Protein AF-A0A024GSU4-F1 (afdb_monomer)

Secondary structure (DSSP, 8-state):
-BS---B-TTSPBPPSSTT--EEEEEEEEEEEEEESSS-TTSSEEEEE-SEEEEEESSEEEEEEPPSSTT--TTS-EEEEGGGEEEEEEEE-TTS-EEEEEEE---TTSS-SS-EEEEEEE-SSSHHHHHHHHHHHHHHHHHHHHHHHT----EEEEEEPPTTSSSSEEEEEEETTEEEEEEE----TTT----TTSS---TTHHHHS----SHHHHHHHHHHHHHHHHHHHHTT-HHHHHHHHHHHHHH-TT-TTS-HHHHHHHHHHHHHHTT-HHHHHHHHHHHHHH-TT-HHHHHHHHHHHHHTT-HHHHHHHHHHHHHH-TT-HHHHHHHHHHHHHHHHHHTS--PPP-----------------------PPPPP-----------------EEEPTTS-EEETT--PPPHHHHHHH---S-PPPS-TTTT-----TTS-TT-TT---EEEE-HHHHHHHHHHHHTT-EEEEEETTEEEEEEEEEEEEEEEEEEEEEETTEEEEEEEEEEEEEEEEEETTEEEEEEEEEEEEEEESS-SS-EEEEE-TTTTT-HHHHHHHHHHH-TTSHHHHHHHHHHHHHHHHHTT-

Mean predicted aligned error: 22.93 Å

Foldseek 3Di:
DALQFDAEPVRHTWDLAPPKDQPDKAKFQKKWKWAADPDVPGWDIAIAGIFMWTDILWWIKTWHDDPDPDDGSRRIDIATLLQWDPKDFDLFLVSFTKIWGWGADDVVHPTPGIMTMMITHDPDDPVVCCVVVVVSSVVNNVVLVVLLVVPDKDKHWTADYPVDPDGIFIWIADSNGRPDTDGPPCPVQAFDADPVGGGPPVCCVLLPDQDPDLVVLLVSLVVLLVVLVVCVVVVVLVSSLSSLVSSCVSCVVCSNVCNLVSLLSNLVSCVVVVVLVSSLVSLVVSCVSPVLPLSSLVSNLVSCVVVVVLVSSLVSLVSSCVSPVPPPSSVVSNVVSVVSNVVVVPDDDDDDDDDDDDDDDDDDDDDDDDDDDDDDDDDDDDDDDDDDDDDDDDDDDWDADPVRDTHGPPDDDDDPVVVVVVPDPPDDDDPDPPPQQQDDQVPDDPPCSPQDKDKAWCFVVLLVLLFVLQPPDKDWDDPDPWTWMKHFDGKPDWDWTWMWMRGSNDIDTWTWTKIKTWMWTDTVPDRDIFIWIWTFPTDIPPDSDRDIDIGGPCCPPDPRSVRVSCQSPDCPHVSNSSSCVSVVVSVVVSVVD

Structure (mmCIF, N/CA/C/O backbone):
data_AF-A0A024GSU4-F1
#
_entry.id   AF-A0A024GSU4-F1
#
loop_
_atom_site.group_PDB
_atom_site.id
_atom_site.type_symbol
_atom_site.label_atom_id
_atom_site.label_alt_id
_atom_site.label_comp_id
_atom_site.label_asym_id
_atom_site.label_entity_id
_atom_site.label_seq_id
_atom_site.pdbx_PDB_ins_code
_atom_site.Cartn_x
_atom_site.Cartn_y
_atom_site.Cartn_z
_atom_site.occupancy
_atom_site.B_iso_or_equiv
_atom_site.auth_seq_id
_atom_site.auth_comp_id
_atom_site.auth_asym_id
_atom_site.auth_atom_id
_atom_site.pdbx_PDB_model_num
ATOM 1 N N . MET A 1 1 ? 5.164 -0.591 0.930 1.00 60.72 1 MET A N 1
ATOM 2 C CA . MET A 1 1 ? 6.188 0.478 1.029 1.00 60.72 1 MET A CA 1
ATOM 3 C C . MET A 1 1 ? 5.774 1.516 2.064 1.00 60.72 1 MET A C 1
ATOM 5 O O . MET A 1 1 ? 4.615 1.918 2.063 1.00 60.72 1 MET A O 1
ATOM 9 N N . SER A 1 2 ? 6.705 1.972 2.905 1.00 67.06 2 SER A N 1
ATOM 10 C CA . SER A 1 2 ? 6.522 3.104 3.829 1.00 67.06 2 SER A CA 1
ATOM 11 C C . SER A 1 2 ? 7.429 4.274 3.438 1.00 67.06 2 SER A C 1
ATOM 13 O O . SER A 1 2 ? 8.585 4.057 3.073 1.00 67.06 2 SER A O 1
ATOM 15 N N . PHE A 1 3 ? 6.919 5.505 3.536 1.00 63.53 3 PHE A N 1
ATOM 16 C CA . PHE A 1 3 ? 7.703 6.739 3.368 1.00 63.53 3 PHE A CA 1
ATOM 17 C C . PHE A 1 3 ? 8.241 7.291 4.699 1.00 63.53 3 PHE A C 1
ATOM 19 O O . PHE A 1 3 ? 9.145 8.115 4.704 1.00 63.53 3 PHE A O 1
ATOM 26 N N . ASN A 1 4 ? 7.733 6.816 5.841 1.00 62.78 4 ASN A N 1
ATOM 27 C CA . ASN A 1 4 ? 8.155 7.277 7.164 1.00 62.78 4 ASN A CA 1
ATOM 28 C C . ASN A 1 4 ? 9.372 6.473 7.648 1.00 62.78 4 ASN A C 1
ATOM 30 O O . ASN A 1 4 ? 9.258 5.618 8.527 1.00 62.78 4 ASN A O 1
ATOM 34 N N . VAL A 1 5 ? 10.539 6.717 7.047 1.00 67.38 5 VAL A N 1
ATOM 35 C CA . VAL A 1 5 ? 11.799 6.078 7.460 1.00 67.38 5 VAL A CA 1
ATOM 36 C C . VAL A 1 5 ? 12.442 6.875 8.593 1.00 67.38 5 VAL A C 1
ATOM 38 O O . VAL A 1 5 ? 12.884 8.005 8.393 1.00 67.38 5 VAL A O 1
ATOM 41 N N . GLY A 1 6 ? 12.536 6.273 9.779 1.00 67.19 6 GLY A N 1
ATOM 42 C CA . GLY A 1 6 ? 13.356 6.809 10.865 1.00 67.19 6 GLY A CA 1
ATOM 43 C C . GLY A 1 6 ? 14.848 6.625 10.572 1.00 67.19 6 GLY A C 1
ATOM 44 O O . GLY A 1 6 ? 15.272 5.543 10.163 1.00 67.19 6 GLY A O 1
ATOM 45 N N . LEU A 1 7 ? 15.637 7.679 10.785 1.00 69.69 7 LEU A N 1
ATOM 46 C CA . LEU A 1 7 ? 17.083 7.710 10.557 1.00 69.69 7 LEU A CA 1
ATOM 47 C C . LEU A 1 7 ? 17.808 8.118 11.849 1.00 69.69 7 LEU A C 1
ATOM 49 O O . LEU A 1 7 ? 17.348 9.009 12.564 1.00 69.69 7 LEU A O 1
ATOM 53 N N . HIS A 1 8 ? 18.969 7.520 12.110 1.00 68.81 8 HIS A N 1
ATOM 54 C CA . HIS A 1 8 ? 19.953 8.064 13.046 1.00 68.81 8 HIS A CA 1
ATOM 55 C C . HIS A 1 8 ? 20.606 9.338 12.473 1.00 68.81 8 HIS A C 1
ATOM 57 O O . HIS A 1 8 ? 20.569 9.582 11.265 1.00 68.81 8 HIS A O 1
ATOM 63 N N . GLU A 1 9 ? 21.286 10.123 13.318 1.00 65.06 9 GLU A N 1
ATOM 64 C CA . GLU A 1 9 ? 22.023 11.330 12.890 1.00 65.06 9 GLU A CA 1
ATOM 65 C C . GLU A 1 9 ? 23.072 11.068 11.789 1.00 65.06 9 GLU A C 1
ATOM 67 O O . GLU A 1 9 ? 23.305 11.926 10.943 1.00 65.06 9 GLU A O 1
ATOM 72 N N . SER A 1 10 ? 23.640 9.859 11.726 1.00 67.56 10 SER A N 1
ATOM 73 C CA . SER A 1 10 ? 24.556 9.407 10.664 1.00 67.56 10 SER A CA 1
ATOM 74 C C . SER A 1 10 ? 23.890 9.166 9.296 1.00 67.56 10 SER A C 1
ATOM 76 O O . SER A 1 10 ? 24.543 8.700 8.358 1.00 67.56 10 SER A O 1
ATOM 78 N N . GLN A 1 11 ? 22.582 9.426 9.173 1.00 70.44 11 GLN A N 1
ATOM 79 C CA . GLN A 1 11 ? 21.726 9.027 8.046 1.00 70.44 11 GLN A CA 1
ATOM 80 C C . GLN A 1 11 ? 21.689 7.504 7.808 1.00 70.44 11 GLN A C 1
ATOM 82 O O . GLN A 1 11 ? 21.369 7.052 6.708 1.00 70.44 11 GLN A O 1
ATOM 87 N N . THR A 1 12 ? 22.009 6.708 8.831 1.00 76.12 12 THR A N 1
ATOM 88 C CA . THR A 1 12 ? 21.768 5.259 8.835 1.00 76.12 12 THR A CA 1
ATOM 89 C C . THR A 1 12 ? 20.306 5.010 9.221 1.00 76.12 12 THR A C 1
ATOM 91 O O . THR A 1 12 ? 19.853 5.609 10.201 1.00 76.12 12 THR A O 1
ATOM 94 N N . PRO A 1 13 ? 19.546 4.161 8.509 1.00 75.25 13 PRO A N 1
ATOM 95 C CA . PRO A 1 13 ? 18.193 3.805 8.922 1.00 75.25 13 PRO A CA 1
ATOM 96 C C . PRO A 1 13 ? 18.147 3.156 10.304 1.00 75.25 13 PRO A C 1
ATOM 98 O O . PRO A 1 13 ? 19.051 2.408 10.670 1.00 75.25 13 PRO A O 1
ATOM 101 N N . LEU A 1 14 ? 17.060 3.397 11.039 1.00 72.88 14 LEU A N 1
ATOM 102 C CA . LEU A 1 14 ? 16.747 2.617 12.233 1.00 72.88 14 LEU A CA 1
ATOM 103 C C . LEU A 1 14 ? 16.481 1.159 11.832 1.00 72.88 14 LEU A C 1
ATOM 105 O O . LEU A 1 14 ? 15.658 0.887 10.945 1.00 72.88 14 LEU A O 1
ATOM 109 N N . LEU A 1 15 ? 17.158 0.233 12.514 1.00 67.25 15 LEU A N 1
ATOM 110 C CA . LEU A 1 15 ? 16.795 -1.182 12.513 1.00 67.25 15 LEU A CA 1
ATOM 111 C C . LEU A 1 15 ? 15.380 -1.321 13.070 1.00 67.25 15 LEU A C 1
ATOM 113 O O . LEU A 1 15 ? 15.032 -0.635 14.027 1.00 67.25 15 LEU A O 1
ATOM 117 N N . VAL A 1 16 ? 14.557 -2.184 12.480 1.00 61.12 16 VAL A N 1
ATOM 118 C CA . VAL A 1 16 ? 13.190 -2.409 12.976 1.00 61.12 16 VAL A CA 1
ATOM 119 C C . VAL A 1 16 ? 13.084 -3.577 13.954 1.00 61.12 16 VAL A C 1
ATOM 121 O O . VAL A 1 16 ? 12.128 -3.648 14.715 1.00 61.12 16 VAL A O 1
ATOM 124 N N . SER A 1 17 ? 14.066 -4.476 13.966 1.00 54.41 17 SER A N 1
ATOM 125 C CA . SER A 1 17 ? 14.120 -5.629 14.865 1.00 54.41 17 SER A CA 1
ATOM 126 C C . SER A 1 17 ? 15.533 -5.773 15.435 1.00 54.41 17 SER A C 1
ATOM 128 O O . SER A 1 17 ? 16.483 -5.536 14.688 1.00 54.41 17 SER A O 1
ATOM 130 N N . PRO A 1 18 ? 15.709 -6.224 16.695 1.00 49.50 18 PRO A N 1
ATOM 131 C CA . PRO A 1 18 ? 17.022 -6.576 17.250 1.00 49.50 18 PRO A CA 1
ATOM 132 C C . PRO A 1 18 ? 17.784 -7.634 16.435 1.00 49.50 18 PRO A C 1
ATOM 134 O O . PRO A 1 18 ? 19.000 -7.745 16.553 1.00 49.50 18 PRO A O 1
ATOM 137 N N . TYR A 1 19 ? 17.072 -8.410 15.612 1.00 56.47 19 TYR A N 1
ATOM 138 C CA . TYR A 1 19 ? 17.642 -9.436 14.736 1.00 56.47 19 TYR A CA 1
ATOM 139 C C . TYR A 1 19 ? 17.915 -8.934 13.310 1.00 56.47 19 TYR A C 1
ATOM 141 O O . TYR A 1 19 ? 18.609 -9.608 12.549 1.00 56.47 19 TYR A O 1
ATOM 149 N N . GLU A 1 20 ? 17.391 -7.761 12.930 1.00 67.88 20 GLU A N 1
ATOM 150 C CA . GLU A 1 20 ? 17.686 -7.164 11.629 1.00 67.88 20 GLU A CA 1
ATOM 151 C C . GLU A 1 20 ? 19.131 -6.663 11.603 1.00 67.88 20 GLU A C 1
ATOM 153 O O . GLU A 1 20 ? 19.550 -5.892 12.458 1.00 67.88 20 GLU A O 1
ATOM 158 N N . ASN A 1 21 ? 19.873 -7.043 10.565 1.00 74.19 21 ASN A N 1
ATOM 159 C CA . ASN A 1 21 ? 21.176 -6.466 10.256 1.00 74.19 21 ASN A CA 1
ATOM 160 C C . ASN A 1 21 ? 21.194 -5.996 8.800 1.00 74.19 21 ASN A C 1
ATOM 162 O O . ASN A 1 21 ? 20.643 -6.669 7.924 1.00 74.19 21 ASN A O 1
ATOM 166 N N . PHE A 1 22 ? 21.833 -4.853 8.534 1.00 82.81 22 PHE A N 1
ATOM 167 C CA . PHE A 1 22 ? 22.120 -4.418 7.167 1.00 82.81 22 PHE A CA 1
ATOM 168 C C . PHE A 1 22 ? 23.322 -5.202 6.637 1.00 82.81 22 PHE A C 1
ATOM 170 O O . PHE A 1 22 ? 24.441 -5.033 7.111 1.00 82.81 22 PHE A O 1
ATOM 177 N N . ILE A 1 23 ? 23.060 -6.076 5.667 1.00 82.06 23 ILE A N 1
ATOM 178 C CA . ILE A 1 23 ? 24.038 -6.978 5.049 1.00 82.06 23 ILE A CA 1
ATOM 179 C C . ILE A 1 23 ? 24.882 -6.211 4.025 1.00 82.06 23 ILE A C 1
ATOM 181 O O . ILE A 1 23 ? 26.079 -6.444 3.893 1.00 82.06 23 ILE A O 1
ATOM 185 N N . PHE A 1 24 ? 24.250 -5.293 3.291 1.00 81.44 24 PHE A N 1
ATOM 186 C CA . PHE A 1 24 ? 24.862 -4.603 2.161 1.00 81.44 24 PHE A CA 1
ATOM 187 C C . PHE A 1 24 ? 24.358 -3.158 2.056 1.00 81.44 24 PHE A C 1
ATOM 189 O O . PHE A 1 24 ? 23.231 -2.842 2.439 1.00 81.44 24 PHE A O 1
ATOM 196 N N . THR A 1 25 ? 25.199 -2.257 1.546 1.00 85.81 25 THR A N 1
ATOM 197 C CA . THR A 1 25 ? 24.846 -0.854 1.284 1.00 85.81 25 THR A CA 1
ATOM 198 C C . THR A 1 25 ? 25.420 -0.435 -0.063 1.00 85.81 25 THR A C 1
ATOM 200 O O . THR A 1 25 ? 26.591 -0.686 -0.328 1.00 85.81 25 THR A O 1
ATOM 203 N N . LEU A 1 26 ? 24.621 0.243 -0.888 1.00 86.25 26 LEU A N 1
ATOM 204 C CA . LEU A 1 26 ? 25.044 0.764 -2.190 1.00 86.25 26 LEU A CA 1
ATOM 205 C C . LEU A 1 26 ? 24.692 2.240 -2.380 1.00 86.25 26 LEU A C 1
ATOM 207 O O . LEU A 1 26 ? 23.752 2.755 -1.770 1.00 86.25 26 LEU A O 1
ATOM 211 N N . SER A 1 27 ? 25.404 2.894 -3.296 1.00 84.62 27 SER A N 1
ATOM 212 C CA . SER A 1 27 ? 25.017 4.192 -3.852 1.00 84.62 27 SER A CA 1
ATOM 213 C C . SER A 1 27 ? 24.097 4.005 -5.062 1.00 84.62 27 SER A C 1
ATOM 215 O O . SER A 1 27 ? 24.284 3.104 -5.879 1.00 84.62 27 SER A O 1
ATOM 217 N N . THR A 1 28 ? 23.089 4.865 -5.175 1.00 83.00 28 THR A N 1
ATOM 218 C CA . THR A 1 28 ? 22.052 4.819 -6.218 1.00 83.00 28 THR A CA 1
ATOM 219 C C . THR A 1 28 ? 21.913 6.176 -6.891 1.00 83.00 28 THR A C 1
ATOM 221 O O . THR A 1 28 ? 22.008 7.212 -6.228 1.00 83.00 28 THR A O 1
ATOM 224 N N . ASP A 1 29 ? 21.692 6.158 -8.205 1.00 81.69 29 ASP A N 1
ATOM 225 C CA . ASP A 1 29 ? 21.516 7.361 -9.024 1.00 81.69 29 ASP A CA 1
ATOM 226 C C . ASP A 1 29 ? 20.078 7.891 -8.931 1.00 81.69 29 ASP A C 1
ATOM 228 O O . ASP A 1 29 ? 19.868 9.091 -8.735 1.00 81.69 29 ASP A O 1
ATOM 232 N N . THR A 1 30 ? 19.096 6.985 -9.012 1.00 84.31 30 THR A N 1
ATOM 233 C CA . THR A 1 30 ? 17.669 7.270 -8.803 1.00 84.31 30 THR A CA 1
ATOM 234 C C . THR A 1 30 ? 16.935 6.084 -8.169 1.00 84.31 30 THR A C 1
ATOM 236 O O . THR A 1 30 ? 17.268 4.920 -8.407 1.00 84.31 30 THR A O 1
ATOM 239 N N . PHE A 1 31 ? 15.889 6.376 -7.392 1.00 86.25 31 PHE A N 1
ATOM 240 C CA . PHE A 1 31 ? 14.891 5.396 -6.953 1.00 86.25 31 PHE A CA 1
ATOM 241 C C . PHE A 1 31 ? 13.487 5.980 -7.099 1.00 86.25 31 PHE A C 1
ATOM 243 O O . PHE A 1 31 ? 13.153 6.976 -6.454 1.00 86.25 31 PHE A O 1
ATOM 250 N N . THR A 1 32 ? 12.660 5.374 -7.943 1.00 84.94 32 THR A N 1
ATOM 251 C CA . THR A 1 32 ? 11.308 5.852 -8.246 1.00 84.94 32 THR A CA 1
ATOM 252 C C . THR A 1 32 ? 10.270 4.790 -7.913 1.00 84.94 32 THR A C 1
ATOM 254 O O . THR A 1 32 ? 10.517 3.600 -8.103 1.00 84.94 32 THR A O 1
ATOM 257 N N . VAL A 1 33 ? 9.105 5.214 -7.412 1.00 82.69 33 VAL A N 1
ATOM 258 C CA . VAL A 1 33 ? 7.931 4.343 -7.242 1.00 82.69 33 VAL A CA 1
ATOM 259 C C . VAL A 1 33 ? 6.673 5.098 -7.650 1.00 82.69 33 VAL A C 1
ATOM 261 O O . VAL A 1 33 ? 6.412 6.181 -7.134 1.00 82.69 33 VAL A O 1
ATOM 264 N N . GLN A 1 34 ? 5.885 4.532 -8.557 1.00 80.50 34 GLN A N 1
ATOM 265 C CA . GLN A 1 34 ? 4.663 5.128 -9.097 1.00 80.50 34 GLN A CA 1
ATOM 266 C C . GLN A 1 34 ? 3.476 4.201 -8.824 1.00 80.50 34 GLN A C 1
ATOM 268 O O . GLN A 1 34 ? 3.495 3.048 -9.239 1.00 80.50 34 GLN A O 1
ATOM 273 N N . SER A 1 35 ? 2.445 4.685 -8.128 1.00 71.12 35 SER A N 1
ATOM 274 C CA . SER A 1 35 ? 1.234 3.920 -7.792 1.00 71.12 35 SER A CA 1
ATOM 275 C C . SER A 1 35 ? -0.015 4.673 -8.244 1.00 71.12 35 SER A C 1
ATOM 277 O O . SER A 1 35 ? -0.426 5.606 -7.554 1.00 71.12 35 SER A O 1
ATOM 279 N N . GLY A 1 36 ? -0.645 4.246 -9.340 1.00 60.66 36 GLY A N 1
ATOM 280 C CA . GLY A 1 36 ? -1.879 4.830 -9.885 1.00 60.66 36 GLY A CA 1
ATOM 281 C C . GLY A 1 36 ? -2.156 4.385 -11.327 1.00 60.66 36 GLY A C 1
ATOM 282 O O . GLY A 1 36 ? -1.259 3.883 -11.997 1.00 60.66 36 GLY A O 1
ATOM 283 N N . ASN A 1 37 ? -3.380 4.595 -11.823 1.00 49.31 37 ASN A N 1
ATOM 284 C CA . ASN A 1 37 ? -3.804 4.196 -13.179 1.00 49.31 37 ASN A CA 1
ATOM 285 C C . ASN A 1 37 ? -3.415 5.238 -14.254 1.00 49.31 37 ASN A C 1
ATOM 287 O O . ASN A 1 37 ? -4.262 5.665 -15.034 1.00 49.31 37 ASN A O 1
ATOM 291 N N . GLY A 1 38 ? -2.170 5.724 -14.248 1.00 41.38 38 GLY A N 1
ATOM 292 C CA . GLY A 1 38 ? -1.630 6.654 -15.258 1.00 41.38 38 GLY A CA 1
ATOM 293 C C . GLY A 1 38 ? -2.202 8.085 -15.282 1.00 41.38 38 GLY A C 1
ATOM 294 O O . GLY A 1 38 ? -1.587 8.971 -15.863 1.00 41.38 38 GLY A O 1
ATOM 295 N N . TYR A 1 39 ? -3.337 8.365 -14.633 1.00 35.69 39 TYR A N 1
ATOM 296 C CA . TYR A 1 39 ? -3.958 9.694 -14.682 1.00 35.69 39 TYR A CA 1
ATOM 297 C C . TYR A 1 39 ? -3.233 10.722 -13.785 1.00 35.69 39 TYR A C 1
ATOM 299 O O . TYR A 1 39 ? -3.070 10.470 -12.583 1.00 35.69 39 TYR A O 1
ATOM 307 N N . PRO A 1 40 ? -2.856 11.914 -14.297 1.00 34.62 40 PRO A N 1
ATOM 308 C CA . PRO A 1 40 ? -2.208 12.952 -13.497 1.00 34.62 40 PRO A CA 1
ATOM 309 C C . PRO A 1 40 ? -3.028 13.336 -12.257 1.00 34.62 40 PRO A C 1
ATOM 311 O O . PRO A 1 40 ? -4.175 13.765 -12.354 1.00 34.62 40 PRO A O 1
ATOM 314 N N . GLY A 1 41 ? -2.430 13.181 -11.073 1.00 43.06 41 GLY A N 1
ATOM 315 C CA . GLY A 1 41 ? -3.076 13.462 -9.785 1.00 43.06 41 GLY A CA 1
ATOM 316 C C . GLY A 1 41 ? -3.834 12.284 -9.155 1.00 43.06 41 GLY A C 1
ATOM 317 O O . GLY A 1 41 ? -4.165 12.365 -7.975 1.00 43.06 41 GLY A O 1
ATOM 318 N N . GLN A 1 42 ? -4.044 11.169 -9.865 1.00 41.56 42 GLN A N 1
ATOM 319 C CA . GLN A 1 42 ? -4.558 9.921 -9.284 1.00 41.56 42 GLN A CA 1
ATOM 320 C C . GLN A 1 42 ? -3.432 8.915 -9.027 1.00 41.56 42 GLN A C 1
ATOM 322 O O . GLN A 1 42 ? -3.359 7.852 -9.642 1.00 41.56 42 GLN A O 1
ATOM 327 N N . GLY A 1 43 ? -2.548 9.249 -8.087 1.00 51.16 43 GLY A N 1
ATOM 328 C CA . GLY A 1 43 ? -1.525 8.312 -7.643 1.00 51.16 43 GLY A CA 1
ATOM 329 C C . GLY A 1 43 ? -0.483 8.885 -6.691 1.00 51.16 43 GLY A C 1
ATOM 330 O O . GLY A 1 43 ? -0.169 10.074 -6.716 1.00 51.16 43 GLY A O 1
ATOM 331 N N . GLY A 1 44 ? 0.084 8.008 -5.863 1.00 58.56 44 GLY A N 1
ATOM 332 C CA . GLY A 1 44 ? 1.269 8.311 -5.066 1.00 58.56 44 GLY A CA 1
ATOM 333 C C . GLY A 1 44 ? 2.522 8.100 -5.913 1.00 58.56 44 GLY A C 1
ATOM 334 O O . GLY A 1 44 ? 2.822 6.966 -6.284 1.00 58.56 44 GLY A O 1
ATOM 335 N N . CYS A 1 45 ? 3.248 9.177 -6.218 1.00 63.56 45 CYS A N 1
ATOM 336 C CA . CYS A 1 45 ? 4.531 9.120 -6.917 1.00 63.56 45 CYS A CA 1
ATOM 337 C C . CYS A 1 45 ? 5.668 9.518 -5.968 1.00 63.56 45 CYS A C 1
ATOM 339 O O . CYS A 1 45 ? 5.678 10.617 -5.413 1.00 63.56 45 CYS A O 1
ATOM 341 N N . PHE A 1 46 ? 6.631 8.618 -5.797 1.00 71.88 46 PHE A N 1
ATOM 342 C CA . PHE A 1 46 ? 7.878 8.833 -5.078 1.00 71.88 46 PHE A CA 1
ATOM 343 C C . PHE A 1 46 ? 9.025 8.972 -6.077 1.00 71.88 46 PHE A C 1
ATOM 345 O O . PHE A 1 46 ? 9.213 8.113 -6.941 1.00 71.88 46 PHE A O 1
ATOM 352 N N . TYR A 1 47 ? 9.824 10.028 -5.924 1.00 71.50 47 TYR A N 1
ATOM 353 C CA . TYR A 1 47 ? 10.974 10.294 -6.780 1.00 71.50 47 TYR A CA 1
ATOM 354 C C . TYR A 1 47 ? 12.208 10.663 -5.947 1.00 71.50 47 TYR A C 1
ATOM 356 O O . TYR A 1 47 ? 12.375 11.802 -5.502 1.00 71.50 47 TYR A O 1
ATOM 364 N N . GLY A 1 48 ? 13.087 9.684 -5.746 1.00 72.81 48 GLY A N 1
ATOM 365 C CA . GLY A 1 48 ? 14.435 9.864 -5.229 1.00 72.81 48 GLY A CA 1
ATOM 366 C C . GLY A 1 48 ? 15.435 10.068 -6.369 1.00 72.81 48 GLY A C 1
ATOM 367 O O . GLY A 1 48 ? 15.465 9.285 -7.318 1.00 72.81 48 GLY A O 1
ATOM 368 N N . LYS A 1 49 ? 16.263 11.117 -6.267 1.00 76.00 49 LYS A N 1
ATOM 369 C CA . LYS A 1 49 ? 17.488 11.264 -7.074 1.00 76.00 49 LYS A CA 1
ATOM 370 C C . LYS A 1 49 ? 18.610 10.429 -6.435 1.00 76.00 49 LYS A C 1
ATOM 372 O O . LYS A 1 49 ? 18.407 9.260 -6.130 1.00 76.00 49 LYS A O 1
ATOM 377 N N . LYS A 1 50 ? 19.767 11.041 -6.176 1.00 82.06 50 LYS A N 1
ATOM 378 C CA . LYS A 1 50 ? 20.908 10.363 -5.569 1.00 82.06 50 LYS A CA 1
ATOM 379 C C . LYS A 1 50 ? 20.629 9.995 -4.117 1.00 82.06 50 LYS A C 1
ATOM 381 O O . LYS A 1 50 ? 20.208 10.842 -3.323 1.00 82.06 50 LYS A O 1
ATOM 386 N N . GLY A 1 51 ? 20.939 8.758 -3.757 1.00 84.50 51 GLY A N 1
ATOM 387 C CA . GLY A 1 51 ? 20.731 8.232 -2.412 1.00 84.50 51 GLY A CA 1
ATOM 388 C C . GLY A 1 51 ? 21.582 7.003 -2.124 1.00 84.50 51 GLY A C 1
ATOM 389 O O . GLY A 1 51 ? 22.316 6.517 -2.986 1.00 84.50 51 GLY A O 1
ATOM 390 N N . ARG A 1 52 ? 21.484 6.499 -0.895 1.00 87.38 52 ARG A N 1
ATOM 391 C CA . ARG A 1 52 ? 22.052 5.208 -0.494 1.00 87.38 52 ARG A CA 1
ATOM 392 C C . ARG A 1 52 ? 20.926 4.220 -0.235 1.00 87.38 52 ARG A C 1
ATOM 394 O O . ARG A 1 52 ? 19.977 4.560 0.468 1.00 87.38 52 ARG A O 1
ATOM 401 N N . CYS A 1 53 ? 21.057 3.009 -0.757 1.00 88.56 53 CYS A N 1
ATOM 402 C CA . CYS A 1 53 ? 20.185 1.899 -0.399 1.00 88.56 53 CYS A CA 1
ATOM 403 C C . CYS A 1 53 ? 20.882 0.997 0.612 1.00 88.56 53 CYS A C 1
ATOM 405 O O . CYS A 1 53 ? 21.995 0.536 0.372 1.00 88.56 53 CYS A O 1
ATOM 407 N N . PHE A 1 54 ? 20.196 0.729 1.716 1.00 88.44 54 PHE A N 1
ATOM 408 C CA . PHE A 1 54 ? 20.593 -0.218 2.749 1.00 88.44 54 PHE A CA 1
ATOM 409 C C . PHE A 1 54 ? 19.746 -1.481 2.589 1.00 88.44 54 PHE A C 1
ATOM 411 O O . PHE A 1 54 ? 18.520 -1.402 2.508 1.00 88.44 54 PHE A O 1
ATOM 418 N N . VAL A 1 55 ? 20.398 -2.635 2.516 1.00 87.88 55 VAL A N 1
ATOM 419 C CA . VAL A 1 55 ? 19.786 -3.946 2.276 1.00 87.88 55 VAL A CA 1
ATOM 420 C C . VAL A 1 55 ? 19.920 -4.757 3.554 1.00 87.88 55 VAL A C 1
ATOM 422 O O . VAL A 1 55 ? 21.037 -5.040 3.989 1.00 87.88 55 VAL A O 1
ATOM 425 N N . SER A 1 56 ? 18.798 -5.097 4.183 1.00 84.56 56 SER A N 1
ATOM 426 C CA . SER A 1 56 ? 18.773 -6.023 5.317 1.00 84.56 56 SER A CA 1
ATOM 427 C C . SER A 1 56 ? 18.333 -7.416 4.877 1.00 84.56 56 SER A C 1
ATOM 429 O O . SER A 1 56 ? 18.144 -7.671 3.693 1.00 84.56 56 SER A O 1
ATOM 431 N N . GLN A 1 57 ? 18.144 -8.318 5.837 1.00 80.38 57 GLN A N 1
ATOM 432 C CA . GLN A 1 57 ? 17.555 -9.644 5.619 1.00 80.38 57 GLN A CA 1
ATOM 433 C C . GLN A 1 57 ? 16.105 -9.584 5.092 1.00 80.38 57 GLN A C 1
ATOM 435 O O . GLN A 1 57 ? 15.638 -10.534 4.472 1.00 80.38 57 GLN A O 1
ATOM 440 N N . TYR A 1 58 ? 15.381 -8.485 5.347 1.00 76.62 58 TYR A N 1
ATOM 441 C CA . TYR A 1 58 ? 13.916 -8.427 5.209 1.00 76.62 58 TYR A CA 1
ATOM 442 C C . TYR A 1 58 ? 13.407 -7.318 4.281 1.00 76.62 58 TYR A C 1
ATOM 444 O O . TYR A 1 58 ? 12.259 -7.356 3.826 1.00 76.62 58 TYR A O 1
ATOM 452 N N . ARG A 1 59 ? 14.220 -6.283 4.046 1.00 84.81 59 ARG A N 1
ATOM 453 C CA . ARG A 1 59 ? 13.805 -5.069 3.337 1.00 84.81 59 ARG A CA 1
ATOM 454 C C . ARG A 1 59 ? 14.979 -4.322 2.722 1.00 84.81 59 ARG A C 1
ATOM 456 O O . ARG A 1 59 ? 16.113 -4.395 3.194 1.00 84.81 59 ARG A O 1
ATOM 463 N N . ILE A 1 60 ? 14.660 -3.506 1.723 1.00 87.94 60 ILE A N 1
ATOM 464 C CA . ILE A 1 60 ? 15.525 -2.430 1.245 1.00 87.94 60 ILE A CA 1
ATOM 465 C C . ILE A 1 60 ? 15.023 -1.087 1.786 1.00 87.94 60 ILE A C 1
ATOM 467 O O . ILE A 1 60 ? 13.817 -0.827 1.870 1.00 87.94 60 ILE A O 1
ATOM 471 N N . VAL A 1 61 ? 15.957 -0.226 2.180 1.00 87.75 61 VAL A N 1
ATOM 472 C CA . VAL A 1 61 ? 15.688 1.139 2.638 1.00 87.75 61 VAL A CA 1
ATOM 473 C C . VAL A 1 61 ? 16.502 2.110 1.793 1.00 87.75 61 VAL A C 1
ATOM 475 O O . VAL A 1 61 ? 17.726 2.139 1.890 1.00 87.75 61 VAL A O 1
ATOM 478 N N . TYR A 1 62 ? 15.825 2.913 0.978 1.00 88.44 62 TYR A N 1
ATOM 479 C CA . TYR A 1 62 ? 16.433 4.007 0.227 1.00 88.44 62 TYR A CA 1
ATOM 480 C C . TYR A 1 62 ? 16.431 5.283 1.078 1.00 88.44 62 TYR A C 1
ATOM 482 O O . TYR A 1 62 ? 15.386 5.717 1.573 1.00 88.44 62 TYR A O 1
ATOM 490 N N . VAL A 1 63 ? 17.600 5.907 1.213 1.00 86.19 63 VAL A N 1
ATOM 491 C CA . VAL A 1 63 ? 17.817 7.171 1.926 1.00 86.19 63 VAL A CA 1
ATOM 492 C C . VAL A 1 63 ? 18.359 8.204 0.943 1.00 86.19 63 VAL A C 1
ATOM 494 O O . VAL A 1 63 ? 19.465 8.048 0.419 1.00 86.19 63 VAL A O 1
ATOM 497 N N . ALA A 1 64 ? 17.599 9.271 0.692 1.00 80.56 64 ALA A N 1
ATOM 498 C CA . ALA A 1 64 ? 18.036 10.348 -0.196 1.00 80.56 64 ALA A CA 1
ATOM 499 C C . ALA A 1 64 ? 19.240 11.115 0.377 1.00 80.56 64 ALA A C 1
ATOM 501 O O . ALA A 1 64 ? 19.315 11.395 1.575 1.00 80.56 64 ALA A O 1
ATOM 502 N N . LYS A 1 65 ? 20.171 11.501 -0.499 1.00 73.50 65 LYS A N 1
ATOM 503 C CA . LYS A 1 65 ? 21.332 12.331 -0.154 1.00 73.50 65 LYS A CA 1
ATOM 504 C C . LYS A 1 65 ? 20.884 13.797 -0.023 1.00 73.50 65 LYS A C 1
ATOM 506 O O . LYS A 1 65 ? 20.122 14.288 -0.854 1.00 73.50 65 LYS A O 1
ATOM 511 N N . GLN A 1 66 ? 21.325 14.483 1.035 1.00 64.44 66 GLN A N 1
ATOM 512 C CA . GLN A 1 66 ? 20.915 15.863 1.343 1.00 64.44 66 GLN A CA 1
ATOM 513 C C . GLN A 1 66 ? 21.228 16.858 0.214 1.00 64.44 66 GLN A C 1
ATOM 515 O O . GLN A 1 66 ? 22.308 16.807 -0.366 1.00 64.44 66 GLN A O 1
ATOM 520 N N . ASN A 1 67 ? 20.336 17.841 0.030 1.00 49.72 67 ASN A N 1
ATOM 521 C CA . ASN A 1 67 ? 20.651 19.117 -0.634 1.00 49.72 67 ASN A CA 1
ATOM 522 C C . ASN A 1 67 ? 20.483 20.341 0.296 1.00 49.72 67 ASN A C 1
ATOM 524 O O . ASN A 1 67 ? 21.215 21.312 0.136 1.00 49.72 67 ASN A O 1
ATOM 528 N N . ARG A 1 68 ? 19.556 20.314 1.273 1.00 43.03 68 ARG A N 1
ATOM 529 C CA . ARG A 1 68 ? 19.418 21.303 2.369 1.00 43.03 68 ARG A CA 1
ATOM 530 C C . ARG A 1 68 ? 18.842 20.642 3.630 1.00 43.03 68 ARG A C 1
ATOM 532 O O . ARG A 1 68 ? 18.194 19.601 3.539 1.00 43.03 68 ARG A O 1
ATOM 539 N N . ALA A 1 69 ? 19.086 21.240 4.796 1.00 38.16 69 ALA A N 1
ATOM 540 C CA . ALA A 1 69 ? 18.572 20.755 6.078 1.00 38.16 69 ALA A CA 1
ATOM 541 C C . ALA A 1 69 ? 17.042 20.928 6.188 1.00 38.16 69 ALA A C 1
ATOM 543 O O . ALA A 1 69 ? 16.514 21.972 5.814 1.00 38.16 69 ALA A O 1
ATOM 544 N N . GLY A 1 70 ? 16.351 19.909 6.718 1.00 44.56 70 GLY A N 1
ATOM 545 C CA . GLY A 1 70 ? 14.908 19.925 7.025 1.00 44.56 70 GLY A CA 1
ATOM 546 C C . GLY A 1 70 ? 14.022 18.996 6.179 1.00 44.56 70 GLY A C 1
ATOM 547 O O . GLY A 1 70 ? 12.933 18.643 6.610 1.00 44.56 70 GLY A O 1
ATOM 548 N N . ASP A 1 71 ? 14.488 18.535 5.015 1.00 45.50 71 ASP A N 1
ATOM 549 C CA . ASP A 1 71 ? 13.616 17.994 3.948 1.00 45.50 71 ASP A CA 1
ATOM 550 C C . ASP A 1 71 ? 13.698 16.452 3.768 1.00 45.50 71 ASP A C 1
ATOM 552 O O . ASP A 1 71 ? 13.247 15.882 2.774 1.00 45.50 71 ASP A O 1
ATOM 556 N N . ASN A 1 72 ? 14.327 15.749 4.720 1.00 50.16 72 ASN A N 1
ATOM 557 C CA . ASN A 1 72 ? 14.776 14.356 4.540 1.00 50.16 72 ASN A CA 1
ATOM 558 C C . ASN A 1 72 ? 13.713 13.276 4.822 1.00 50.16 72 ASN A C 1
ATOM 560 O O . ASN A 1 72 ? 13.767 12.199 4.221 1.00 50.16 72 ASN A O 1
ATOM 564 N N . ALA A 1 73 ? 12.766 13.532 5.731 1.00 45.12 73 ALA A N 1
ATOM 565 C CA . ALA A 1 73 ? 11.808 12.517 6.190 1.00 45.12 73 ALA A CA 1
ATOM 566 C C . ALA A 1 73 ? 10.818 12.085 5.093 1.00 45.12 73 ALA A C 1
ATOM 568 O O . ALA A 1 73 ? 10.393 10.939 5.072 1.00 45.12 73 ALA A O 1
ATOM 569 N N . HIS A 1 74 ? 10.497 12.977 4.152 1.00 50.06 74 HIS A N 1
ATOM 570 C CA . HIS A 1 74 ? 9.523 12.731 3.081 1.00 50.06 74 HIS A CA 1
ATOM 571 C C . HIS A 1 74 ? 10.147 12.207 1.773 1.00 50.06 74 HIS A C 1
ATOM 573 O O . HIS A 1 74 ? 9.438 11.992 0.793 1.00 50.06 74 HIS A O 1
ATOM 579 N N . LYS A 1 75 ? 11.475 12.017 1.739 1.00 64.38 75 LYS A N 1
ATOM 580 C CA . LYS A 1 75 ? 12.251 11.618 0.544 1.00 64.38 75 LYS A CA 1
ATOM 581 C C . LYS A 1 75 ? 13.069 10.341 0.740 1.00 64.38 75 LYS A C 1
ATOM 583 O O . LYS A 1 75 ? 13.878 9.990 -0.113 1.00 64.38 75 LYS A O 1
ATOM 588 N N . SER A 1 76 ? 12.848 9.638 1.845 1.00 77.56 76 SER A N 1
ATOM 589 C CA . SER A 1 76 ? 13.390 8.302 2.102 1.00 77.56 76 SER A CA 1
ATOM 590 C C . SER A 1 76 ? 12.244 7.293 2.077 1.00 77.56 76 SER A C 1
ATOM 592 O O . SER A 1 76 ? 11.092 7.658 2.302 1.00 77.56 76 SER A O 1
ATOM 594 N N . CYS A 1 77 ? 12.522 6.028 1.780 1.00 80.50 77 CYS A N 1
ATOM 595 C CA . CYS A 1 77 ? 11.480 5.006 1.774 1.00 80.50 77 CYS A CA 1
ATOM 596 C C . CYS A 1 77 ? 11.998 3.614 2.123 1.00 80.50 77 CYS A C 1
ATOM 598 O O . CYS A 1 77 ? 13.170 3.293 1.946 1.00 80.50 77 CYS A O 1
ATOM 600 N N . SER A 1 78 ? 11.093 2.780 2.627 1.00 84.38 78 SER A N 1
ATOM 601 C CA . SER A 1 78 ? 11.353 1.387 2.961 1.00 84.38 78 SER A CA 1
ATOM 602 C C . SER A 1 78 ? 10.397 0.478 2.193 1.00 84.38 78 SER A C 1
ATOM 604 O O . SER A 1 78 ? 9.173 0.659 2.221 1.00 84.38 78 SER A O 1
ATOM 606 N N . VAL A 1 79 ? 10.969 -0.500 1.495 1.00 85.94 79 VAL A N 1
ATOM 607 C CA . VAL A 1 79 ? 10.250 -1.522 0.736 1.00 85.94 79 VAL A CA 1
ATOM 608 C C . VAL A 1 79 ? 10.647 -2.890 1.297 1.00 85.94 79 VAL A C 1
ATOM 610 O O . VAL A 1 79 ? 11.802 -3.290 1.145 1.00 85.94 79 VAL A O 1
ATOM 613 N N . PRO A 1 80 ? 9.736 -3.606 1.974 1.00 83.75 80 PRO A N 1
ATOM 614 C CA . PRO A 1 80 ? 10.023 -4.948 2.452 1.00 83.75 80 PRO A CA 1
ATOM 615 C C . PRO A 1 80 ? 9.923 -5.965 1.311 1.00 83.75 80 PRO A C 1
ATOM 617 O O . PRO A 1 80 ? 9.103 -5.806 0.404 1.00 83.75 80 PRO A O 1
ATOM 620 N N . PHE A 1 81 ? 10.759 -7.003 1.347 1.00 85.81 81 PHE A N 1
ATOM 621 C CA . PHE A 1 81 ? 10.935 -7.923 0.218 1.00 85.81 81 PHE A CA 1
ATOM 622 C C . PHE A 1 81 ? 9.680 -8.732 -0.108 1.00 85.81 81 PHE A C 1
ATOM 624 O O . PHE A 1 81 ? 9.325 -8.834 -1.277 1.00 85.81 81 PHE A O 1
ATOM 631 N N . TYR A 1 82 ? 8.921 -9.160 0.904 1.00 78.81 82 TYR A N 1
ATOM 632 C CA . TYR A 1 82 ? 7.641 -9.853 0.709 1.00 78.81 82 TYR A CA 1
ATOM 633 C C . TYR A 1 82 ? 6.599 -9.043 -0.089 1.00 78.81 82 TYR A C 1
ATOM 635 O O . TYR A 1 82 ? 5.674 -9.611 -0.669 1.00 78.81 82 TYR A O 1
ATOM 643 N N . ALA A 1 83 ? 6.709 -7.708 -0.098 1.00 81.06 83 ALA A N 1
ATOM 644 C CA . ALA A 1 83 ? 5.792 -6.851 -0.839 1.00 81.06 83 ALA A CA 1
ATOM 645 C C . ALA A 1 83 ? 6.167 -6.741 -2.325 1.00 81.06 83 ALA A C 1
ATOM 647 O O . ALA A 1 83 ? 5.338 -6.276 -3.109 1.00 81.06 83 ALA A O 1
ATOM 648 N N . ILE A 1 84 ? 7.377 -7.152 -2.717 1.00 87.38 84 ILE A N 1
ATOM 649 C CA . ILE A 1 84 ? 7.878 -7.087 -4.091 1.00 87.38 84 ILE A CA 1
ATOM 650 C C . ILE A 1 84 ? 7.428 -8.325 -4.881 1.00 87.38 84 ILE A C 1
ATOM 652 O O . ILE A 1 84 ? 7.534 -9.457 -4.417 1.00 87.38 84 ILE A O 1
ATOM 656 N N . LYS A 1 85 ? 6.934 -8.104 -6.099 1.00 82.75 85 LYS A N 1
ATOM 657 C CA . LYS A 1 85 ? 6.548 -9.127 -7.080 1.00 82.75 85 LYS A CA 1
ATOM 658 C C . LYS A 1 85 ? 7.075 -8.756 -8.461 1.00 82.75 85 LYS A C 1
ATOM 660 O O . LYS A 1 85 ? 7.349 -7.585 -8.719 1.00 82.75 85 LYS A O 1
ATOM 665 N N . GLU A 1 86 ? 7.176 -9.762 -9.334 1.00 84.56 86 GLU A N 1
ATOM 666 C CA . GLU A 1 86 ? 7.456 -9.586 -10.771 1.00 84.56 86 GLU A CA 1
ATOM 667 C C . GLU A 1 86 ? 8.670 -8.675 -11.017 1.00 84.56 86 GLU A C 1
ATOM 669 O O . GLU A 1 86 ? 8.650 -7.739 -11.816 1.00 84.56 86 GLU A O 1
ATOM 674 N N . TRP A 1 87 ? 9.729 -8.919 -10.243 1.00 89.44 87 TRP A N 1
ATOM 675 C CA . TRP A 1 87 ? 10.952 -8.139 -10.296 1.00 89.44 87 TRP A CA 1
ATOM 676 C C . TRP A 1 87 ? 11.903 -8.688 -11.361 1.00 89.44 87 TRP A C 1
ATOM 678 O O . TRP A 1 87 ? 11.979 -9.891 -11.595 1.00 89.44 87 TRP A O 1
ATOM 688 N N . LYS A 1 88 ? 12.651 -7.790 -12.002 1.00 87.31 88 LYS A N 1
ATOM 689 C CA . LYS A 1 88 ? 13.701 -8.118 -12.969 1.00 87.31 88 LYS A CA 1
ATOM 690 C C . LYS A 1 88 ? 14.926 -7.240 -12.752 1.00 87.31 88 LYS A C 1
ATOM 692 O O . LYS A 1 88 ? 14.829 -6.018 -12.605 1.00 87.31 88 LYS A O 1
ATOM 697 N N . PHE A 1 89 ? 16.091 -7.878 -12.769 1.00 85.88 89 PHE A N 1
ATOM 698 C CA . PHE A 1 89 ? 17.361 -7.204 -12.994 1.00 85.88 89 PHE A CA 1
ATOM 699 C C . PHE A 1 89 ? 17.511 -6.943 -14.487 1.00 85.88 89 PHE A C 1
ATOM 701 O O . PHE A 1 89 ? 17.370 -7.848 -15.305 1.00 85.88 89 PHE A O 1
ATOM 708 N N . HIS A 1 90 ? 17.763 -5.691 -14.847 1.00 78.50 90 HIS A N 1
ATOM 709 C CA . HIS A 1 90 ? 17.883 -5.278 -16.233 1.00 78.50 90 HIS A CA 1
ATOM 710 C C . HIS A 1 90 ? 19.043 -4.299 -16.355 1.00 78.50 90 HIS A C 1
ATOM 712 O O . HIS A 1 90 ? 18.991 -3.188 -15.827 1.00 78.50 90 HIS A O 1
ATOM 718 N N . ALA A 1 91 ? 20.100 -4.693 -17.062 1.00 75.19 91 ALA A N 1
ATOM 719 C CA . ALA A 1 91 ? 20.961 -3.692 -17.666 1.00 75.19 91 ALA A CA 1
ATOM 720 C C . ALA A 1 91 ? 20.109 -2.966 -18.702 1.00 75.19 91 ALA A C 1
ATOM 722 O O . ALA A 1 91 ? 19.677 -3.600 -19.667 1.00 75.19 91 ALA A O 1
ATOM 723 N N . ASP A 1 92 ? 19.836 -1.675 -18.474 1.00 63.09 92 ASP A N 1
ATOM 724 C CA . ASP A 1 92 ? 19.311 -0.868 -19.559 1.00 63.09 92 ASP A CA 1
ATOM 725 C C . ASP A 1 92 ? 20.318 -0.887 -20.701 1.00 63.09 92 ASP A C 1
ATOM 727 O O . ASP A 1 92 ? 21.502 -1.227 -20.562 1.00 63.09 92 ASP A O 1
ATOM 731 N N . TYR A 1 93 ? 19.805 -0.528 -21.855 1.00 45.38 93 TYR A N 1
ATOM 732 C CA . TYR A 1 93 ? 20.562 -0.509 -23.076 1.00 45.38 93 TYR A CA 1
ATOM 733 C C . TYR A 1 93 ? 21.918 0.224 -22.952 1.00 45.38 93 TYR A C 1
ATOM 735 O O . TYR A 1 93 ? 22.915 -0.184 -23.546 1.00 45.38 93 TYR A O 1
ATOM 743 N N . PHE A 1 94 ? 21.969 1.314 -22.183 1.00 53.44 94 PHE A N 1
ATOM 744 C CA . PHE A 1 94 ? 23.136 2.190 -22.020 1.00 53.44 94 PHE A CA 1
ATOM 745 C C . PHE A 1 94 ? 24.133 1.660 -20.993 1.00 53.44 94 PHE A C 1
ATOM 747 O O . PHE A 1 94 ? 25.031 2.386 -20.564 1.00 53.44 94 PHE A O 1
ATOM 754 N N . GLY A 1 95 ? 23.956 0.411 -20.559 1.00 64.06 95 GLY A N 1
ATOM 755 C CA . GLY A 1 95 ? 24.714 -0.187 -19.476 1.00 64.06 95 GLY A CA 1
ATOM 756 C C . GLY A 1 95 ? 24.374 0.407 -18.109 1.00 64.06 95 GLY A C 1
ATOM 757 O O . GLY A 1 95 ? 25.042 0.055 -17.133 1.00 64.06 95 GLY A O 1
ATOM 758 N N . LYS A 1 96 ? 23.349 1.271 -17.984 1.00 74.75 96 LYS A N 1
ATOM 759 C CA . LYS A 1 96 ? 22.856 1.698 -16.670 1.00 74.75 96 LYS A CA 1
ATOM 760 C C . LYS A 1 96 ? 22.074 0.523 -16.118 1.00 74.75 96 LYS A C 1
ATOM 762 O O . LYS A 1 96 ? 20.951 0.211 -16.513 1.00 74.75 96 LYS A O 1
ATOM 767 N N . LYS A 1 97 ? 22.716 -0.177 -15.198 1.00 85.25 97 LYS A N 1
ATOM 768 C CA . LYS A 1 97 ? 22.122 -1.321 -14.530 1.00 85.25 97 LYS A CA 1
ATOM 769 C C . LYS A 1 97 ? 20.938 -0.826 -13.686 1.00 85.25 97 LYS A C 1
ATOM 771 O O . LYS A 1 97 ? 21.017 0.232 -13.054 1.00 85.25 97 LYS A O 1
ATOM 776 N N . THR A 1 98 ? 19.816 -1.540 -13.747 1.00 88.19 98 THR A N 1
ATOM 777 C CA . THR A 1 98 ? 18.545 -1.200 -13.090 1.00 88.19 98 THR A CA 1
ATOM 778 C C . THR A 1 98 ? 17.911 -2.438 -12.462 1.00 88.19 98 THR A C 1
ATOM 780 O O . THR A 1 98 ? 18.121 -3.571 -12.902 1.00 88.19 98 THR A O 1
ATOM 783 N N . TRP A 1 99 ? 17.123 -2.221 -11.415 1.00 90.88 99 TRP A N 1
ATOM 784 C CA . TRP A 1 99 ? 16.302 -3.241 -10.772 1.00 90.88 99 TRP A CA 1
ATOM 785 C C . TRP A 1 99 ? 14.898 -2.679 -10.600 1.00 90.88 99 TRP A C 1
ATOM 787 O O . TRP A 1 99 ? 14.725 -1.584 -10.065 1.00 90.88 99 TRP A O 1
ATOM 797 N N . ARG A 1 100 ? 13.904 -3.395 -11.114 1.00 90.31 100 ARG A N 1
ATOM 798 C CA . ARG A 1 100 ? 12.527 -2.909 -11.243 1.00 90.31 100 ARG A CA 1
ATOM 799 C C . ARG A 1 100 ? 11.528 -4.031 -11.035 1.00 90.31 100 ARG A C 1
ATOM 801 O O . ARG A 1 100 ? 11.887 -5.196 -11.183 1.00 90.31 100 ARG A O 1
ATOM 808 N N . GLY A 1 101 ? 10.288 -3.679 -10.732 1.00 89.75 101 GLY A N 1
ATOM 809 C CA . GLY A 1 101 ? 9.196 -4.627 -10.529 1.00 89.75 101 GLY A CA 1
ATOM 810 C C . GLY A 1 101 ? 7.984 -3.948 -9.907 1.00 89.75 101 GLY A C 1
ATOM 811 O O . GLY A 1 101 ? 7.857 -2.724 -9.944 1.00 89.75 101 GLY A O 1
ATOM 812 N N . HIS A 1 102 ? 7.119 -4.735 -9.277 1.00 88.25 102 HIS A N 1
ATOM 813 C CA . HIS A 1 102 ? 5.908 -4.241 -8.631 1.00 88.25 102 HIS A CA 1
ATOM 814 C C . HIS A 1 102 ? 5.999 -4.375 -7.107 1.00 88.25 102 HIS A C 1
ATOM 816 O O . HIS A 1 102 ? 6.478 -5.375 -6.582 1.00 88.25 102 HIS A O 1
ATOM 822 N N . VAL A 1 103 ? 5.519 -3.368 -6.380 1.00 87.06 103 VAL A N 1
ATOM 823 C CA . VAL A 1 103 ? 5.356 -3.365 -4.923 1.00 87.06 103 VAL A CA 1
ATOM 824 C C . VAL A 1 103 ? 3.868 -3.357 -4.608 1.00 87.06 103 VAL A C 1
ATOM 826 O O 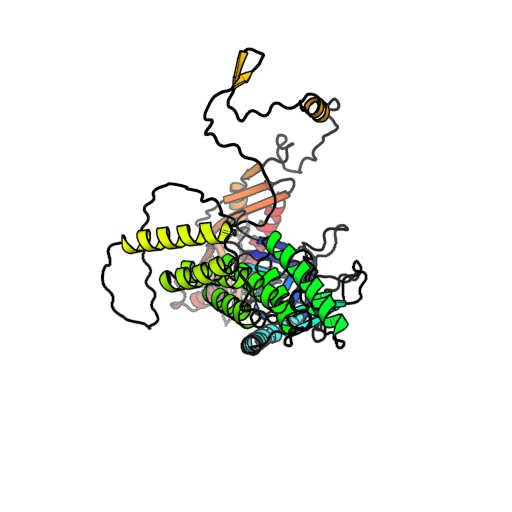. VAL A 1 103 ? 3.142 -2.445 -5.003 1.00 87.06 103 VAL A O 1
ATOM 829 N N . ASN A 1 104 ? 3.404 -4.344 -3.852 1.00 82.56 104 ASN A N 1
ATOM 830 C CA . ASN A 1 104 ? 2.041 -4.350 -3.339 1.00 82.56 104 ASN A CA 1
ATOM 831 C C . ASN A 1 104 ? 1.883 -3.252 -2.263 1.00 82.56 104 ASN A C 1
ATOM 833 O O . ASN A 1 104 ? 2.820 -3.000 -1.488 1.00 82.56 104 ASN A O 1
ATOM 837 N N . PRO A 1 105 ? 0.714 -2.592 -2.180 1.00 76.12 105 PRO A N 1
ATOM 838 C CA . PRO A 1 105 ? 0.418 -1.713 -1.061 1.00 76.12 105 PRO A CA 1
ATOM 839 C C . PRO A 1 105 ? 0.395 -2.538 0.232 1.00 76.12 105 PRO A C 1
ATOM 841 O O . PRO A 1 105 ? 0.030 -3.712 0.233 1.00 76.12 105 PRO A O 1
ATOM 844 N N . ILE A 1 106 ? 0.812 -1.905 1.325 1.00 70.69 106 ILE A N 1
ATOM 845 C CA . ILE A 1 106 ? 0.791 -2.469 2.681 1.00 70.69 106 ILE A CA 1
ATOM 846 C C . ILE A 1 106 ? -0.067 -1.545 3.546 1.00 70.69 106 ILE A C 1
ATOM 848 O O . ILE A 1 106 ? -0.118 -0.338 3.289 1.00 70.69 106 ILE A O 1
ATOM 852 N N . GLN A 1 107 ? -0.760 -2.089 4.535 1.00 58.53 107 GLN A N 1
ATOM 853 C CA . GLN A 1 107 ? -1.644 -1.352 5.427 1.00 58.53 107 GLN A CA 1
ATOM 854 C C . GLN A 1 107 ? -0.837 -0.305 6.217 1.00 58.53 107 GLN A C 1
ATOM 856 O O . GLN A 1 107 ? 0.231 -0.582 6.747 1.00 58.53 107 GLN A O 1
ATOM 861 N N . GLY A 1 108 ? -1.281 0.955 6.220 1.00 59.00 108 GLY A N 1
ATOM 862 C CA . GLY A 1 108 ? -0.489 2.067 6.778 1.00 59.00 108 GLY A CA 1
ATOM 863 C C . GLY A 1 108 ? 0.783 2.428 5.986 1.00 59.00 108 GLY A C 1
ATOM 864 O O . GLY A 1 108 ? 1.517 3.335 6.380 1.00 59.00 108 GLY A O 1
ATOM 865 N N . GLY A 1 109 ? 1.044 1.759 4.860 1.00 64.62 109 GLY A N 1
ATOM 866 C CA . GLY A 1 109 ? 2.020 2.179 3.862 1.00 64.62 109 GLY A CA 1
ATOM 867 C C . GLY A 1 109 ? 1.544 3.389 3.055 1.00 64.62 109 GLY A C 1
ATOM 868 O O . GLY A 1 109 ? 0.380 3.774 3.089 1.00 64.62 109 GLY A O 1
ATOM 869 N N . GLY A 1 110 ? 2.462 3.993 2.300 1.00 65.69 110 GLY A N 1
ATOM 870 C CA . GLY A 1 110 ? 2.184 5.211 1.530 1.00 65.69 110 GLY A CA 1
ATOM 871 C C . GLY A 1 110 ? 1.675 4.993 0.099 1.00 65.69 110 GLY A C 1
ATOM 872 O O . GLY A 1 110 ? 1.382 5.965 -0.591 1.00 65.69 110 GLY A O 1
ATOM 873 N N . LEU A 1 111 ? 1.599 3.745 -0.374 1.00 70.31 111 LEU A N 1
ATOM 874 C CA . LEU A 1 111 ? 1.091 3.426 -1.712 1.00 70.31 111 LEU A CA 1
ATOM 875 C C . LEU A 1 111 ? -0.421 3.200 -1.657 1.00 70.31 111 LEU A C 1
ATOM 877 O O . LEU A 1 111 ? -0.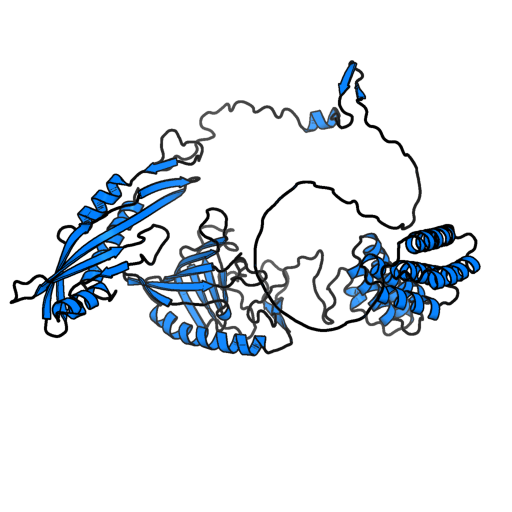897 2.400 -0.855 1.00 70.31 111 LEU A O 1
ATOM 881 N N . LEU A 1 112 ? -1.155 3.882 -2.538 1.00 68.88 112 LEU A N 1
ATOM 882 C CA . LEU A 1 112 ? -2.617 3.788 -2.649 1.00 68.88 112 LEU A CA 1
ATOM 883 C C . LEU A 1 112 ? -3.080 2.549 -3.439 1.00 68.88 112 LEU A C 1
ATOM 885 O O . LEU A 1 112 ? -4.244 2.167 -3.362 1.00 68.88 112 LEU A O 1
ATOM 889 N N . GLY A 1 113 ? -2.176 1.924 -4.194 1.00 75.00 113 GLY A N 1
ATOM 890 C CA . GLY A 1 113 ? -2.407 0.721 -4.987 1.00 75.00 113 GLY A CA 1
ATOM 891 C C . GLY A 1 113 ? -1.094 -0.014 -5.256 1.00 75.00 113 GLY A C 1
ATOM 892 O O . GLY A 1 113 ? -0.086 0.237 -4.592 1.00 75.00 113 GLY A O 1
ATOM 893 N N . ILE A 1 114 ? -1.097 -0.933 -6.225 1.00 82.12 114 ILE A N 1
ATOM 894 C CA . ILE A 1 114 ? 0.140 -1.578 -6.689 1.00 82.12 114 ILE A CA 1
ATOM 895 C C . ILE A 1 114 ? 1.036 -0.493 -7.296 1.00 82.12 114 ILE A C 1
ATOM 897 O O . ILE A 1 114 ? 0.604 0.256 -8.170 1.00 82.12 114 ILE A O 1
ATOM 901 N N . GLY A 1 115 ? 2.269 -0.391 -6.802 1.00 82.12 115 GLY A N 1
ATOM 902 C CA . GLY A 1 115 ? 3.252 0.572 -7.282 1.00 82.12 115 GLY A CA 1
ATOM 903 C C . GLY A 1 115 ? 4.307 -0.092 -8.156 1.00 82.12 115 GLY A C 1
ATOM 904 O O . GLY A 1 115 ? 4.928 -1.054 -7.719 1.00 82.12 115 GLY A O 1
ATOM 905 N N . PHE A 1 116 ? 4.562 0.421 -9.354 1.00 87.06 116 PHE A N 1
ATOM 906 C CA . PHE A 1 116 ? 5.756 0.055 -10.115 1.00 87.06 116 PHE A CA 1
ATOM 907 C C . PHE A 1 116 ? 6.974 0.765 -9.513 1.00 87.06 116 PHE A C 1
ATOM 909 O O . PHE A 1 116 ? 6.905 1.967 -9.249 1.00 87.06 116 PHE A O 1
ATOM 916 N N . PHE A 1 117 ? 8.075 0.049 -9.275 1.00 89.06 117 PHE A N 1
ATOM 917 C CA . PHE A 1 117 ? 9.326 0.626 -8.776 1.00 89.06 117 PHE A CA 1
ATOM 918 C C . PHE A 1 117 ? 10.475 0.443 -9.763 1.00 89.06 117 PHE A C 1
ATOM 920 O O . PHE A 1 117 ? 10.562 -0.577 -10.446 1.00 89.06 117 PHE A O 1
ATOM 927 N N . GLN A 1 118 ? 11.399 1.404 -9.773 1.00 88.44 118 GLN A N 1
ATOM 928 C CA . GLN A 1 118 ? 12.635 1.339 -10.544 1.00 88.44 118 GLN A CA 1
ATOM 929 C C . GLN A 1 118 ? 13.801 1.961 -9.762 1.00 88.44 118 GLN A C 1
ATOM 931 O O . GLN A 1 118 ? 13.788 3.136 -9.397 1.00 88.44 118 GLN A O 1
ATOM 936 N N . LEU A 1 119 ? 14.832 1.153 -9.523 1.00 89.00 119 LEU A N 1
ATOM 937 C CA . LEU A 1 119 ? 16.104 1.524 -8.910 1.00 89.00 119 LEU A CA 1
ATOM 938 C C . LEU A 1 119 ? 17.188 1.561 -9.987 1.00 89.00 119 LEU A C 1
ATOM 940 O O . LEU A 1 119 ? 17.385 0.572 -10.694 1.00 89.00 119 LEU A O 1
ATOM 944 N N . ARG A 1 120 ? 17.917 2.676 -10.092 1.00 87.38 120 ARG A N 1
ATOM 945 C CA . ARG A 1 120 ? 19.084 2.825 -10.970 1.00 87.38 120 ARG A CA 1
ATOM 946 C C . ARG A 1 120 ? 20.358 2.921 -10.138 1.00 87.38 120 ARG A C 1
ATOM 948 O O . ARG A 1 120 ? 20.448 3.699 -9.187 1.00 87.38 120 ARG A O 1
ATOM 955 N N . PHE A 1 121 ? 21.348 2.127 -10.513 1.00 85.19 121 PHE A N 1
ATOM 956 C CA . PHE A 1 121 ? 22.617 2.021 -9.804 1.00 85.19 121 PHE A CA 1
ATOM 957 C C . PHE A 1 121 ? 23.579 3.110 -10.288 1.00 85.19 121 PHE A C 1
ATOM 959 O O . PHE A 1 121 ? 23.549 3.489 -11.460 1.00 85.19 121 PHE A O 1
ATOM 966 N N . GLU A 1 122 ? 24.455 3.596 -9.404 1.00 77.94 122 GLU A N 1
ATOM 967 C CA . GLU A 1 122 ? 25.690 4.238 -9.874 1.00 77.94 122 GLU A CA 1
ATOM 968 C C . GLU A 1 122 ? 26.619 3.159 -10.484 1.00 77.94 122 GLU A C 1
ATOM 970 O O . GLU A 1 122 ? 26.318 1.967 -10.435 1.00 77.94 122 GLU A O 1
ATOM 975 N N . SER A 1 123 ? 27.736 3.547 -11.107 1.00 64.19 123 SER A N 1
ATOM 976 C CA . SER A 1 123 ? 28.524 2.699 -12.031 1.00 64.19 123 SER A CA 1
ATOM 977 C C . SER A 1 123 ? 29.140 1.404 -11.453 1.00 64.19 123 SER A C 1
ATOM 979 O O . SER A 1 123 ? 29.870 0.713 -12.159 1.00 64.19 123 SER A O 1
ATOM 981 N N . HIS A 1 124 ? 28.903 1.087 -10.180 1.00 71.44 124 HIS A N 1
ATOM 982 C CA . HIS A 1 124 ? 29.490 -0.015 -9.418 1.00 71.44 124 HIS A CA 1
ATOM 983 C C . HIS A 1 124 ? 28.467 -0.604 -8.421 1.00 71.44 124 HIS A C 1
ATOM 985 O O . HIS A 1 124 ? 27.490 0.045 -8.059 1.00 71.44 124 HIS A O 1
ATOM 991 N N . GLY A 1 125 ? 28.683 -1.847 -7.975 1.00 72.94 125 GLY A N 1
ATOM 992 C CA . GLY A 1 125 ? 27.884 -2.499 -6.920 1.00 72.94 125 GLY A CA 1
ATOM 993 C C . GLY A 1 125 ? 26.651 -3.302 -7.371 1.00 72.94 125 GLY A C 1
ATOM 994 O O . GLY A 1 125 ? 26.096 -4.043 -6.565 1.00 72.94 125 GLY A O 1
ATOM 995 N N . PHE A 1 126 ? 26.235 -3.236 -8.643 1.00 81.94 126 PHE A N 1
ATOM 996 C CA . PHE A 1 126 ? 25.080 -4.010 -9.139 1.00 81.94 126 PHE A CA 1
ATOM 997 C C . PHE A 1 126 ? 25.254 -5.530 -9.028 1.00 81.94 126 PHE A C 1
ATOM 999 O O . PHE A 1 126 ? 24.324 -6.219 -8.632 1.00 81.94 126 PHE A O 1
ATOM 1006 N N . GLU A 1 127 ? 26.423 -6.066 -9.384 1.00 82.25 127 GLU A N 1
ATOM 1007 C CA . GLU A 1 127 ? 26.646 -7.522 -9.421 1.00 82.25 127 GLU A CA 1
ATOM 1008 C C . GLU A 1 127 ? 26.702 -8.131 -8.017 1.00 82.25 127 GLU A C 1
ATOM 1010 O O . GLU A 1 127 ? 26.204 -9.234 -7.798 1.00 82.25 127 GLU A O 1
ATOM 1015 N N . GLU A 1 128 ? 27.244 -7.393 -7.043 1.00 82.12 128 GLU A N 1
ATOM 1016 C CA . GLU A 1 128 ? 27.124 -7.757 -5.631 1.00 82.12 128 GLU A CA 1
ATOM 1017 C C . GLU A 1 128 ? 25.681 -7.647 -5.152 1.00 82.12 128 GLU A C 1
ATOM 1019 O O . GLU A 1 128 ? 25.196 -8.573 -4.507 1.00 82.12 128 GLU A O 1
ATOM 1024 N N . PHE A 1 129 ? 24.976 -6.563 -5.485 1.00 84.81 129 PHE A N 1
ATOM 1025 C CA . PHE A 1 129 ? 23.579 -6.397 -5.098 1.00 84.81 129 PHE A CA 1
ATOM 1026 C C . PHE A 1 129 ? 22.698 -7.524 -5.641 1.00 84.81 129 PHE A C 1
ATOM 1028 O O . PHE A 1 129 ? 21.962 -8.122 -4.867 1.00 84.81 129 PHE A O 1
ATOM 1035 N N . GLN A 1 130 ? 22.808 -7.861 -6.929 1.00 85.88 130 GLN A N 1
ATOM 1036 C CA . GLN A 1 130 ? 22.071 -8.969 -7.537 1.00 85.88 130 GLN A CA 1
ATOM 1037 C C . GLN A 1 130 ? 22.353 -10.282 -6.794 1.00 85.88 130 GLN A C 1
ATOM 1039 O O . GLN A 1 130 ? 21.417 -10.927 -6.325 1.00 85.88 130 GLN A O 1
ATOM 1044 N N . ARG A 1 131 ? 23.636 -10.625 -6.602 1.00 84.25 131 ARG A N 1
ATOM 1045 C CA . ARG A 1 131 ? 24.060 -11.869 -5.938 1.00 84.25 131 ARG A CA 1
ATOM 1046 C C . ARG A 1 131 ? 23.539 -12.001 -4.502 1.00 84.25 131 ARG A C 1
ATOM 1048 O O . ARG A 1 131 ? 23.229 -13.110 -4.080 1.00 84.25 131 ARG A O 1
ATOM 1055 N N . HIS A 1 132 ? 23.460 -10.901 -3.752 1.00 82.25 132 HIS A N 1
ATOM 1056 C CA . HIS A 1 132 ? 22.972 -10.920 -2.368 1.00 82.25 132 HIS A CA 1
ATOM 1057 C C . HIS A 1 132 ? 21.446 -10.796 -2.263 1.00 82.25 132 HIS A C 1
ATOM 1059 O O . HIS A 1 132 ? 20.861 -11.361 -1.345 1.00 82.25 132 HIS A O 1
ATOM 1065 N N . LEU A 1 133 ? 20.790 -10.065 -3.168 1.00 84.50 133 LEU A N 1
ATOM 1066 C CA . LEU A 1 133 ? 19.357 -9.782 -3.077 1.00 84.50 133 LEU A CA 1
ATOM 1067 C C . LEU A 1 133 ? 18.485 -10.928 -3.597 1.00 84.50 133 LEU A C 1
ATOM 1069 O O . LEU A 1 133 ? 17.422 -11.179 -3.040 1.00 84.50 133 LEU A O 1
ATOM 1073 N N . GLU A 1 134 ? 18.916 -11.616 -4.652 1.00 82.31 134 GLU A N 1
ATOM 1074 C CA . GLU A 1 134 ? 18.148 -12.687 -5.296 1.00 82.31 134 GLU A CA 1
ATOM 1075 C C . GLU A 1 134 ? 17.797 -13.840 -4.323 1.00 82.31 134 GLU A C 1
ATOM 1077 O O . GLU A 1 134 ? 16.610 -14.155 -4.205 1.00 82.31 134 GLU A O 1
ATOM 1082 N N . PRO A 1 135 ? 18.730 -14.373 -3.501 1.00 83.50 135 PRO A N 1
ATOM 1083 C CA . PRO A 1 135 ? 18.386 -15.337 -2.450 1.00 83.50 135 PRO A CA 1
ATOM 1084 C C . PRO A 1 135 ? 17.465 -14.763 -1.364 1.00 83.50 135 PRO A C 1
ATOM 1086 O O . PRO A 1 135 ? 16.598 -15.474 -0.859 1.00 83.50 135 PRO A O 1
ATOM 1089 N N . LEU A 1 136 ? 17.636 -13.486 -0.997 1.00 81.81 136 LEU A N 1
ATOM 1090 C CA . LEU A 1 136 ? 16.835 -12.835 0.045 1.00 81.81 136 LEU A CA 1
ATOM 1091 C C . LEU A 1 136 ? 15.388 -12.609 -0.401 1.00 81.81 136 LEU A C 1
ATOM 1093 O O . LEU A 1 136 ? 14.478 -12.786 0.402 1.00 81.81 136 LEU A O 1
ATOM 1097 N N . LEU A 1 137 ? 15.157 -12.252 -1.666 1.00 80.75 137 LEU A N 1
ATOM 1098 C CA . LEU A 1 137 ? 13.812 -12.098 -2.221 1.00 80.75 137 LEU A CA 1
ATOM 1099 C C . LEU A 1 137 ? 13.052 -13.428 -2.173 1.00 80.75 137 LEU A C 1
ATOM 1101 O O . LEU A 1 137 ? 11.943 -13.461 -1.637 1.00 80.75 137 LEU A O 1
ATOM 1105 N N . GLU A 1 138 ? 13.672 -14.521 -2.622 1.00 78.94 138 GLU A N 1
ATOM 1106 C CA . GLU A 1 138 ? 13.042 -15.846 -2.621 1.00 78.94 138 GLU A CA 1
ATOM 1107 C C . GLU A 1 138 ? 12.796 -16.363 -1.190 1.00 78.94 138 GLU A C 1
ATOM 1109 O O . GLU A 1 138 ? 11.673 -16.722 -0.830 1.00 78.94 138 GLU A O 1
ATOM 1114 N N . GLN A 1 139 ? 13.803 -16.286 -0.310 1.00 74.50 139 GLN A N 1
ATOM 1115 C CA . GLN A 1 139 ? 13.665 -16.686 1.098 1.00 74.50 139 GLN A CA 1
ATOM 1116 C C . GLN A 1 139 ? 12.655 -15.823 1.865 1.00 74.50 139 GLN A C 1
ATOM 1118 O O . GLN A 1 139 ? 11.936 -16.338 2.723 1.00 74.50 139 GLN A O 1
ATOM 1123 N N . SER A 1 140 ? 12.553 -14.522 1.563 1.00 68.62 140 SER A N 1
ATOM 1124 C CA . SER A 1 140 ? 11.584 -13.634 2.219 1.00 68.62 140 SER A CA 1
ATOM 1125 C C . SER A 1 140 ? 10.138 -14.023 1.928 1.00 68.62 140 SER A C 1
ATOM 1127 O O . SER A 1 140 ? 9.266 -13.756 2.755 1.00 68.62 140 SER A O 1
ATOM 1129 N N . ARG A 1 141 ? 9.880 -14.675 0.787 1.00 66.94 141 ARG A N 1
ATOM 1130 C CA . ARG A 1 141 ? 8.556 -15.167 0.411 1.00 66.94 141 ARG A CA 1
ATOM 1131 C C . ARG A 1 141 ? 8.180 -16.406 1.211 1.00 66.94 141 ARG A C 1
ATOM 1133 O O . ARG A 1 141 ? 7.122 -16.408 1.832 1.00 66.94 141 ARG A O 1
ATOM 1140 N N . GLU A 1 142 ? 9.065 -17.402 1.287 1.00 66.00 142 GLU A N 1
ATOM 1141 C CA . GLU A 1 142 ? 8.858 -18.546 2.184 1.00 66.00 142 GLU A CA 1
ATOM 1142 C C . GLU A 1 142 ? 8.691 -18.099 3.640 1.00 66.00 142 GLU A C 1
ATOM 1144 O O . GLU A 1 142 ? 7.843 -18.617 4.363 1.00 66.00 142 GLU A O 1
ATOM 1149 N N . LEU A 1 143 ? 9.512 -17.145 4.088 1.00 58.38 143 LEU A N 1
ATOM 1150 C CA . LEU A 1 143 ? 9.457 -16.628 5.449 1.00 58.38 143 LEU A CA 1
ATOM 1151 C C . LEU A 1 143 ? 8.164 -15.835 5.689 1.00 58.38 143 LEU A C 1
ATOM 1153 O O . LEU A 1 143 ? 7.559 -15.984 6.746 1.00 58.38 143 LEU A O 1
ATOM 1157 N N . TYR A 1 144 ? 7.689 -15.058 4.710 1.00 61.00 144 TYR A N 1
ATOM 1158 C CA . TYR A 1 144 ? 6.373 -14.417 4.761 1.00 61.00 144 TYR A CA 1
ATOM 1159 C C . TYR A 1 144 ? 5.251 -15.451 4.868 1.00 61.00 144 TYR A C 1
ATOM 1161 O O . TYR A 1 144 ? 4.393 -15.301 5.727 1.00 61.00 144 TYR A O 1
ATOM 1169 N N . GLU A 1 145 ? 5.267 -16.516 4.065 1.00 64.12 145 GLU A N 1
ATOM 1170 C CA . GLU A 1 145 ? 4.257 -17.582 4.117 1.00 64.12 145 GLU A CA 1
ATOM 1171 C C . GLU A 1 145 ? 4.295 -18.332 5.465 1.00 64.12 145 GLU A C 1
ATOM 1173 O O . GLU A 1 145 ? 3.250 -18.567 6.074 1.00 64.12 145 GLU A O 1
ATOM 1178 N N . LYS A 1 146 ? 5.494 -18.609 5.999 1.00 57.72 146 LYS A N 1
ATOM 1179 C CA . LYS A 1 146 ? 5.699 -19.221 7.326 1.00 57.72 146 LYS A CA 1
ATOM 1180 C C . LYS A 1 146 ? 5.231 -18.318 8.474 1.00 57.72 146 LYS A C 1
ATOM 1182 O O . LYS A 1 146 ? 4.606 -18.820 9.403 1.00 57.72 146 LYS A O 1
ATOM 1187 N N . ILE A 1 147 ? 5.485 -17.004 8.431 1.00 50.69 147 ILE A N 1
ATOM 1188 C CA . ILE A 1 147 ? 5.025 -16.077 9.482 1.00 50.69 147 ILE A CA 1
ATOM 1189 C C . ILE A 1 147 ? 3.536 -15.726 9.316 1.00 50.69 147 ILE A C 1
ATOM 1191 O O . ILE A 1 147 ? 2.840 -15.599 10.316 1.00 50.69 147 ILE A O 1
ATOM 1195 N N . ALA A 1 148 ? 3.000 -15.658 8.095 1.00 51.25 148 ALA A N 1
ATOM 1196 C CA . ALA A 1 148 ? 1.562 -15.499 7.859 1.00 51.25 148 ALA A CA 1
ATOM 1197 C C . ALA A 1 148 ? 0.750 -16.720 8.336 1.00 51.25 148 ALA A C 1
ATOM 1199 O O . ALA A 1 148 ? -0.424 -16.587 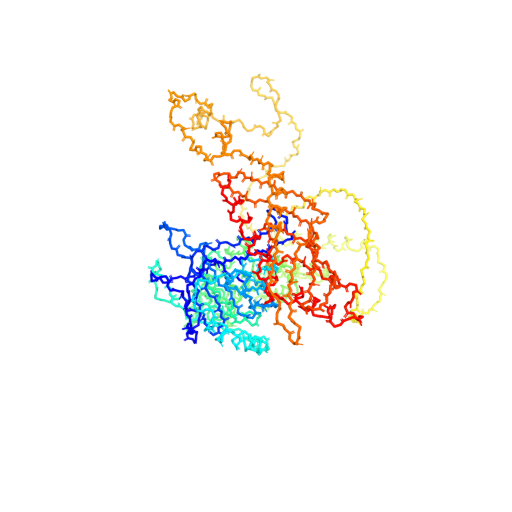8.683 1.00 51.25 148 ALA A O 1
ATOM 1200 N N . ALA A 1 149 ? 1.379 -17.899 8.401 1.00 55.12 149 ALA A N 1
ATOM 1201 C CA . ALA A 1 149 ? 0.833 -19.081 9.063 1.00 55.12 149 ALA A CA 1
ATOM 1202 C C . ALA A 1 149 ? 0.943 -19.037 10.605 1.00 55.12 149 ALA A C 1
ATOM 1204 O O . ALA A 1 149 ? 0.243 -19.794 11.281 1.00 55.12 149 ALA A O 1
ATOM 1205 N N . MET A 1 150 ? 1.770 -18.155 11.187 1.00 51.59 150 MET A N 1
ATOM 1206 C CA . MET A 1 150 ? 1.819 -17.939 12.637 1.00 51.59 150 MET A CA 1
ATOM 1207 C C . MET A 1 150 ? 0.664 -17.036 13.084 1.00 51.59 150 MET A C 1
ATOM 1209 O O . MET A 1 150 ? 0.503 -15.904 12.635 1.00 51.59 150 MET A O 1
ATOM 1213 N N . GLN A 1 151 ? -0.159 -17.540 14.006 1.00 49.03 151 GLN A N 1
ATOM 1214 C CA . GLN A 1 151 ? -1.415 -16.885 14.390 1.00 49.03 151 GLN A CA 1
ATOM 1215 C C . GLN A 1 151 ? -1.232 -15.652 15.298 1.00 49.03 151 GLN A C 1
ATOM 1217 O O . GLN A 1 151 ? -2.157 -14.849 15.420 1.00 49.03 151 GLN A O 1
ATOM 1222 N N . THR A 1 152 ? -0.061 -15.473 15.919 1.00 47.56 152 THR A N 1
ATOM 1223 C CA . THR A 1 152 ? 0.173 -14.497 16.999 1.00 47.56 152 THR A CA 1
ATOM 1224 C C . THR A 1 152 ? 1.150 -13.374 16.600 1.00 47.56 152 THR A C 1
ATOM 1226 O O . THR A 1 152 ? 2.316 -13.672 16.336 1.00 47.56 152 THR A O 1
ATOM 1229 N N . PRO A 1 153 ? 0.736 -12.090 16.592 1.00 51.50 153 PRO A N 1
ATOM 1230 C CA . PRO A 1 153 ? 1.651 -10.946 16.472 1.00 51.50 153 PRO A CA 1
ATOM 1231 C C . PRO A 1 153 ? 2.447 -10.712 17.771 1.00 51.50 153 PRO A C 1
ATOM 1233 O O . PRO A 1 153 ? 2.025 -11.150 18.842 1.00 51.50 153 PRO A O 1
ATOM 1236 N N . SER A 1 154 ? 3.583 -10.006 17.714 1.00 52.84 154 SER A N 1
ATOM 1237 C CA . SER A 1 154 ? 4.381 -9.674 18.915 1.00 52.84 154 SER A CA 1
ATOM 1238 C C . SER A 1 154 ? 4.967 -8.252 18.885 1.00 52.84 154 SER A C 1
ATOM 1240 O O . SER A 1 154 ? 4.990 -7.582 17.849 1.00 52.84 154 SER A O 1
ATOM 1242 N N . ILE A 1 155 ? 5.418 -7.782 20.054 1.00 49.75 155 ILE A N 1
ATOM 1243 C CA . ILE A 1 155 ? 5.921 -6.420 20.297 1.00 49.75 155 ILE A CA 1
ATOM 1244 C C . ILE A 1 155 ? 7.453 -6.446 20.428 1.00 49.75 155 ILE A C 1
ATOM 1246 O O . ILE A 1 155 ? 8.016 -7.360 21.027 1.00 49.75 155 ILE A O 1
ATOM 1250 N N . LEU A 1 156 ? 8.125 -5.436 19.872 1.00 46.62 156 LEU A N 1
ATOM 1251 C CA . LEU A 1 156 ? 9.580 -5.269 19.851 1.00 46.62 156 LEU A CA 1
ATOM 1252 C C . LEU A 1 156 ? 9.981 -3.876 20.371 1.00 46.62 156 LEU A C 1
ATOM 1254 O O . LEU A 1 156 ? 9.282 -2.885 20.150 1.00 46.62 156 LEU A O 1
ATOM 1258 N N . MET A 1 157 ? 11.139 -3.793 21.029 1.00 44.56 157 MET A N 1
ATOM 1259 C CA . MET A 1 157 ? 11.772 -2.527 21.426 1.00 44.56 157 MET A CA 1
ATOM 1260 C C . MET A 1 157 ? 12.773 -2.079 20.353 1.00 44.56 157 MET A C 1
ATOM 1262 O O . MET A 1 157 ? 13.608 -2.869 19.916 1.00 44.56 157 MET A O 1
ATOM 1266 N N . VAL A 1 158 ? 12.704 -0.810 19.948 1.00 47.03 158 VAL A N 1
ATOM 1267 C CA . VAL A 1 158 ? 13.466 -0.231 18.826 1.00 47.03 158 VAL A CA 1
ATOM 1268 C C . VAL A 1 158 ? 14.126 1.088 19.259 1.00 47.03 158 VAL A C 1
ATOM 1270 O O . VAL A 1 158 ? 13.471 1.865 19.951 1.00 47.03 158 VAL A O 1
ATOM 1273 N N . PRO A 1 159 ? 15.381 1.410 18.885 1.00 42.44 159 PRO A N 1
ATOM 1274 C CA . PRO A 1 159 ? 16.012 2.681 19.258 1.00 42.44 159 PRO A CA 1
ATOM 1275 C C . PRO A 1 159 ? 15.204 3.910 18.810 1.00 42.44 159 PRO A C 1
ATOM 1277 O O . PRO A 1 159 ? 14.706 3.962 17.683 1.00 42.44 159 PRO A O 1
ATOM 1280 N N . ALA A 1 160 ? 15.071 4.905 19.687 1.00 49.44 160 ALA A N 1
ATOM 1281 C CA . ALA A 1 160 ? 14.329 6.132 19.393 1.00 49.44 160 ALA A CA 1
ATOM 1282 C C . ALA A 1 160 ? 15.182 7.161 18.622 1.00 49.44 160 ALA A C 1
ATOM 1284 O O . ALA A 1 160 ? 16.412 7.071 18.557 1.00 49.44 160 ALA A O 1
ATOM 1285 N N . ALA A 1 161 ? 14.529 8.153 18.012 1.00 44.09 161 ALA A N 1
ATOM 1286 C CA . ALA A 1 161 ? 15.235 9.235 17.324 1.00 44.09 161 ALA A CA 1
ATOM 1287 C C . ALA A 1 161 ? 15.766 10.249 18.351 1.00 44.09 161 ALA A C 1
ATOM 1289 O O . ALA A 1 161 ? 15.075 10.553 19.315 1.00 44.09 161 ALA A O 1
ATOM 1290 N N . ARG A 1 162 ? 16.950 10.838 18.123 1.00 42.38 162 ARG A N 1
ATOM 1291 C CA . ARG A 1 162 ? 17.626 11.747 19.082 1.00 42.38 162 ARG A CA 1
ATOM 1292 C C . ARG A 1 162 ? 16.861 13.039 19.452 1.00 42.38 162 ARG A C 1
ATOM 1294 O O . ARG A 1 162 ? 17.338 13.798 20.284 1.00 42.38 162 ARG A O 1
ATOM 1301 N N . SER A 1 163 ? 15.696 13.294 18.856 1.00 41.44 163 SER A N 1
ATOM 1302 C CA . SER A 1 163 ? 14.760 14.353 19.266 1.00 41.44 163 SER A CA 1
ATOM 1303 C C . SER A 1 163 ? 13.796 13.936 20.388 1.00 41.44 163 SER A C 1
ATOM 1305 O O . SER A 1 163 ? 13.016 14.761 20.852 1.00 41.44 163 SER A O 1
ATOM 1307 N N . GLU A 1 164 ? 13.778 12.659 20.775 1.00 41.50 164 GLU A N 1
ATOM 1308 C CA . GLU A 1 164 ? 12.912 12.093 21.812 1.00 41.50 164 GLU A CA 1
ATOM 1309 C C . GLU A 1 164 ? 13.766 11.793 23.060 1.00 41.50 164 GLU A C 1
ATOM 1311 O O . GLU A 1 164 ? 14.854 11.232 22.956 1.00 41.50 164 GLU A O 1
ATOM 1316 N N . ASN A 1 165 ? 13.286 12.165 24.253 1.00 42.75 165 ASN A N 1
ATOM 1317 C CA . ASN A 1 165 ? 14.040 12.098 25.523 1.00 42.75 165 ASN A CA 1
ATOM 1318 C C . ASN A 1 165 ? 14.236 10.662 26.075 1.00 42.75 165 ASN A C 1
ATOM 1320 O O . ASN A 1 165 ? 14.548 10.472 27.250 1.00 42.75 165 ASN A O 1
ATOM 1324 N N . THR A 1 166 ? 14.010 9.640 25.250 1.00 45.56 166 THR A N 1
ATOM 1325 C CA . THR A 1 166 ? 14.058 8.217 25.598 1.00 45.56 166 THR A CA 1
ATOM 1326 C C . THR A 1 166 ? 15.017 7.492 24.658 1.00 45.56 166 THR A C 1
ATOM 1328 O O . THR A 1 166 ? 15.151 7.850 23.495 1.00 45.56 166 THR A O 1
ATOM 1331 N N . GLN A 1 167 ? 15.709 6.455 25.138 1.00 44.84 167 GLN A N 1
ATOM 1332 C CA . GLN A 1 167 ? 16.681 5.726 24.305 1.00 44.84 167 GLN A CA 1
ATOM 1333 C C . GLN A 1 167 ? 16.017 4.726 23.338 1.00 44.84 167 GLN A C 1
ATOM 1335 O O . GLN A 1 167 ? 16.579 4.403 22.292 1.00 44.84 167 GLN A O 1
ATOM 1340 N N . HIS A 1 168 ? 14.812 4.253 23.667 1.00 45.34 168 HIS A N 1
ATOM 1341 C CA . HIS A 1 168 ? 14.076 3.236 22.916 1.00 45.34 168 HIS A CA 1
ATOM 1342 C C . HIS A 1 168 ? 12.573 3.564 22.867 1.00 45.34 168 HIS A C 1
ATOM 1344 O O . HIS A 1 168 ? 12.044 4.254 23.739 1.00 45.34 168 HIS A O 1
ATOM 1350 N N . CYS A 1 169 ? 11.888 3.046 21.850 1.00 49.47 169 CYS A N 1
ATOM 1351 C CA . CYS A 1 169 ? 10.455 3.159 21.596 1.00 49.47 169 CYS A CA 1
ATOM 1352 C C . CYS A 1 169 ? 9.865 1.776 21.259 1.00 49.47 169 CYS A C 1
ATOM 1354 O O . CYS A 1 169 ? 10.574 0.892 20.778 1.00 49.47 169 CYS A O 1
ATOM 1356 N N . GLN A 1 170 ? 8.574 1.576 21.527 1.00 49.00 170 GLN A N 1
ATOM 1357 C CA . GLN A 1 170 ? 7.878 0.324 21.219 1.00 49.00 170 GLN A CA 1
ATOM 1358 C C . GLN A 1 170 ? 7.390 0.298 19.765 1.00 49.00 170 GLN A C 1
ATOM 1360 O O . GLN A 1 170 ? 6.945 1.312 19.213 1.00 49.00 170 GLN A O 1
ATOM 1365 N N . ALA A 1 171 ? 7.442 -0.882 19.154 1.00 50.41 171 ALA A N 1
ATOM 1366 C CA . ALA A 1 171 ? 6.899 -1.136 17.830 1.00 50.41 171 ALA A CA 1
ATOM 1367 C C . ALA A 1 171 ? 6.285 -2.542 17.748 1.00 50.41 171 ALA A C 1
ATOM 1369 O O . ALA A 1 171 ? 6.732 -3.462 18.428 1.00 50.41 171 ALA A O 1
ATOM 1370 N N . TYR A 1 172 ? 5.263 -2.719 16.912 1.00 54.22 172 TYR A N 1
ATOM 1371 C CA . TYR A 1 172 ? 4.571 -4.004 16.733 1.00 54.22 172 TYR A CA 1
ATOM 1372 C C . TYR A 1 172 ? 4.721 -4.510 15.291 1.00 54.22 172 TYR A C 1
ATOM 1374 O O . TYR A 1 172 ? 4.809 -3.700 14.362 1.00 54.22 172 TYR A O 1
ATOM 1382 N N . PHE A 1 173 ? 4.732 -5.836 15.111 1.00 52.78 173 PHE A N 1
ATOM 1383 C CA . PHE A 1 173 ? 4.590 -6.485 13.802 1.00 52.78 173 PHE A CA 1
ATOM 1384 C C . PHE A 1 173 ? 3.274 -7.268 13.725 1.00 52.78 173 PHE A C 1
ATOM 1386 O O . PHE A 1 173 ? 2.837 -7.879 14.701 1.00 52.78 173 PHE A O 1
ATOM 1393 N N . SER A 1 174 ? 2.642 -7.276 12.551 1.00 50.88 174 SER A N 1
ATOM 1394 C CA . SER A 1 174 ? 1.368 -7.970 12.340 1.00 50.88 174 SER A CA 1
ATOM 1395 C C . SER A 1 174 ? 1.588 -9.382 11.803 1.00 50.88 174 SER A C 1
ATOM 1397 O O . SER A 1 174 ? 2.424 -9.566 10.925 1.00 50.88 174 SER A O 1
ATOM 1399 N N . SER A 1 175 ? 0.774 -10.365 12.198 1.00 48.41 175 SER A N 1
ATOM 1400 C CA . SER A 1 175 ? 0.756 -11.674 11.515 1.00 48.41 175 SER A CA 1
ATOM 1401 C C . SER A 1 175 ? 0.317 -11.562 10.045 1.00 48.41 175 SER A C 1
ATOM 1403 O O . SER A 1 175 ? 0.694 -12.387 9.221 1.00 48.41 175 SER A O 1
ATOM 1405 N N . LYS A 1 176 ? -0.409 -10.496 9.672 1.00 51.22 176 LYS A N 1
ATOM 1406 C CA . LYS A 1 176 ? -0.732 -10.174 8.266 1.00 51.22 176 LYS A CA 1
ATOM 1407 C C . LYS A 1 176 ? 0.413 -9.475 7.515 1.00 51.22 176 LYS A C 1
ATOM 1409 O O . LYS A 1 176 ? 0.464 -9.521 6.286 1.00 51.22 176 LYS A O 1
ATOM 1414 N N . GLU A 1 177 ? 1.318 -8.821 8.245 1.00 52.97 177 GLU A N 1
ATOM 1415 C CA . GLU A 1 177 ? 2.427 -8.006 7.730 1.00 52.97 177 GLU A CA 1
ATOM 1416 C C . GLU A 1 177 ? 3.676 -8.140 8.617 1.00 52.97 177 GLU A C 1
ATOM 1418 O O . GLU A 1 177 ? 3.986 -7.249 9.416 1.00 52.97 177 GLU A O 1
ATOM 1423 N N . PRO A 1 178 ? 4.411 -9.253 8.491 1.00 51.81 178 PRO A N 1
ATOM 1424 C CA . PRO A 1 178 ? 5.426 -9.637 9.467 1.00 51.81 178 PRO A CA 1
ATOM 1425 C C . PRO A 1 178 ? 6.721 -8.819 9.418 1.00 51.81 178 PRO A C 1
ATOM 1427 O O . PRO A 1 178 ? 7.533 -8.910 10.332 1.00 51.81 178 PRO A O 1
ATOM 1430 N N . PHE A 1 179 ? 6.907 -7.990 8.386 1.00 52.72 179 PHE A N 1
ATOM 1431 C CA . PHE A 1 179 ? 8.064 -7.094 8.258 1.00 52.72 179 PHE A CA 1
ATOM 1432 C C . PHE A 1 179 ? 7.666 -5.610 8.139 1.00 52.72 179 PHE A C 1
ATOM 1434 O O . PHE A 1 179 ? 8.528 -4.759 7.903 1.00 52.72 179 PHE A O 1
ATOM 1441 N N . THR A 1 180 ? 6.381 -5.275 8.330 1.00 49.09 180 THR A N 1
ATOM 1442 C CA . THR A 1 180 ? 5.966 -3.894 8.613 1.00 49.09 180 THR A CA 1
ATOM 1443 C C . THR A 1 180 ? 6.035 -3.697 10.116 1.00 49.09 180 THR A C 1
ATOM 1445 O O . THR A 1 180 ? 5.211 -4.224 10.861 1.00 49.09 180 THR A O 1
ATOM 1448 N N . ILE A 1 181 ? 7.025 -2.931 10.562 1.00 48.06 181 ILE A N 1
ATOM 1449 C CA . ILE A 1 181 ? 7.177 -2.596 11.972 1.00 48.06 181 ILE A CA 1
ATOM 1450 C C . ILE A 1 181 ? 6.656 -1.186 12.186 1.00 48.06 181 ILE A C 1
ATOM 1452 O O . ILE A 1 181 ? 7.245 -0.186 11.765 1.00 48.06 181 ILE A O 1
ATOM 1456 N N . TYR A 1 182 ? 5.485 -1.133 12.806 1.00 50.88 182 TYR A N 1
ATOM 1457 C CA . TYR A 1 182 ? 4.784 0.099 13.096 1.00 50.88 182 TYR A CA 1
ATOM 1458 C C . TYR A 1 182 ? 5.456 0.734 14.314 1.00 50.88 182 TYR A C 1
ATOM 1460 O O . TYR A 1 182 ? 5.214 0.298 15.441 1.00 50.88 182 TYR A O 1
ATOM 1468 N N . LYS A 1 183 ? 6.300 1.762 14.107 1.00 43.31 183 LYS A N 1
ATOM 1469 C CA . LYS A 1 183 ? 6.693 2.648 15.216 1.00 43.31 183 LYS A CA 1
ATOM 1470 C C . LYS A 1 183 ? 5.393 3.163 15.822 1.00 43.31 183 LYS A C 1
ATOM 1472 O O . LYS A 1 183 ? 4.614 3.799 15.106 1.00 43.31 183 LYS A O 1
ATOM 1477 N N . MET A 1 184 ? 5.191 2.947 17.120 1.00 42.09 184 MET A N 1
ATOM 1478 C CA . MET A 1 184 ? 4.135 3.624 17.866 1.00 42.09 184 MET A CA 1
ATOM 1479 C C . MET A 1 184 ? 4.504 5.107 17.972 1.00 42.09 184 MET A C 1
ATOM 1481 O O . MET A 1 184 ? 5.017 5.586 18.981 1.00 42.09 184 MET A O 1
ATOM 1485 N N . ARG A 1 185 ? 4.295 5.855 16.881 1.00 38.56 185 ARG A N 1
ATOM 1486 C CA . ARG A 1 185 ? 4.225 7.310 16.948 1.00 38.56 185 ARG A CA 1
ATOM 1487 C C . ARG A 1 185 ? 2.980 7.605 17.763 1.00 38.56 185 ARG A C 1
ATOM 1489 O O . ARG A 1 185 ? 1.886 7.226 17.353 1.00 38.56 185 ARG A O 1
ATOM 1496 N N . LEU A 1 186 ? 3.171 8.265 18.898 1.00 36.50 186 LEU A N 1
ATOM 1497 C CA . LEU A 1 186 ? 2.098 8.653 19.798 1.00 36.50 186 LEU A CA 1
ATOM 1498 C C . LEU A 1 186 ? 1.124 9.606 19.084 1.00 36.50 186 LEU A C 1
ATOM 1500 O O . LEU A 1 186 ? 1.261 10.824 19.149 1.00 36.50 186 LEU A O 1
ATOM 1504 N N . VAL A 1 187 ? 0.115 9.036 18.420 1.00 30.28 187 VAL A N 1
ATOM 1505 C CA . VAL A 1 187 ? -1.209 9.653 18.278 1.00 30.28 187 VAL A CA 1
ATOM 1506 C C . VAL A 1 187 ? -1.855 9.520 19.656 1.00 30.28 187 VAL A C 1
ATOM 1508 O O . VAL A 1 187 ? -2.642 8.611 19.922 1.00 30.28 187 VAL A O 1
ATOM 1511 N N . LEU A 1 188 ? -1.382 10.376 20.562 1.00 32.69 188 LEU A N 1
ATOM 1512 C CA . LEU A 1 188 ? -1.589 10.291 22.010 1.00 32.69 188 LEU A CA 1
ATOM 1513 C C . LEU A 1 188 ? -3.051 10.530 22.425 1.00 32.69 188 LEU A C 1
ATOM 1515 O O . LEU A 1 188 ? -3.412 10.257 23.562 1.00 32.69 188 LEU A O 1
ATOM 1519 N N . ASP A 1 189 ? -3.893 10.977 21.494 1.00 28.97 189 ASP A N 1
ATOM 1520 C CA . ASP A 1 189 ? -5.255 11.419 21.788 1.00 28.97 189 ASP A CA 1
ATOM 1521 C C . ASP A 1 189 ? -6.324 10.315 21.724 1.00 28.97 189 ASP A C 1
ATOM 1523 O O . ASP A 1 189 ? -7.456 10.584 22.113 1.00 28.97 189 ASP A O 1
ATOM 1527 N N . LEU A 1 190 ? -6.023 9.094 21.241 1.00 29.80 190 LEU A N 1
ATOM 1528 C CA . LEU A 1 190 ? -7.069 8.069 21.038 1.00 29.80 190 LEU A CA 1
ATOM 1529 C C . LEU A 1 190 ? -6.724 6.617 21.429 1.00 29.80 190 LEU A C 1
ATOM 1531 O O . LEU A 1 190 ? -7.534 6.003 22.119 1.00 29.80 190 LEU A O 1
ATOM 1535 N N . MET A 1 191 ? -5.605 6.018 20.985 1.00 30.95 191 MET A N 1
ATOM 1536 C CA . MET A 1 191 ? -5.353 4.565 21.168 1.00 30.95 191 MET A CA 1
ATOM 1537 C C . MET A 1 191 ? -3.853 4.176 21.159 1.00 30.95 191 MET A C 1
ATOM 1539 O O . MET A 1 191 ? -3.343 3.662 20.166 1.00 30.95 191 MET A O 1
ATOM 1543 N N . MET A 1 192 ? -3.123 4.391 22.257 1.00 34.03 192 MET A N 1
ATOM 1544 C CA . MET A 1 192 ? -1.857 3.667 22.543 1.00 34.03 192 MET A CA 1
ATOM 1545 C C . MET A 1 192 ? -2.167 2.322 23.243 1.00 34.03 192 MET A C 1
ATOM 1547 O O . MET A 1 192 ? -3.344 2.062 23.423 1.00 34.03 192 MET A O 1
ATOM 1551 N N . PHE A 1 193 ? -1.212 1.470 23.671 1.00 32.50 193 PHE A N 1
ATOM 1552 C CA . PHE A 1 193 ? -1.499 0.150 24.313 1.00 32.50 193 PHE A CA 1
ATOM 1553 C C . PHE A 1 193 ? -0.595 -0.224 25.517 1.00 32.50 193 PHE A C 1
ATOM 1555 O O . PHE A 1 193 ? 0.558 0.200 25.561 1.00 32.50 193 PHE A O 1
ATOM 1562 N N . ASP A 1 194 ? -1.132 -0.994 26.481 1.00 33.34 194 ASP A N 1
ATOM 1563 C CA . ASP A 1 194 ? -0.467 -1.546 27.680 1.00 33.34 194 ASP A CA 1
ATOM 1564 C C . ASP A 1 194 ? -0.284 -3.084 27.635 1.00 33.34 194 ASP A C 1
ATOM 1566 O O . ASP A 1 194 ? -0.727 -3.759 26.701 1.00 33.34 194 ASP A O 1
ATOM 1570 N N . ASN A 1 195 ? 0.424 -3.647 28.626 1.00 32.91 195 ASN A N 1
ATOM 1571 C CA . ASN A 1 195 ? 0.908 -5.039 28.610 1.00 32.91 195 ASN A CA 1
ATOM 1572 C C . ASN A 1 195 ? -0.194 -6.117 28.648 1.00 32.91 195 ASN A C 1
ATOM 1574 O O . ASN A 1 195 ? 0.110 -7.280 28.392 1.00 32.91 195 ASN A O 1
ATOM 1578 N N . ASN A 1 196 ? -1.451 -5.750 28.920 1.00 31.55 196 ASN A N 1
ATOM 1579 C CA . ASN A 1 196 ? -2.600 -6.661 28.872 1.00 31.55 196 ASN A CA 1
ATOM 1580 C C . ASN A 1 196 ? -3.409 -6.535 27.567 1.00 31.55 196 ASN A C 1
ATOM 1582 O O . ASN A 1 196 ? -4.450 -7.174 27.417 1.00 31.55 196 ASN A O 1
ATOM 1586 N N . GLY A 1 197 ? -2.953 -5.719 26.611 1.00 36.78 197 GLY A N 1
ATOM 1587 C CA . GLY A 1 197 ? -3.679 -5.469 25.367 1.00 36.78 197 GLY A CA 1
ATOM 1588 C C . GLY A 1 197 ? -4.888 -4.544 25.536 1.00 36.78 197 GLY A C 1
ATOM 1589 O O . GLY A 1 197 ? -5.762 -4.531 24.667 1.00 36.78 197 GLY A O 1
ATOM 1590 N N . LEU A 1 198 ? -4.942 -3.754 26.614 1.00 34.75 198 LEU A N 1
ATOM 1591 C CA . LEU A 1 198 ? -5.842 -2.606 26.725 1.00 34.75 198 LEU A CA 1
ATOM 1592 C C . LEU A 1 198 ? -5.116 -1.332 26.297 1.00 34.75 198 LEU A C 1
ATOM 1594 O O . LEU A 1 198 ? -3.885 -1.318 26.243 1.00 34.75 198 LEU A O 1
ATOM 1598 N N . PRO A 1 199 ? -5.825 -0.252 25.924 1.00 34.44 199 PRO A N 1
ATOM 1599 C CA . PRO A 1 199 ? -5.115 0.910 25.442 1.00 34.44 199 PRO A CA 1
ATOM 1600 C C . PRO A 1 199 ? -4.297 1.555 26.581 1.00 34.44 199 PRO A C 1
ATOM 1602 O O . PRO A 1 199 ? -4.790 1.642 27.708 1.00 34.44 199 PRO A O 1
ATOM 1605 N N . PHE A 1 200 ? -3.122 2.135 26.281 1.00 38.97 200 PHE A N 1
ATOM 1606 C CA . PHE A 1 200 ? -2.472 3.172 27.110 1.00 38.97 200 PHE A CA 1
ATOM 1607 C C . PHE A 1 200 ? -3.299 4.455 26.940 1.00 38.97 200 PHE A C 1
ATOM 1609 O O . PHE A 1 200 ? -2.887 5.479 26.396 1.00 38.97 200 PHE A O 1
ATOM 1616 N N . THR A 1 201 ? -4.555 4.306 27.338 1.00 48.66 201 THR A N 1
ATOM 1617 C CA . THR A 1 201 ? -5.528 5.330 27.616 1.00 48.66 201 THR A CA 1
ATOM 1618 C C . THR A 1 201 ? -4.880 6.349 28.546 1.00 48.66 201 THR A C 1
ATOM 1620 O O . THR A 1 201 ? -3.994 6.039 29.344 1.00 48.66 201 THR A O 1
ATOM 1623 N N . ARG A 1 202 ? -5.476 7.534 28.585 1.00 60.56 202 ARG A N 1
ATOM 1624 C CA . ARG A 1 202 ? -5.461 8.476 29.721 1.00 60.56 202 ARG A CA 1
ATOM 1625 C C . ARG A 1 202 ? -5.913 7.870 31.075 1.00 60.56 202 ARG A C 1
ATOM 1627 O O . ARG A 1 202 ? -6.221 8.604 32.012 1.00 60.56 202 ARG A O 1
ATOM 1634 N N . HIS A 1 203 ? -6.035 6.546 31.148 1.00 74.81 203 HIS A N 1
ATOM 1635 C CA . HIS A 1 203 ? -6.524 5.739 32.249 1.00 74.81 203 HIS A CA 1
ATOM 1636 C C . HIS A 1 203 ? -5.646 4.493 32.498 1.00 74.81 203 HIS A C 1
ATOM 1638 O O . HIS A 1 203 ? -6.060 3.595 33.227 1.00 74.81 203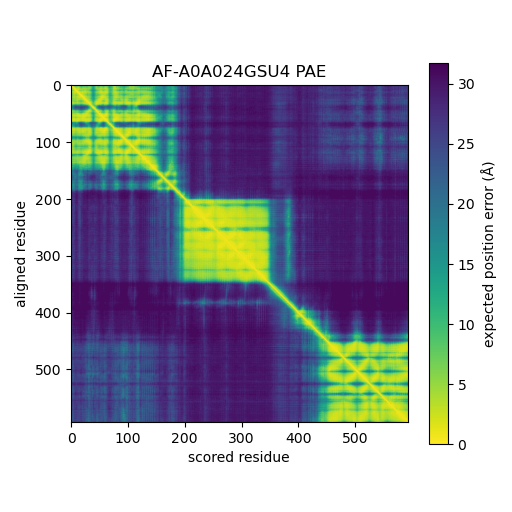 HIS A O 1
ATOM 1644 N N . SER A 1 204 ? -4.444 4.409 31.912 1.00 71.19 204 SER A N 1
ATOM 1645 C CA . SER A 1 204 ? -3.526 3.273 32.094 1.00 71.19 204 SER A CA 1
ATOM 1646 C C . SER A 1 204 ? -3.103 3.071 33.553 1.00 71.19 204 SER A C 1
ATOM 1648 O O . SER A 1 204 ? -2.916 1.935 33.981 1.00 71.19 204 SER A O 1
ATOM 1650 N N . ASP A 1 205 ? -3.042 4.150 34.330 1.00 78.81 205 ASP A N 1
ATOM 1651 C CA . ASP A 1 205 ? -2.875 4.167 35.784 1.00 78.81 205 ASP A CA 1
ATOM 1652 C C . ASP A 1 205 ? -3.973 3.388 36.523 1.00 78.81 205 ASP A C 1
ATOM 1654 O O . ASP A 1 205 ? -3.665 2.694 37.484 1.00 78.81 205 ASP A O 1
ATOM 1658 N N . VAL A 1 206 ? -5.230 3.439 36.064 1.00 83.44 206 VAL A N 1
ATOM 1659 C CA . VAL A 1 206 ? -6.338 2.683 36.678 1.00 83.44 206 VAL A CA 1
ATOM 1660 C C . VAL A 1 206 ? -6.608 1.328 36.012 1.00 83.44 206 VAL A C 1
ATOM 1662 O O . VAL A 1 206 ? -7.117 0.420 36.663 1.00 83.44 206 VAL A O 1
ATOM 1665 N N . LEU A 1 207 ? -6.247 1.151 34.735 1.00 81.56 207 LEU A N 1
ATOM 1666 C CA . LEU A 1 207 ? -6.388 -0.131 34.029 1.00 81.56 207 LEU A CA 1
ATOM 1667 C C . LEU A 1 207 ? -5.300 -1.150 34.412 1.00 81.56 207 LEU A C 1
ATOM 1669 O O . LEU A 1 207 ? -5.588 -2.346 34.464 1.00 81.56 207 LEU A O 1
ATOM 1673 N N . ASN A 1 208 ? -4.091 -0.688 34.747 1.00 79.75 208 ASN A N 1
ATOM 1674 C CA . ASN A 1 208 ? -2.979 -1.534 35.208 1.00 79.75 208 ASN A CA 1
ATOM 1675 C C . ASN A 1 208 ? -2.811 -1.543 36.736 1.00 79.75 208 ASN A C 1
ATOM 1677 O O . ASN A 1 208 ? -1.902 -2.196 37.240 1.00 79.75 208 ASN A O 1
ATOM 1681 N N . ALA A 1 209 ? -3.654 -0.826 37.484 1.00 80.19 209 ALA A N 1
ATOM 1682 C CA . ALA A 1 209 ? -3.662 -0.933 38.936 1.00 80.19 209 ALA A CA 1
ATOM 1683 C C . ALA A 1 209 ? -4.232 -2.292 39.363 1.00 80.19 209 ALA A C 1
ATOM 1685 O O . ALA A 1 209 ? -5.371 -2.631 39.028 1.00 80.19 209 ALA A O 1
ATOM 1686 N N . ASP A 1 210 ? -3.437 -3.022 40.142 1.00 83.44 210 ASP A N 1
ATOM 1687 C CA . ASP A 1 210 ? -3.806 -4.274 40.797 1.00 83.44 210 ASP A CA 1
ATOM 1688 C C . ASP A 1 210 ? -3.662 -4.073 42.322 1.00 83.44 210 ASP A C 1
ATOM 1690 O O . ASP A 1 210 ? -2.595 -4.315 42.893 1.00 83.44 210 ASP A O 1
ATOM 1694 N N . PRO A 1 211 ? -4.693 -3.514 42.988 1.00 82.00 211 PRO A N 1
ATOM 1695 C CA . PRO A 1 211 ? -4.648 -3.186 44.410 1.00 82.00 211 PRO A CA 1
ATOM 1696 C C . PRO A 1 211 ? -4.712 -4.452 45.272 1.00 82.00 211 PRO A C 1
ATOM 1698 O O . PRO A 1 211 ? -5.544 -5.329 45.048 1.00 82.00 211 PRO A O 1
ATOM 1701 N N . VAL A 1 212 ? -3.846 -4.521 46.285 1.00 78.38 212 VAL A N 1
ATOM 1702 C CA . VAL A 1 212 ? -3.777 -5.652 47.230 1.00 78.38 212 VAL A CA 1
ATOM 1703 C C . VAL A 1 212 ? -4.663 -5.414 48.458 1.00 78.38 212 VAL A C 1
ATOM 1705 O O . VAL A 1 212 ? -5.299 -6.340 48.955 1.00 78.38 212 VAL A O 1
ATOM 1708 N N . GLU A 1 213 ? -4.739 -4.168 48.930 1.00 86.94 213 GLU A N 1
ATOM 1709 C CA . GLU A 1 213 ? -5.506 -3.789 50.118 1.00 86.94 213 GLU A CA 1
ATOM 1710 C C . GLU A 1 213 ? -6.944 -3.386 49.775 1.00 86.94 213 GLU A C 1
ATOM 1712 O O . GLU A 1 213 ? -7.197 -2.668 48.804 1.00 86.94 213 GLU A O 1
ATOM 1717 N N . LYS A 1 214 ? -7.902 -3.785 50.624 1.00 85.38 214 LYS A N 1
ATOM 1718 C CA . LYS A 1 214 ? -9.342 -3.521 50.412 1.00 85.38 214 LYS A CA 1
ATOM 1719 C C . LYS A 1 214 ? -9.659 -2.033 50.263 1.00 85.38 214 LYS A C 1
ATOM 1721 O O . LYS A 1 214 ? -10.467 -1.655 49.422 1.00 85.38 214 LYS A O 1
ATOM 1726 N N . GLU A 1 215 ? -8.997 -1.192 51.050 1.00 87.19 215 GLU A N 1
ATOM 1727 C CA . GLU A 1 215 ? -9.179 0.262 51.028 1.00 87.19 215 GLU A CA 1
ATOM 1728 C C . GLU A 1 215 ? -8.763 0.877 49.676 1.00 87.19 215 GLU A C 1
ATOM 1730 O O . GLU A 1 215 ? -9.363 1.844 49.204 1.00 87.19 215 GLU A O 1
ATOM 1735 N N . ASP A 1 216 ? -7.762 0.292 49.015 1.00 86.38 216 ASP A N 1
ATOM 1736 C CA . ASP A 1 216 ? -7.268 0.763 47.722 1.00 86.38 216 ASP A CA 1
ATOM 1737 C C . ASP A 1 216 ? -8.077 0.186 46.550 1.00 86.38 216 ASP A C 1
ATOM 1739 O O . ASP A 1 216 ? -8.256 0.880 45.548 1.00 86.38 216 ASP A O 1
ATOM 1743 N N . VAL A 1 217 ? -8.672 -1.009 46.703 1.00 88.56 217 VAL A N 1
ATOM 1744 C CA . VAL A 1 217 ? -9.723 -1.515 45.795 1.00 88.56 217 VAL A CA 1
ATOM 1745 C C . VAL A 1 217 ? -10.884 -0.520 45.726 1.00 88.56 217 VAL A C 1
ATOM 1747 O O . VAL A 1 217 ? -11.296 -0.138 44.629 1.00 88.56 217 VAL A O 1
ATOM 1750 N N . VAL A 1 218 ? -11.383 -0.052 46.879 1.00 90.19 218 VAL A N 1
ATOM 1751 C CA . VAL A 1 218 ? -12.505 0.900 46.938 1.00 90.19 218 VAL A CA 1
ATOM 1752 C C . VAL A 1 218 ? -12.157 2.196 46.201 1.00 90.19 218 VAL A C 1
ATOM 1754 O O . VAL A 1 218 ? -12.872 2.569 45.270 1.00 90.19 218 VAL A O 1
ATOM 1757 N N . LYS A 1 219 ? -11.028 2.838 46.537 1.00 90.00 219 LYS A N 1
ATOM 1758 C CA . LYS A 1 219 ? -10.574 4.081 45.879 1.00 90.00 219 LYS A CA 1
ATOM 1759 C C . LYS A 1 219 ? -10.387 3.913 44.370 1.00 90.00 219 LYS A C 1
ATOM 1761 O O . LYS A 1 219 ? -10.803 4.780 43.600 1.00 90.00 219 LYS A O 1
ATOM 1766 N N . LEU A 1 220 ? -9.783 2.803 43.937 1.00 90.00 220 LEU A N 1
ATOM 1767 C CA . LEU A 1 220 ? -9.573 2.518 42.519 1.00 90.00 220 LEU A CA 1
ATOM 1768 C C . LEU A 1 220 ? -10.905 2.386 41.775 1.00 90.00 220 LEU A C 1
ATOM 1770 O O . LEU A 1 220 ? -11.078 2.983 40.714 1.00 90.00 220 LEU A O 1
ATOM 1774 N N . VAL A 1 221 ? -11.861 1.640 42.333 1.00 92.31 221 VAL A N 1
ATOM 1775 C CA . VAL A 1 221 ? -13.190 1.469 41.732 1.00 92.31 221 VAL A CA 1
ATOM 1776 C C . VAL A 1 221 ? -13.946 2.793 41.646 1.00 92.31 221 VAL A C 1
ATOM 1778 O O . VAL A 1 221 ? -14.607 3.053 40.637 1.00 92.31 221 VAL A O 1
ATOM 1781 N N . GLU A 1 222 ? -13.827 3.665 42.647 1.00 91.44 222 GLU A N 1
ATOM 1782 C CA . GLU A 1 222 ? -14.438 4.994 42.603 1.00 91.44 222 GLU A CA 1
ATOM 1783 C C . GLU A 1 222 ? -13.851 5.882 41.498 1.00 91.44 222 GLU A C 1
ATOM 1785 O O . GLU A 1 222 ? -14.601 6.534 40.763 1.00 91.44 222 GLU A O 1
ATOM 1790 N N . GLU A 1 223 ? -12.531 5.862 41.318 1.00 91.06 223 GLU A N 1
ATOM 1791 C CA . GLU A 1 223 ? -11.859 6.630 40.269 1.00 91.06 223 GLU A CA 1
ATOM 1792 C C . GLU A 1 223 ? -12.128 6.053 38.865 1.00 91.06 223 GLU A C 1
ATOM 1794 O O . GLU A 1 223 ? -12.371 6.806 37.916 1.00 91.06 223 GLU A O 1
ATOM 1799 N N . ILE A 1 224 ? -12.196 4.723 38.727 1.00 91.69 224 ILE A N 1
ATOM 1800 C CA . ILE A 1 224 ? -12.649 4.046 37.500 1.00 91.69 224 ILE A CA 1
ATOM 1801 C C . ILE A 1 224 ? -14.094 4.440 37.165 1.00 91.69 224 ILE A C 1
ATOM 1803 O O . ILE A 1 224 ? -14.376 4.812 36.025 1.00 91.69 224 ILE A O 1
ATOM 1807 N N . LYS A 1 225 ? -15.007 4.413 38.147 1.00 93.81 225 LYS A N 1
ATOM 1808 C CA . LYS A 1 225 ? -16.409 4.854 38.009 1.00 93.81 225 LYS A CA 1
ATOM 1809 C C . LYS A 1 225 ? -16.471 6.302 37.511 1.00 93.81 225 LYS A C 1
ATOM 1811 O O . LYS A 1 225 ? -17.189 6.587 36.551 1.00 93.81 225 LYS A O 1
ATOM 1816 N N . ARG A 1 226 ? -15.687 7.208 38.109 1.00 94.38 226 ARG A N 1
ATOM 1817 C CA . ARG A 1 226 ? -15.613 8.626 37.715 1.00 94.38 226 ARG A CA 1
ATOM 1818 C C . ARG A 1 226 ? -15.136 8.796 36.268 1.00 94.38 226 ARG A C 1
ATOM 1820 O O . ARG A 1 226 ? -15.757 9.531 35.500 1.00 94.38 226 ARG A O 1
ATOM 1827 N N . ARG A 1 227 ? -14.068 8.093 35.878 1.00 90.94 227 ARG A N 1
ATOM 1828 C CA . ARG A 1 227 ? -13.498 8.131 34.518 1.00 90.94 227 ARG A CA 1
ATOM 1829 C C . ARG A 1 227 ? -14.434 7.526 33.476 1.00 90.94 227 ARG A C 1
ATOM 1831 O O . ARG A 1 227 ? -14.643 8.137 32.433 1.00 90.94 227 ARG A O 1
ATOM 1838 N N . GLY A 1 228 ? -15.059 6.388 33.780 1.00 91.19 228 GLY A N 1
ATOM 1839 C CA . GLY A 1 228 ? -16.044 5.742 32.908 1.00 91.19 228 GLY A CA 1
ATOM 1840 C C . GLY A 1 228 ? -17.248 6.642 32.629 1.00 91.19 228 GLY A C 1
ATOM 1841 O O . GLY A 1 228 ? -17.667 6.772 31.477 1.00 91.19 228 GLY A O 1
ATOM 1842 N N . ASN A 1 229 ? -17.745 7.343 33.656 1.00 92.88 229 ASN A N 1
ATOM 1843 C CA . ASN A 1 229 ? -18.832 8.313 33.506 1.00 92.88 229 ASN A CA 1
ATOM 1844 C C . ASN A 1 229 ? -18.431 9.479 32.581 1.00 92.88 229 ASN A C 1
ATOM 1846 O O . ASN A 1 229 ? -19.211 9.857 31.706 1.00 92.88 229 ASN A O 1
ATOM 1850 N N . ALA A 1 230 ? -17.207 10.004 32.720 1.00 91.25 230 ALA A N 1
ATOM 1851 C CA . ALA A 1 230 ? -16.682 11.064 31.855 1.00 91.25 230 ALA A CA 1
ATOM 1852 C C . ALA A 1 230 ? -16.480 10.595 30.398 1.00 91.25 230 ALA A C 1
ATOM 1854 O O . ALA A 1 230 ? -16.840 11.312 29.465 1.00 91.25 230 ALA A O 1
ATOM 1855 N N . ALA A 1 231 ? -15.974 9.376 30.181 1.00 84.94 231 ALA A N 1
ATOM 1856 C CA . ALA A 1 231 ? -15.852 8.783 28.847 1.00 84.94 231 ALA A CA 1
ATOM 1857 C C . ALA A 1 231 ? -17.230 8.570 28.186 1.00 84.94 231 ALA A C 1
ATOM 1859 O O . ALA A 1 231 ? -17.407 8.862 27.002 1.00 84.94 231 ALA A O 1
ATOM 1860 N N . PHE A 1 232 ? -18.237 8.140 28.957 1.00 89.69 232 PHE A N 1
ATOM 1861 C CA . PHE A 1 232 ? -19.616 7.996 28.481 1.00 89.69 232 PHE A CA 1
ATOM 1862 C C . PHE A 1 232 ? -20.250 9.351 28.110 1.00 89.69 232 PHE A C 1
ATOM 1864 O O . PHE A 1 232 ? -20.865 9.465 27.048 1.00 89.69 232 PHE A O 1
ATOM 1871 N N . GLN A 1 233 ? -20.045 10.393 28.929 1.00 91.94 233 GLN A N 1
ATOM 1872 C CA . GLN A 1 233 ? -20.446 11.778 28.625 1.00 91.94 233 GLN A CA 1
ATOM 1873 C C . GLN A 1 233 ? -19.814 12.292 27.322 1.00 91.94 233 GLN A C 1
ATOM 1875 O O . GLN A 1 233 ? -20.502 12.891 26.500 1.00 91.94 233 GLN A O 1
ATOM 1880 N N . GLN A 1 234 ? -18.534 11.993 27.090 1.00 86.56 234 GLN A N 1
ATOM 1881 C CA . GLN A 1 234 ? -17.795 12.370 25.875 1.00 86.56 234 GLN A CA 1
ATOM 1882 C C . GLN A 1 234 ? -18.168 11.540 24.629 1.00 86.56 234 GLN A C 1
ATOM 1884 O O . GLN A 1 234 ? -17.554 11.709 23.579 1.00 86.56 234 GLN A O 1
ATOM 1889 N N . LYS A 1 235 ? -19.152 10.631 24.726 1.00 87.50 235 LYS A N 1
ATOM 1890 C CA . LYS A 1 235 ? -19.522 9.644 23.691 1.00 87.50 235 LYS A CA 1
ATOM 1891 C C . LYS A 1 235 ? -18.387 8.688 23.275 1.00 87.50 235 LYS A C 1
ATOM 1893 O O . LYS A 1 235 ? -18.540 7.948 22.302 1.00 87.50 235 LYS A O 1
ATOM 1898 N N . SER A 1 236 ? -17.324 8.573 24.073 1.00 82.06 236 SER A N 1
ATOM 1899 C CA . SER A 1 236 ? -16.291 7.529 23.968 1.00 82.06 236 SER A CA 1
ATOM 1900 C C . SER A 1 236 ? -16.801 6.192 24.530 1.00 82.06 236 SER A C 1
ATOM 1902 O O . SER A 1 236 ? -16.263 5.641 25.491 1.00 82.06 236 SER A O 1
ATOM 1904 N N . LEU A 1 237 ? -17.878 5.657 23.944 1.00 83.88 237 LEU A N 1
ATOM 1905 C CA . LEU A 1 237 ? -18.584 4.472 24.452 1.00 83.88 237 LEU A CA 1
ATOM 1906 C C . LEU A 1 237 ? -17.689 3.222 24.627 1.00 83.88 237 LEU A C 1
ATOM 1908 O O . LEU A 1 237 ? -17.838 2.560 25.655 1.00 83.88 237 LEU A O 1
ATOM 1912 N N . PRO A 1 238 ? -16.742 2.896 23.716 1.00 86.00 238 PRO A N 1
ATOM 1913 C CA . PRO A 1 238 ? -15.851 1.746 23.903 1.00 86.00 238 PRO A CA 1
ATOM 1914 C C . PRO A 1 238 ? -14.866 1.921 25.068 1.00 86.00 238 PRO A C 1
ATOM 1916 O O . PRO A 1 238 ? -14.536 0.953 25.745 1.00 86.00 238 PRO A O 1
ATOM 1919 N N . GLU A 1 239 ? -14.416 3.151 25.331 1.00 83.69 239 GLU A N 1
ATOM 1920 C CA . GLU A 1 239 ? -13.527 3.466 26.457 1.00 83.69 239 GLU A CA 1
ATOM 1921 C C . GLU A 1 239 ? -14.276 3.322 27.790 1.00 83.69 239 GLU A C 1
ATOM 1923 O O . GLU A 1 239 ? -13.763 2.719 28.731 1.00 83.69 239 GLU A O 1
ATOM 1928 N N . ALA A 1 240 ? -15.532 3.780 27.844 1.00 87.00 240 ALA A N 1
ATOM 1929 C CA . ALA A 1 240 ? -16.408 3.568 28.994 1.00 87.00 240 ALA A CA 1
ATOM 1930 C C . ALA A 1 240 ? -16.671 2.069 29.264 1.00 87.00 240 ALA A C 1
ATOM 1932 O O . ALA A 1 240 ? -16.591 1.637 30.412 1.00 87.00 240 ALA A O 1
ATOM 1933 N N . ASP A 1 241 ? -16.928 1.263 28.222 1.00 90.81 241 ASP A N 1
ATOM 1934 C CA . ASP A 1 241 ? -17.124 -0.199 28.320 1.00 90.81 241 ASP A CA 1
ATOM 1935 C C . ASP A 1 241 ? -15.897 -0.901 28.940 1.00 90.81 241 ASP A C 1
ATOM 1937 O O . ASP A 1 241 ? -16.040 -1.723 29.850 1.00 90.81 241 ASP A O 1
ATOM 1941 N N . VAL A 1 242 ? -14.684 -0.518 28.518 1.00 89.75 242 VAL A N 1
ATOM 1942 C CA . VAL A 1 242 ? -13.412 -1.008 29.084 1.00 89.75 242 VAL A CA 1
ATOM 1943 C C . VAL A 1 242 ? -13.249 -0.601 30.552 1.00 89.75 242 VAL A C 1
ATOM 1945 O O . VAL A 1 242 ? -12.974 -1.458 31.393 1.00 89.75 242 VAL A O 1
ATOM 1948 N N . LEU A 1 243 ? -13.462 0.677 30.882 1.00 88.19 243 LEU A N 1
ATOM 1949 C CA . LEU A 1 243 ? -13.308 1.193 32.247 1.00 88.19 243 LEU A CA 1
ATOM 1950 C C . LEU A 1 243 ? -14.245 0.492 33.229 1.00 88.19 243 LEU A C 1
ATOM 1952 O O . LEU A 1 243 ? -13.785 -0.077 34.218 1.00 88.19 243 LEU A O 1
ATOM 1956 N N . TYR A 1 244 ? -15.550 0.460 32.938 1.00 93.94 244 TYR A N 1
ATOM 1957 C CA . TYR A 1 244 ? -16.506 -0.232 33.803 1.00 93.94 244 TYR A CA 1
ATOM 1958 C C . TYR A 1 244 ? -16.182 -1.729 33.925 1.00 93.94 244 TYR A C 1
ATOM 1960 O O . TYR A 1 244 ? -16.388 -2.309 34.989 1.00 93.94 244 TYR A O 1
ATOM 1968 N N . SER A 1 245 ? -15.621 -2.348 32.879 1.00 93.88 245 SER A N 1
ATOM 1969 C CA . SER A 1 245 ? -15.184 -3.747 32.925 1.00 93.88 245 SER A CA 1
ATOM 1970 C C . SER A 1 245 ? -14.008 -3.987 33.875 1.00 93.88 245 SER A C 1
ATOM 1972 O O . SER A 1 245 ? -14.097 -4.925 34.663 1.00 93.88 245 SER A O 1
ATOM 1974 N N . LYS A 1 246 ? -12.961 -3.144 33.878 1.00 90.81 246 LYS A N 1
ATOM 1975 C CA . LYS A 1 246 ? -11.877 -3.241 34.882 1.00 90.81 246 LYS A CA 1
ATOM 1976 C C . LYS A 1 246 ? -12.420 -2.997 36.291 1.00 90.81 246 LYS A C 1
ATOM 1978 O O . LYS A 1 246 ? -12.094 -3.755 37.193 1.00 90.81 246 LYS A O 1
ATOM 1983 N N . GLY A 1 247 ? -13.308 -2.017 36.482 1.00 90.94 247 GLY A N 1
ATOM 1984 C CA . GLY A 1 247 ? -13.917 -1.753 37.795 1.00 90.94 247 GLY A CA 1
ATOM 1985 C C . GLY A 1 247 ? -14.673 -2.961 38.366 1.00 90.94 247 GLY A C 1
ATOM 1986 O O . GLY A 1 247 ? -14.538 -3.265 39.546 1.00 90.94 247 GLY A O 1
ATOM 1987 N N . ILE A 1 248 ? -15.407 -3.691 37.518 1.00 92.75 248 ILE A N 1
ATOM 1988 C CA . ILE A 1 248 ? -16.092 -4.944 37.887 1.00 92.75 248 ILE A CA 1
ATOM 1989 C C . ILE A 1 248 ? -15.088 -6.073 38.192 1.00 92.75 248 ILE A C 1
ATOM 1991 O O . ILE A 1 248 ? -15.356 -6.909 39.048 1.00 92.75 248 ILE A O 1
ATOM 1995 N N . GLN A 1 249 ? -13.939 -6.110 37.509 1.00 90.31 249 GLN A N 1
ATOM 1996 C CA . GLN A 1 249 ? -12.883 -7.105 37.745 1.00 90.31 249 GLN A CA 1
ATOM 1997 C C . GLN A 1 249 ? -12.086 -6.849 39.033 1.00 90.31 249 GLN A C 1
ATOM 1999 O O . GLN A 1 249 ? -11.666 -7.812 39.667 1.00 90.31 249 GLN A O 1
ATOM 2004 N N . CYS A 1 250 ? -11.875 -5.586 39.421 1.00 86.75 250 CYS A N 1
ATOM 2005 C CA . CYS A 1 250 ? -11.137 -5.226 40.638 1.00 86.75 250 CYS A CA 1
ATOM 2006 C C . CYS A 1 250 ? -11.896 -5.543 41.930 1.00 86.75 250 CYS A C 1
ATOM 2008 O O . CYS A 1 250 ? -11.264 -5.769 42.956 1.00 86.75 250 CYS A O 1
ATOM 2010 N N . ASP A 1 251 ? -13.230 -5.523 41.896 1.00 86.12 251 ASP A N 1
ATOM 2011 C CA . ASP A 1 251 ? -14.073 -5.663 43.087 1.00 86.12 251 ASP A CA 1
ATOM 2012 C C . ASP A 1 251 ? -15.166 -6.737 42.917 1.00 86.12 251 ASP A C 1
ATOM 2014 O O . ASP A 1 251 ? -16.360 -6.427 42.939 1.00 86.12 251 ASP A O 1
ATOM 2018 N N . PRO A 1 252 ? -14.785 -8.019 42.737 1.00 82.06 252 PRO A N 1
ATOM 2019 C CA . PRO A 1 252 ? -15.738 -9.116 42.571 1.00 82.06 252 PRO A CA 1
ATOM 2020 C C . PRO A 1 252 ? -16.523 -9.427 43.859 1.00 82.06 252 PRO A C 1
ATOM 2022 O O . PRO A 1 252 ? -17.613 -9.992 43.785 1.00 82.06 252 PRO A O 1
ATOM 2025 N N . GLU A 1 253 ? -15.989 -9.051 45.027 1.00 80.12 253 GLU A N 1
ATOM 2026 C CA . GLU A 1 253 ? -16.644 -9.185 46.338 1.00 80.12 253 GLU A CA 1
ATOM 2027 C C . GLU A 1 253 ? -17.511 -7.961 46.710 1.00 80.12 253 GLU A C 1
ATOM 2029 O O . GLU A 1 253 ? -18.181 -7.979 47.742 1.00 80.12 253 GLU A O 1
ATOM 2034 N N . ASN A 1 254 ? -17.564 -6.927 45.855 1.00 84.38 254 ASN A N 1
ATOM 2035 C CA . ASN A 1 254 ? -18.358 -5.704 46.034 1.00 84.38 254 ASN A CA 1
ATOM 2036 C C . ASN A 1 254 ? -18.046 -4.928 47.339 1.00 84.38 254 ASN A C 1
ATOM 2038 O O . ASN A 1 254 ? -18.933 -4.318 47.939 1.00 84.38 254 ASN A O 1
ATOM 2042 N N . PHE A 1 255 ? -16.778 -4.896 47.764 1.00 78.19 255 PHE A N 1
ATOM 2043 C CA . PHE A 1 255 ? -16.292 -4.104 48.900 1.00 78.19 255 PHE A CA 1
ATOM 2044 C C . PHE A 1 255 ? -16.655 -2.617 48.778 1.00 78.19 255 PHE A C 1
ATOM 2046 O O . PHE A 1 255 ? -16.962 -1.963 49.773 1.00 78.19 255 PHE A O 1
ATOM 2053 N N . SER A 1 256 ? -16.644 -2.080 47.556 1.00 78.06 256 SER A N 1
ATOM 2054 C CA . SER A 1 256 ? -16.956 -0.675 47.275 1.00 78.06 256 SER A CA 1
ATOM 2055 C C . SER A 1 256 ? -18.456 -0.365 47.246 1.00 78.06 256 SER A C 1
ATOM 2057 O O . SER A 1 256 ? -18.828 0.799 47.118 1.00 78.06 256 SER A O 1
ATOM 2059 N N . ASN A 1 257 ? -19.324 -1.382 47.291 1.00 86.44 257 ASN A N 1
ATOM 2060 C CA . ASN A 1 257 ? -20.764 -1.290 47.021 1.00 86.44 257 ASN A CA 1
ATOM 2061 C C . ASN A 1 257 ? -21.142 -0.671 45.655 1.00 86.44 257 ASN A C 1
ATOM 2063 O O . ASN A 1 257 ? -22.314 -0.381 45.413 1.00 86.44 257 ASN A O 1
ATOM 2067 N N . ASN A 1 258 ? -20.190 -0.487 44.731 1.00 88.50 258 ASN A N 1
ATOM 2068 C CA . ASN A 1 258 ? -20.429 0.152 43.434 1.00 88.50 258 ASN A CA 1
ATOM 2069 C C . ASN A 1 258 ? -20.697 -0.837 42.286 1.00 88.50 258 ASN A C 1
ATOM 2071 O O . ASN A 1 258 ? -21.023 -0.387 41.184 1.00 88.50 258 ASN A O 1
ATOM 2075 N N . ILE A 1 259 ? -20.578 -2.158 42.486 1.00 91.75 259 ILE A N 1
ATOM 2076 C CA . ILE A 1 259 ? -20.577 -3.115 41.365 1.00 91.75 259 ILE A CA 1
ATOM 2077 C C . ILE A 1 259 ? -21.884 -3.059 40.553 1.00 91.75 259 ILE A C 1
ATOM 2079 O O . ILE A 1 259 ? -21.861 -3.033 39.321 1.00 91.75 259 ILE A O 1
ATOM 2083 N N . HIS A 1 260 ? -23.029 -2.924 41.232 1.00 92.69 260 HIS A N 1
ATOM 2084 C CA . HIS A 1 260 ? -24.343 -2.822 40.597 1.00 92.69 260 HIS A CA 1
ATOM 2085 C C . HIS A 1 260 ? -24.473 -1.553 39.731 1.00 92.69 260 HIS A C 1
ATOM 2087 O O . HIS A 1 260 ? -25.114 -1.589 38.676 1.00 92.69 260 HIS A O 1
ATOM 2093 N N . ILE A 1 261 ? -23.813 -0.456 40.125 1.00 94.44 261 ILE A N 1
ATOM 2094 C CA . ILE A 1 261 ? -23.749 0.808 39.375 1.00 94.44 261 ILE A CA 1
ATOM 2095 C C . ILE A 1 261 ? -22.890 0.632 38.118 1.00 94.44 261 ILE A C 1
ATOM 2097 O O . ILE A 1 261 ? -23.307 1.033 37.031 1.00 94.44 261 ILE A O 1
ATOM 2101 N N . LEU A 1 262 ? -21.720 -0.007 38.241 1.00 95.00 262 LEU A N 1
ATOM 2102 C CA . LEU A 1 262 ? -20.829 -0.273 37.106 1.00 95.00 262 LEU A CA 1
ATOM 2103 C C . LEU A 1 262 ? -21.517 -1.132 36.039 1.00 95.00 262 LEU A C 1
ATOM 2105 O O . LEU A 1 262 ? -21.479 -0.784 34.860 1.00 95.00 262 LEU A O 1
ATOM 2109 N N . TYR A 1 263 ? -22.210 -2.201 36.445 1.00 96.81 263 TYR A N 1
ATOM 2110 C CA . TYR A 1 263 ? -23.001 -3.033 35.535 1.00 96.81 263 TYR A CA 1
ATOM 2111 C C . TYR A 1 263 ? -24.101 -2.229 34.816 1.00 96.81 263 TYR A C 1
ATOM 2113 O O . TYR A 1 263 ? -24.232 -2.320 33.595 1.00 96.81 263 TYR A O 1
ATOM 2121 N N . ALA A 1 264 ? -24.854 -1.378 35.523 1.00 96.50 264 ALA A N 1
ATOM 2122 C CA . ALA A 1 264 ? -25.892 -0.547 34.902 1.00 96.50 264 ALA A CA 1
ATOM 2123 C C . ALA A 1 264 ? -25.331 0.532 33.954 1.00 96.50 264 ALA A C 1
ATOM 2125 O O . ALA A 1 264 ? -25.953 0.853 32.936 1.00 96.50 264 ALA A O 1
ATOM 2126 N N . ASN A 1 265 ? -24.154 1.085 34.254 1.00 96.56 265 ASN A N 1
ATOM 2127 C CA . ASN A 1 265 ? -23.499 2.064 33.389 1.00 96.56 265 ASN A CA 1
ATOM 2128 C C . ASN A 1 265 ? -22.859 1.398 32.157 1.00 96.56 265 ASN A C 1
ATOM 2130 O O . ASN A 1 265 ? -22.971 1.932 31.051 1.00 96.56 265 ASN A O 1
ATOM 2134 N N . ARG A 1 266 ? -22.283 0.196 32.302 1.00 96.69 266 ARG A N 1
ATOM 2135 C CA . ARG A 1 266 ? -21.794 -0.611 31.172 1.00 96.69 266 ARG A CA 1
ATOM 2136 C C . ARG A 1 266 ? -22.932 -1.068 30.258 1.00 96.69 266 ARG A C 1
ATOM 2138 O O . ARG A 1 266 ? -22.818 -0.946 29.041 1.00 96.69 266 ARG A O 1
ATOM 2145 N N . SER A 1 267 ? -24.067 -1.473 30.833 1.00 97.50 267 SER A N 1
ATOM 2146 C CA . SER A 1 267 ? -25.310 -1.735 30.094 1.00 97.50 267 SER A CA 1
ATOM 2147 C C . SER A 1 267 ? -25.728 -0.527 29.239 1.00 97.50 267 SER A C 1
ATOM 2149 O O . SER A 1 267 ? -26.001 -0.675 28.047 1.00 97.50 267 SER A O 1
ATOM 2151 N N . ALA A 1 268 ? -25.681 0.692 29.792 1.00 95.81 268 ALA A N 1
ATOM 2152 C CA . ALA A 1 268 ? -25.971 1.915 29.038 1.00 95.81 268 ALA A CA 1
ATOM 2153 C C . ALA A 1 268 ? -24.998 2.142 27.864 1.00 95.81 268 ALA A C 1
ATOM 2155 O O . ALA A 1 268 ? -25.436 2.445 26.755 1.00 95.81 268 ALA A O 1
ATOM 2156 N N . ALA A 1 269 ? -23.690 1.961 28.086 1.00 94.94 269 ALA A N 1
ATOM 2157 C CA . ALA A 1 269 ? -22.671 2.071 27.038 1.00 94.94 269 ALA A CA 1
ATOM 2158 C C . ALA A 1 269 ? -22.903 1.057 25.906 1.00 94.94 269 ALA A C 1
ATOM 2160 O O . ALA A 1 269 ? -22.862 1.413 24.728 1.00 94.94 269 ALA A O 1
ATOM 2161 N N . LYS A 1 270 ? -23.218 -0.193 26.256 1.00 95.69 270 LYS A N 1
ATOM 2162 C CA . LYS A 1 270 ? -23.506 -1.266 25.299 1.00 95.69 270 LYS A CA 1
ATOM 2163 C C . LYS A 1 270 ? -24.794 -1.043 24.505 1.00 95.69 270 LYS A C 1
ATOM 2165 O O . LYS A 1 270 ? -24.786 -1.299 23.302 1.00 95.69 270 LYS A O 1
ATOM 2170 N N . LEU A 1 271 ? -25.851 -0.495 25.116 1.00 94.62 271 LEU A N 1
ATOM 2171 C CA . LEU A 1 271 ? -27.069 -0.095 24.396 1.00 94.62 271 LEU A CA 1
ATOM 2172 C C . LEU A 1 271 ? -26.799 0.975 23.338 1.00 94.62 271 LEU A C 1
ATOM 2174 O O . LEU A 1 271 ? -27.266 0.839 22.208 1.00 94.62 271 LEU A O 1
ATOM 2178 N N . GLU A 1 272 ? -26.034 2.013 23.680 1.00 93.94 272 GLU A N 1
ATOM 2179 C CA . GLU A 1 272 ? -25.668 3.078 22.736 1.00 93.94 272 GLU A CA 1
ATOM 2180 C C . GLU A 1 272 ? -24.746 2.550 21.613 1.00 93.94 272 GLU A C 1
ATOM 2182 O O . GLU A 1 272 ? -24.829 3.021 20.482 1.00 93.94 272 GLU A O 1
ATOM 2187 N N . MET A 1 273 ? -23.927 1.523 21.884 1.00 90.12 273 MET A N 1
ATOM 2188 C CA . MET A 1 273 ? -23.136 0.800 20.870 1.00 90.12 273 MET A CA 1
ATOM 2189 C C . MET A 1 273 ? -23.937 -0.227 20.045 1.00 90.12 273 MET A C 1
ATOM 2191 O O . MET A 1 273 ? -23.376 -0.842 19.140 1.00 90.12 273 MET A O 1
ATOM 2195 N N . GLY A 1 274 ? -25.218 -0.459 20.350 1.00 92.75 274 GLY A N 1
ATOM 2196 C CA . GLY A 1 274 ? -26.049 -1.459 19.670 1.00 92.75 274 GLY A CA 1
ATOM 2197 C C . GLY A 1 274 ? -25.801 -2.920 20.080 1.00 92.75 274 GLY A C 1
ATOM 2198 O O . GLY A 1 274 ? -26.358 -3.815 19.452 1.00 92.75 274 GLY A O 1
ATOM 2199 N N . LYS A 1 275 ? -25.016 -3.182 21.135 1.00 93.44 275 LYS A N 1
ATOM 2200 C CA . LYS A 1 275 ? -24.812 -4.520 21.726 1.00 93.44 275 LYS A CA 1
ATOM 2201 C C . LYS A 1 275 ? -25.948 -4.836 22.713 1.00 93.44 275 LYS A C 1
ATOM 2203 O O . LYS A 1 275 ? -25.766 -4.776 23.930 1.00 93.44 275 LYS A O 1
ATOM 2208 N N . VAL A 1 276 ? -27.155 -5.071 22.198 1.00 94.56 276 VAL A N 1
ATOM 2209 C CA . VAL A 1 276 ? -28.388 -5.080 23.009 1.00 94.56 276 VAL A CA 1
ATOM 2210 C C . VAL A 1 276 ? -28.452 -6.267 23.978 1.00 94.56 276 VAL A C 1
ATOM 2212 O O . VAL A 1 276 ? -28.845 -6.103 25.134 1.00 94.56 276 VAL A O 1
ATOM 2215 N N . GLU A 1 277 ? -28.031 -7.448 23.538 1.00 95.06 277 GLU A N 1
ATOM 2216 C CA . GLU A 1 277 ? -28.026 -8.688 24.318 1.00 95.06 277 GLU A CA 1
ATOM 2217 C C . GLU A 1 277 ? -27.027 -8.613 25.483 1.00 95.06 277 GLU A C 1
ATOM 2219 O O . GLU A 1 277 ? -27.387 -8.881 26.632 1.00 95.06 277 GLU A O 1
ATOM 2224 N N . ASP A 1 278 ? -25.800 -8.150 25.216 1.00 93.19 278 ASP A N 1
ATOM 2225 C CA . ASP A 1 278 ? -24.782 -7.922 26.251 1.00 93.19 278 ASP A CA 1
ATOM 2226 C C . ASP A 1 278 ? -25.255 -6.890 27.287 1.00 93.19 278 ASP A C 1
ATOM 2228 O O . ASP A 1 278 ? -24.959 -7.008 28.478 1.00 93.19 278 ASP A O 1
ATOM 2232 N N . ALA A 1 279 ? -25.993 -5.867 26.842 1.00 96.44 279 ALA A N 1
ATOM 2233 C CA . ALA A 1 279 ? -26.545 -4.848 27.722 1.00 96.44 279 ALA A CA 1
ATOM 2234 C C . ALA A 1 279 ? -27.697 -5.364 28.595 1.00 96.44 279 ALA A C 1
ATOM 2236 O O . ALA A 1 279 ? -27.850 -4.899 29.727 1.00 96.44 279 ALA A O 1
ATOM 2237 N N . LEU A 1 280 ? -28.512 -6.303 28.098 1.00 97.25 280 LEU A N 1
ATOM 2238 C CA . LEU A 1 280 ? -29.519 -6.990 28.910 1.00 97.25 280 LEU A CA 1
ATOM 2239 C C . LEU A 1 280 ? -28.847 -7.821 30.012 1.00 97.25 280 LEU A C 1
ATOM 2241 O O . LEU A 1 280 ? -29.213 -7.675 31.176 1.00 97.25 280 LEU A O 1
ATOM 2245 N N . SER A 1 281 ? -27.825 -8.606 29.662 1.00 97.25 281 SER A N 1
ATOM 2246 C CA . SER A 1 281 ? -27.052 -9.418 30.616 1.00 97.25 281 SER A CA 1
ATOM 2247 C C . SER A 1 281 ? -26.393 -8.567 31.716 1.00 97.25 281 SER A C 1
ATOM 2249 O O . SER A 1 281 ? -26.458 -8.899 32.904 1.00 97.25 281 SER A O 1
ATOM 2251 N N . ASP A 1 282 ? -25.835 -7.406 31.355 1.00 96.94 282 ASP A N 1
ATOM 2252 C CA . ASP A 1 282 ? -25.292 -6.456 32.333 1.00 96.94 282 ASP A CA 1
ATOM 2253 C C . ASP A 1 282 ? -26.380 -5.841 33.231 1.00 96.94 282 ASP A C 1
ATOM 2255 O O . ASP A 1 282 ? -26.169 -5.686 34.433 1.00 96.94 282 ASP A O 1
ATOM 2259 N N . ALA A 1 283 ? -27.562 -5.523 32.694 1.00 96.56 283 ALA A N 1
ATOM 2260 C CA . ALA A 1 283 ? -28.667 -5.001 33.500 1.00 96.56 283 ALA A CA 1
ATOM 2261 C C . ALA A 1 283 ? -29.218 -6.047 34.488 1.00 96.56 283 ALA A C 1
ATOM 2263 O O . ALA A 1 283 ? -29.525 -5.718 35.631 1.00 96.56 283 ALA A O 1
ATOM 2264 N N . GLU A 1 284 ? -29.295 -7.315 34.082 1.00 97.00 284 GLU A N 1
ATOM 2265 C CA . GLU A 1 284 ? -29.672 -8.422 34.968 1.00 97.00 284 GLU A CA 1
ATOM 2266 C C . GLU A 1 284 ? -28.617 -8.683 36.046 1.00 97.00 284 GLU A C 1
ATOM 2268 O O . GLU A 1 284 ? -28.964 -8.905 37.206 1.00 97.00 284 GLU A O 1
ATOM 2273 N N . SER A 1 285 ? -27.334 -8.563 35.697 1.00 95.44 285 SER A N 1
ATOM 2274 C CA . SER A 1 285 ? -26.231 -8.636 36.661 1.00 95.44 285 SER A CA 1
ATOM 2275 C C . SER A 1 285 ? -26.311 -7.500 37.690 1.00 95.44 285 SER A C 1
ATOM 2277 O O . SER A 1 285 ? -26.197 -7.759 38.884 1.00 95.44 285 SER A O 1
ATOM 2279 N N . SER A 1 286 ? -26.599 -6.263 37.261 1.00 95.81 286 SER A N 1
ATOM 2280 C CA . SER A 1 286 ? -26.828 -5.116 38.158 1.00 95.81 286 SER A CA 1
ATOM 2281 C C . SER A 1 286 ? -27.921 -5.403 39.199 1.00 95.81 286 SER A C 1
ATOM 2283 O O . SER A 1 286 ? -27.679 -5.262 40.397 1.00 95.81 286 SER A O 1
ATOM 2285 N N . ILE A 1 287 ? -29.084 -5.892 38.751 1.00 96.00 287 ILE A N 1
ATOM 2286 C CA . ILE A 1 287 ? -30.223 -6.248 39.616 1.00 96.00 287 ILE A CA 1
ATOM 2287 C C . ILE A 1 287 ? -29.877 -7.408 40.564 1.00 96.00 287 ILE A C 1
ATOM 2289 O O . ILE A 1 287 ? -30.341 -7.436 41.700 1.00 96.00 287 ILE A O 1
ATOM 2293 N N . LYS A 1 288 ? -29.056 -8.370 40.124 1.00 94.50 288 LYS A N 1
ATOM 2294 C CA . LYS A 1 288 ? -28.614 -9.492 40.965 1.00 94.50 288 LYS A CA 1
ATOM 2295 C C . LYS A 1 288 ? -27.745 -9.032 42.143 1.00 94.50 288 LYS A C 1
ATOM 2297 O O . LYS A 1 288 ? -27.821 -9.645 43.204 1.00 94.50 288 LYS A O 1
ATOM 2302 N N . PHE A 1 289 ? -26.929 -7.992 41.956 1.00 90.62 289 PHE A N 1
ATOM 2303 C CA . PHE A 1 289 ? -26.085 -7.433 43.017 1.00 90.62 289 PHE A CA 1
ATOM 2304 C C . PHE A 1 289 ? -26.836 -6.469 43.944 1.00 90.62 289 PHE A C 1
ATOM 2306 O O . PHE A 1 289 ? -26.595 -6.505 45.145 1.00 90.62 289 PHE A O 1
ATOM 2313 N N . GLU A 1 290 ? -27.756 -5.648 43.425 1.00 92.31 290 GLU A N 1
ATOM 2314 C CA . GLU A 1 290 ? -28.646 -4.820 44.255 1.00 92.31 290 GLU A CA 1
ATOM 2315 C C . GLU A 1 290 ? -30.098 -4.869 43.732 1.00 92.31 290 GLU A C 1
ATOM 2317 O O . GLU A 1 290 ? -30.472 -4.097 42.841 1.00 92.31 290 GLU A O 1
ATOM 2322 N N . PRO A 1 291 ? -30.945 -5.760 44.289 1.00 93.75 291 PRO A N 1
ATOM 2323 C CA . PRO A 1 291 ? -32.343 -5.923 43.880 1.00 93.75 291 PRO A CA 1
ATOM 2324 C C . PRO A 1 291 ? -33.248 -4.710 44.126 1.00 93.75 291 PRO A C 1
ATOM 2326 O O . PRO A 1 291 ? -34.384 -4.703 43.661 1.00 93.75 291 PRO A O 1
ATOM 2329 N N . LYS A 1 292 ? -32.796 -3.683 44.855 1.00 92.94 292 LYS A N 1
ATOM 2330 C CA . LYS A 1 292 ? -33.514 -2.407 45.019 1.00 92.94 292 LYS A CA 1
ATOM 2331 C C . LYS A 1 292 ? -33.013 -1.310 44.075 1.00 92.94 292 LYS A C 1
ATOM 2333 O O . LYS A 1 292 ? -33.501 -0.185 44.141 1.00 92.94 292 LYS A O 1
ATOM 2338 N N . TYR A 1 293 ? -32.063 -1.600 43.183 1.00 93.44 293 TYR A N 1
ATOM 2339 C CA . TYR A 1 293 ? -31.498 -0.595 42.285 1.00 93.44 293 TYR A CA 1
ATOM 2340 C C . TYR A 1 293 ? -32.408 -0.319 41.081 1.00 93.44 293 TYR A C 1
ATOM 2342 O O . TYR A 1 293 ? -32.285 -0.934 40.018 1.00 93.44 293 TYR A O 1
ATOM 2350 N N . THR A 1 294 ? -33.292 0.671 41.215 1.00 93.62 294 THR A N 1
ATOM 2351 C CA . THR A 1 294 ? -34.251 1.122 40.187 1.00 93.62 294 THR A CA 1
ATOM 2352 C C . THR A 1 294 ? -33.629 1.296 38.799 1.00 93.62 294 THR A C 1
ATOM 2354 O O . THR A 1 294 ? -34.204 0.883 37.789 1.00 93.62 294 THR A O 1
ATOM 2357 N N . LYS A 1 295 ? -32.420 1.871 38.726 1.00 92.75 295 LYS A N 1
ATOM 2358 C CA . LYS A 1 295 ? -31.706 2.086 37.458 1.00 92.75 295 LYS A CA 1
ATOM 2359 C C . LYS A 1 295 ? -31.336 0.770 36.760 1.00 92.75 295 LYS A C 1
ATOM 2361 O O . LYS A 1 295 ? -31.330 0.748 35.533 1.00 92.75 295 LYS A O 1
ATOM 2366 N N . GLY A 1 296 ? -31.094 -0.320 37.490 1.00 94.25 296 GLY A N 1
ATOM 2367 C CA . GLY A 1 296 ? -30.862 -1.651 36.916 1.00 94.25 296 GLY A CA 1
ATOM 2368 C C . GLY A 1 296 ? -32.089 -2.156 36.152 1.00 94.25 296 GLY A C 1
ATOM 2369 O O . GLY A 1 296 ? -31.996 -2.486 34.968 1.00 94.25 296 GLY A O 1
ATOM 2370 N N . TYR A 1 297 ? -33.266 -2.096 36.782 1.00 96.12 297 TYR A N 1
ATOM 2371 C CA . TYR A 1 297 ? -34.549 -2.416 36.141 1.00 96.12 297 TYR A CA 1
ATOM 2372 C C . TYR A 1 297 ? -34.861 -1.505 34.949 1.00 96.12 297 TYR A C 1
ATOM 2374 O O . TYR A 1 297 ? -35.285 -1.989 33.900 1.00 96.12 297 TYR A O 1
ATOM 2382 N N . PHE A 1 298 ? -34.579 -0.204 35.067 1.00 95.19 298 PHE A N 1
ATOM 2383 C CA . PHE A 1 298 ? -34.726 0.748 33.966 1.00 95.19 298 PHE A CA 1
ATOM 2384 C C . PHE A 1 298 ? -33.853 0.368 32.757 1.00 95.19 298 PHE A C 1
ATOM 2386 O O . PHE A 1 298 ? -34.349 0.341 31.630 1.00 95.19 298 PHE A O 1
ATOM 2393 N N . ARG A 1 299 ? -32.576 0.002 32.964 1.00 96.44 299 ARG A N 1
ATOM 2394 C CA . ARG A 1 299 ? -31.708 -0.490 31.877 1.00 96.44 299 ARG A CA 1
ATOM 2395 C C . ARG A 1 299 ? -32.211 -1.805 31.286 1.00 96.44 299 ARG A C 1
ATOM 2397 O O . ARG A 1 299 ? -32.275 -1.916 30.065 1.00 96.44 299 ARG A O 1
ATOM 2404 N N . LYS A 1 300 ? -32.651 -2.758 32.119 1.00 96.75 300 LYS A N 1
ATOM 2405 C CA . LYS A 1 300 ? -33.246 -4.026 31.659 1.00 96.75 300 LYS A CA 1
ATOM 2406 C C . LYS A 1 300 ? -34.446 -3.771 30.743 1.00 96.75 300 LYS A C 1
ATOM 2408 O O . LYS A 1 300 ? -34.508 -4.332 29.651 1.00 96.75 300 LYS A O 1
ATOM 2413 N N . ALA A 1 301 ? -35.352 -2.881 31.140 1.00 95.88 301 ALA A N 1
ATOM 2414 C CA . ALA A 1 301 ? -36.497 -2.493 30.327 1.00 95.88 301 ALA A CA 1
ATOM 2415 C C . ALA A 1 301 ? -36.089 -1.818 29.004 1.00 95.88 301 ALA A C 1
ATOM 2417 O O . ALA A 1 301 ? -36.628 -2.171 27.955 1.00 95.88 301 ALA A O 1
ATOM 2418 N N . GLN A 1 302 ? -35.100 -0.913 29.012 1.00 95.75 302 GLN A N 1
ATOM 2419 C CA . GLN A 1 302 ? -34.568 -0.308 27.781 1.00 95.75 302 GLN A CA 1
ATOM 2420 C C . GLN A 1 302 ? -34.003 -1.359 26.807 1.00 95.75 302 GLN A C 1
ATOM 2422 O O . GLN A 1 302 ? -34.292 -1.292 25.609 1.00 95.75 302 GLN A O 1
ATOM 2427 N N . SER A 1 303 ? -33.259 -2.354 27.302 1.00 96.31 303 SER A N 1
ATOM 2428 C CA . SER A 1 303 ? -32.756 -3.467 26.484 1.00 96.31 303 SER A CA 1
ATOM 2429 C C . SER A 1 303 ? -33.888 -4.336 25.932 1.00 96.31 303 SER A C 1
ATOM 2431 O O . SER A 1 303 ? -33.918 -4.628 24.738 1.00 96.31 303 SER A O 1
ATOM 2433 N N . LEU A 1 304 ? -34.874 -4.696 26.758 1.00 95.88 304 LEU A N 1
ATOM 2434 C CA . LEU A 1 304 ? -36.014 -5.518 26.333 1.00 95.88 304 LEU A CA 1
ATOM 2435 C C . LEU A 1 304 ? -36.890 -4.820 25.278 1.00 95.88 304 LEU A C 1
ATOM 2437 O O . LEU A 1 304 ? -37.346 -5.479 24.346 1.00 95.88 304 LEU A O 1
ATOM 2441 N N . VAL A 1 305 ? -37.057 -3.492 25.348 1.00 94.44 305 VAL A N 1
ATOM 2442 C CA . VAL A 1 305 ? -37.714 -2.697 24.287 1.00 94.44 305 VAL A CA 1
ATOM 2443 C C . VAL A 1 305 ? -36.972 -2.809 22.958 1.00 94.44 305 VAL A C 1
ATOM 2445 O O . VAL A 1 305 ? -37.609 -2.972 21.918 1.00 94.44 305 VAL A O 1
ATOM 2448 N N . LYS A 1 306 ? -35.635 -2.743 22.974 1.00 94.06 306 LYS A N 1
ATOM 2449 C CA . LYS A 1 306 ? -34.805 -2.889 21.767 1.00 94.06 306 LYS A CA 1
ATOM 2450 C C . LYS A 1 306 ? -34.866 -4.306 21.180 1.00 94.06 306 LYS A C 1
ATOM 2452 O O . LYS A 1 306 ? -34.780 -4.442 19.966 1.00 94.06 306 LYS A O 1
ATOM 2457 N N . LEU A 1 307 ? -35.098 -5.322 22.014 1.00 93.56 307 LEU A N 1
ATOM 2458 C CA . LEU A 1 307 ? -35.348 -6.715 21.610 1.00 93.56 307 LEU A CA 1
ATOM 2459 C C . LEU A 1 307 ? -36.827 -7.019 21.290 1.00 93.56 307 LEU A C 1
ATOM 2461 O O . LEU A 1 307 ? -37.178 -8.179 21.095 1.00 93.56 307 LEU A O 1
ATOM 2465 N N . CYS A 1 308 ? -37.711 -6.012 21.273 1.00 92.94 308 CYS A N 1
ATOM 2466 C CA . CYS A 1 308 ? -39.166 -6.161 21.091 1.00 92.94 308 CYS A CA 1
ATOM 2467 C C . CYS A 1 308 ? -39.867 -7.083 22.123 1.00 92.94 308 CYS A C 1
ATOM 2469 O O . CYS A 1 308 ? -41.003 -7.516 21.922 1.00 92.94 308 CYS A O 1
ATOM 2471 N N . ARG A 1 309 ? -39.232 -7.353 23.273 1.00 93.75 309 ARG A N 1
ATOM 2472 C CA . ARG A 1 309 ? -39.758 -8.173 24.383 1.00 93.75 309 ARG A CA 1
ATOM 2473 C C . ARG A 1 309 ? -40.616 -7.321 25.324 1.00 93.75 309 ARG A C 1
ATOM 2475 O O . ARG A 1 309 ? -40.311 -7.135 26.500 1.00 93.75 309 ARG A O 1
ATOM 2482 N N . TYR A 1 310 ? -41.696 -6.756 24.780 1.00 92.56 310 TYR A N 1
ATOM 2483 C CA . TYR A 1 310 ? -42.467 -5.698 25.445 1.00 92.56 310 TYR A CA 1
ATOM 2484 C C . TYR A 1 310 ? -43.136 -6.104 26.760 1.00 92.56 310 TYR A C 1
ATOM 2486 O O . TYR A 1 310 ? -43.292 -5.247 27.623 1.00 92.56 310 TYR A O 1
ATOM 2494 N N . GLN A 1 311 ? -43.547 -7.366 26.931 1.00 92.31 311 GLN A N 1
ATOM 2495 C CA . GLN A 1 311 ? -44.197 -7.782 28.178 1.00 92.31 311 GLN A CA 1
ATOM 2496 C C . GLN A 1 311 ? -43.209 -7.764 29.347 1.00 92.31 311 GLN A C 1
ATOM 2498 O O . GLN A 1 311 ? -43.432 -7.057 30.319 1.00 92.31 311 GLN A O 1
ATOM 2503 N N . GLU A 1 312 ? -42.058 -8.412 29.183 1.00 93.56 312 GLU A N 1
ATOM 2504 C CA . GLU A 1 312 ? -40.995 -8.423 30.192 1.00 93.56 312 GLU A CA 1
ATOM 2505 C C . GLU A 1 312 ? -40.430 -7.016 30.458 1.00 93.56 312 GLU A C 1
ATOM 2507 O O . GLU A 1 312 ? -39.974 -6.721 31.562 1.00 93.56 312 GLU A O 1
ATOM 2512 N N . ALA A 1 313 ? -40.467 -6.126 29.455 1.00 93.69 313 ALA A N 1
ATOM 2513 C CA . ALA A 1 313 ? -40.117 -4.719 29.632 1.00 93.69 313 ALA A CA 1
ATOM 2514 C C . ALA A 1 313 ? -41.116 -3.981 30.541 1.00 93.69 313 ALA A C 1
ATOM 2516 O O . ALA A 1 313 ? -40.683 -3.190 31.380 1.00 93.69 313 ALA A O 1
ATOM 2517 N N . LEU A 1 314 ? -42.426 -4.237 30.406 1.00 93.75 314 LEU A N 1
ATOM 2518 C CA . LEU A 1 314 ? -43.442 -3.702 31.323 1.00 93.75 314 LEU A CA 1
ATOM 2519 C C . LEU A 1 314 ? -43.209 -4.235 32.736 1.00 93.75 314 LEU A C 1
ATOM 2521 O O . LEU A 1 314 ? -43.039 -3.431 33.646 1.00 93.75 314 LEU A O 1
ATOM 2525 N N . ASP A 1 315 ? -43.085 -5.555 32.891 1.00 94.12 315 ASP A N 1
ATOM 2526 C CA . ASP A 1 315 ? -42.911 -6.206 34.194 1.00 94.12 315 ASP A CA 1
ATOM 2527 C C . ASP A 1 315 ? -41.669 -5.657 34.937 1.00 94.12 315 ASP A C 1
ATOM 2529 O O . ASP A 1 315 ? -41.730 -5.312 36.118 1.00 94.12 315 ASP A O 1
ATOM 2533 N N . ALA A 1 316 ? -40.542 -5.482 34.232 1.00 92.62 316 ALA A N 1
ATOM 2534 C CA . ALA A 1 316 ? -39.334 -4.868 34.790 1.00 92.62 316 ALA A CA 1
ATOM 2535 C C . ALA A 1 316 ? -39.527 -3.385 35.161 1.00 92.62 316 ALA A C 1
ATOM 2537 O O . ALA A 1 316 ? -39.007 -2.931 36.182 1.00 92.62 316 ALA A O 1
ATOM 2538 N 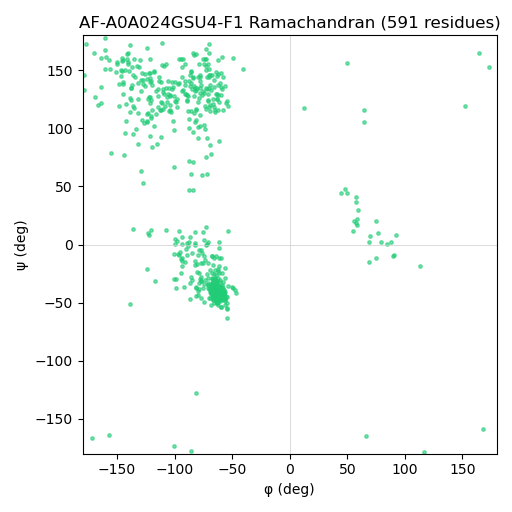N . THR A 1 317 ? -40.272 -2.619 34.359 1.00 93.06 317 THR A N 1
ATOM 2539 C CA . THR A 1 317 ? -40.502 -1.188 34.624 1.00 93.06 317 THR A CA 1
ATOM 2540 C C . THR A 1 317 ? -41.533 -0.967 35.735 1.00 93.06 317 THR A C 1
ATOM 2542 O O . THR A 1 317 ? -41.438 0.018 36.464 1.00 93.06 317 THR A O 1
ATOM 2545 N N . ASP A 1 318 ? -42.469 -1.894 35.934 1.00 93.00 318 ASP A N 1
ATOM 2546 C CA . ASP A 1 318 ? -43.384 -1.886 37.075 1.00 93.00 318 ASP A CA 1
ATOM 2547 C C . ASP A 1 318 ? -42.654 -2.146 38.394 1.00 93.00 318 ASP A C 1
ATOM 2549 O O . ASP A 1 318 ? -42.916 -1.455 39.378 1.00 93.00 318 ASP A O 1
ATOM 2553 N N . ILE A 1 319 ? -41.662 -3.045 38.411 1.00 93.44 319 ILE A N 1
ATOM 2554 C CA . ILE A 1 319 ? -40.776 -3.202 39.575 1.00 93.44 319 ILE A CA 1
ATOM 2555 C C . ILE A 1 319 ? -39.994 -1.903 39.832 1.00 93.44 319 ILE A C 1
ATOM 2557 O O . ILE A 1 319 ? -39.969 -1.428 40.965 1.00 93.44 319 ILE A O 1
ATOM 2561 N N . ALA A 1 320 ? -39.432 -1.273 38.791 1.00 91.94 320 ALA A N 1
ATOM 2562 C CA . ALA A 1 320 ? -38.759 0.024 38.925 1.00 91.94 320 ALA A CA 1
ATOM 2563 C C . ALA A 1 320 ? -39.689 1.113 39.499 1.00 91.94 320 ALA A C 1
ATOM 2565 O O . ALA A 1 320 ? -39.290 1.872 40.378 1.00 91.94 320 ALA A O 1
ATOM 2566 N N . ARG A 1 321 ? -40.947 1.165 39.045 1.00 92.25 321 ARG A N 1
ATOM 2567 C CA . ARG A 1 321 ? -41.959 2.115 39.532 1.00 92.25 321 ARG A CA 1
ATOM 2568 C C . ARG A 1 321 ? -42.361 1.849 40.983 1.00 92.25 321 ARG A C 1
ATOM 2570 O O . ARG A 1 321 ? -42.627 2.794 41.711 1.00 92.25 321 ARG A O 1
ATOM 2577 N N . ASN A 1 322 ? -42.395 0.592 41.415 1.00 92.69 322 ASN A N 1
ATOM 2578 C CA . ASN A 1 322 ? -42.680 0.251 42.810 1.00 92.69 322 ASN A CA 1
ATOM 2579 C C . ASN A 1 322 ? -41.510 0.599 43.751 1.00 92.69 322 ASN A C 1
ATOM 2581 O O . ASN A 1 322 ? -41.742 0.834 44.934 1.00 92.69 322 ASN A O 1
ATOM 2585 N N . LEU A 1 323 ? -40.273 0.643 43.238 1.00 91.62 323 LEU A N 1
ATOM 2586 C CA . LEU A 1 323 ? -39.083 1.080 43.979 1.00 91.62 323 LEU A CA 1
ATOM 2587 C C . LEU A 1 323 ? -38.980 2.614 44.065 1.00 91.62 323 LEU A C 1
ATOM 2589 O O . LEU A 1 323 ? -38.718 3.142 45.142 1.00 91.62 323 LEU A O 1
ATOM 2593 N N . GLU A 1 324 ? -39.232 3.334 42.964 1.00 90.25 324 GLU A N 1
ATOM 2594 C CA . GLU A 1 324 ? -39.267 4.807 42.919 1.00 90.25 324 GLU A CA 1
ATOM 2595 C C . GLU A 1 324 ? -40.528 5.322 42.183 1.00 90.25 324 GLU A C 1
ATOM 2597 O O . GLU A 1 324 ? -40.469 5.614 40.981 1.00 90.25 324 GLU A O 1
ATOM 2602 N N . PRO A 1 325 ? -41.670 5.486 42.882 1.00 87.75 325 PRO A N 1
ATOM 2603 C CA . PRO A 1 325 ? -42.931 5.914 42.262 1.00 87.75 325 PRO A CA 1
ATOM 2604 C C . PRO A 1 325 ? -42.871 7.292 41.587 1.00 87.75 325 PRO A C 1
ATOM 2606 O O . PRO A 1 325 ? -43.466 7.490 40.526 1.00 87.75 325 PRO A O 1
ATOM 2609 N N . ASP A 1 326 ? -42.109 8.225 42.163 1.00 88.12 326 ASP A N 1
ATOM 2610 C CA . ASP A 1 326 ? -42.001 9.612 41.691 1.00 88.12 326 ASP A CA 1
ATOM 2611 C C . ASP A 1 326 ? -41.000 9.797 40.532 1.00 88.12 326 ASP A C 1
ATOM 2613 O O . ASP A 1 326 ? -40.820 10.906 40.013 1.00 88.12 326 ASP A O 1
ATOM 2617 N N . ASN A 1 327 ? -40.336 8.725 40.081 1.00 88.81 327 ASN A N 1
ATOM 2618 C CA . ASN A 1 327 ? -39.330 8.814 39.028 1.00 88.81 327 ASN A CA 1
ATOM 2619 C C . ASN A 1 327 ? -39.977 9.046 37.647 1.00 88.81 327 ASN A C 1
ATOM 2621 O O . ASN A 1 327 ? -40.418 8.122 36.952 1.00 88.81 327 ASN A O 1
ATOM 2625 N N . LYS A 1 328 ? -39.980 10.315 37.213 1.00 90.50 328 LYS A N 1
ATOM 2626 C CA . LYS A 1 328 ? -40.511 10.766 35.912 1.00 90.50 328 LYS A CA 1
ATOM 2627 C C . LYS A 1 328 ? -39.977 9.953 34.723 1.00 90.50 328 LYS A C 1
ATOM 2629 O O . LYS A 1 328 ? -40.737 9.692 33.791 1.00 90.50 328 LYS A O 1
ATOM 2634 N N . SER A 1 329 ? -38.714 9.522 34.754 1.00 88.81 329 SER A N 1
ATOM 2635 C CA . SER A 1 329 ? -38.090 8.745 33.672 1.00 88.81 329 SER A CA 1
ATOM 2636 C C . SER A 1 329 ? -38.683 7.340 33.558 1.00 88.81 329 SER A C 1
ATOM 2638 O O . SER A 1 329 ? -38.945 6.874 32.450 1.00 88.81 329 SER A O 1
ATOM 2640 N N . VAL A 1 330 ? -38.955 6.681 34.689 1.00 88.44 330 VAL A N 1
ATOM 2641 C CA . VAL A 1 330 ? -39.609 5.360 34.737 1.00 88.44 330 VAL A CA 1
ATOM 2642 C C . VAL A 1 330 ? -41.047 5.462 34.214 1.00 88.44 330 VAL A C 1
ATOM 2644 O O . VAL A 1 330 ? -41.453 4.689 33.346 1.00 88.44 330 VAL A O 1
ATOM 2647 N N . CYS A 1 331 ? -41.791 6.484 34.647 1.00 89.12 331 CYS A N 1
ATOM 2648 C CA . CYS A 1 331 ? -43.140 6.765 34.146 1.00 89.12 331 CYS A CA 1
ATOM 2649 C C . CYS A 1 331 ? -43.177 7.098 32.640 1.00 89.12 331 CYS A C 1
ATOM 2651 O O . CYS A 1 331 ? -44.121 6.710 31.946 1.00 89.12 331 CYS A O 1
ATOM 2653 N N . ALA A 1 332 ? -42.164 7.790 32.110 1.00 91.56 332 ALA A N 1
ATOM 2654 C CA . ALA A 1 332 ? -42.029 8.036 30.674 1.00 91.56 332 ALA A CA 1
ATOM 2655 C C . ALA A 1 332 ? -41.727 6.742 29.897 1.00 91.56 332 ALA A C 1
ATOM 2657 O O . ALA A 1 332 ? -42.330 6.503 28.848 1.00 91.56 332 ALA A O 1
ATOM 2658 N N . LEU A 1 333 ? -40.860 5.874 30.434 1.00 91.25 333 LEU A N 1
ATOM 2659 C CA . LEU A 1 333 ? -40.525 4.590 29.817 1.00 91.25 333 LEU A CA 1
ATOM 2660 C C . LEU A 1 333 ? -41.738 3.644 29.760 1.00 91.25 333 LEU A C 1
ATOM 2662 O O . LEU A 1 333 ? -41.963 3.041 28.714 1.00 91.25 333 LEU A O 1
ATOM 2666 N N . LEU A 1 334 ? -42.580 3.578 30.802 1.00 91.25 334 LEU A N 1
ATOM 2667 C CA . LEU A 1 334 ? -43.841 2.808 30.775 1.00 91.25 334 LEU A CA 1
ATOM 2668 C C . LEU A 1 334 ? -44.760 3.214 29.614 1.00 91.25 334 LEU A C 1
ATOM 2670 O O . LEU A 1 334 ? -45.296 2.354 28.907 1.00 91.25 334 LEU A O 1
ATOM 2674 N N . LYS A 1 335 ? -44.918 4.525 29.387 1.00 90.62 335 LYS A N 1
ATOM 2675 C CA . LYS A 1 335 ? -45.690 5.053 28.251 1.00 90.62 335 LYS A CA 1
ATOM 2676 C C . LYS A 1 335 ? -45.040 4.660 26.924 1.00 90.62 335 LYS A C 1
ATOM 2678 O O . LYS A 1 335 ? -45.710 4.091 26.068 1.00 90.62 335 LYS A O 1
ATOM 2683 N N . GLN A 1 336 ? -43.725 4.850 26.792 1.00 92.50 336 GLN A N 1
ATOM 2684 C CA . GLN A 1 336 ? -42.976 4.469 25.591 1.00 92.50 336 GLN A CA 1
ATOM 2685 C C . GLN A 1 336 ? -43.094 2.968 25.264 1.00 92.50 336 GLN A C 1
ATOM 2687 O O . GLN A 1 336 ? -43.262 2.617 24.095 1.00 92.50 336 GLN A O 1
ATOM 2692 N N . ILE A 1 337 ? -43.016 2.079 26.262 1.00 92.19 337 ILE A N 1
ATOM 2693 C CA . ILE A 1 337 ? -43.183 0.627 26.078 1.00 92.19 337 ILE A CA 1
ATOM 2694 C C . ILE A 1 337 ? -44.594 0.319 25.573 1.00 92.19 337 ILE A C 1
ATOM 2696 O O . ILE A 1 337 ? -44.746 -0.418 24.599 1.00 92.19 337 ILE A O 1
ATOM 2700 N N . SER A 1 338 ? -45.611 0.914 26.201 1.00 89.56 338 SER A N 1
ATOM 2701 C CA . SER A 1 338 ? -47.021 0.731 25.837 1.00 89.56 338 SER A CA 1
ATOM 2702 C C . SER A 1 338 ? -47.293 1.180 24.396 1.00 89.56 338 SER A C 1
ATOM 2704 O O . SER A 1 338 ? -47.825 0.407 23.598 1.00 89.56 338 SER A O 1
ATOM 2706 N N . ASP A 1 339 ? -46.830 2.376 24.022 1.00 89.62 339 ASP A N 1
ATOM 2707 C CA . ASP A 1 339 ? -46.948 2.908 22.660 1.00 89.62 339 ASP A CA 1
ATOM 2708 C C . ASP A 1 339 ? -46.212 2.039 21.631 1.00 89.62 339 ASP A C 1
ATOM 2710 O O . ASP A 1 339 ? -46.698 1.838 20.516 1.00 89.62 339 ASP A O 1
ATOM 2714 N N . SER A 1 340 ? -45.033 1.517 21.988 1.00 89.12 340 SER A N 1
ATOM 2715 C CA . SER A 1 340 ? -44.233 0.655 21.106 1.00 89.12 340 SER A CA 1
ATOM 2716 C C . SER A 1 340 ? -44.911 -0.699 20.886 1.00 89.12 340 SER A C 1
ATOM 2718 O O . SER A 1 340 ? -45.016 -1.150 19.747 1.00 89.12 340 SER A O 1
ATOM 2720 N N . LYS A 1 341 ? -45.457 -1.300 21.954 1.00 89.50 341 LYS A N 1
ATOM 2721 C CA . LYS A 1 341 ? -46.237 -2.546 21.906 1.00 89.50 341 LYS A CA 1
ATOM 2722 C C . LYS A 1 341 ? -47.463 -2.401 20.996 1.00 89.50 341 LYS A C 1
ATOM 2724 O O . LYS A 1 341 ? -47.719 -3.286 20.185 1.00 89.50 341 LYS A O 1
ATOM 2729 N N . MET A 1 342 ? -48.179 -1.276 21.076 1.00 86.00 342 MET A N 1
ATOM 2730 C CA . MET A 1 342 ? -49.334 -0.995 20.211 1.00 86.00 342 MET A CA 1
ATOM 2731 C C . MET A 1 342 ? -48.929 -0.767 18.745 1.00 86.00 342 MET A C 1
ATOM 2733 O O . MET A 1 342 ? -49.576 -1.303 17.849 1.00 86.00 342 MET A O 1
ATOM 2737 N N . LYS A 1 343 ? -47.835 -0.036 18.483 1.00 85.19 343 LYS A N 1
ATOM 2738 C CA . LYS A 1 343 ? -47.321 0.197 17.118 1.00 85.19 343 LYS A CA 1
ATOM 2739 C C . LYS A 1 343 ? -46.899 -1.094 16.419 1.00 85.19 343 LYS A C 1
ATOM 2741 O O . LYS A 1 343 ? -47.222 -1.275 15.244 1.00 85.19 343 LYS A O 1
ATOM 2746 N N . ASP A 1 344 ? -46.233 -2.002 17.126 1.00 79.75 344 ASP A N 1
ATOM 2747 C CA . ASP A 1 344 ? -45.796 -3.269 16.534 1.00 79.75 344 ASP A CA 1
ATOM 2748 C C . ASP A 1 344 ? -46.935 -4.291 16.416 1.00 79.75 344 ASP A C 1
ATOM 2750 O O . ASP A 1 344 ? -46.981 -5.015 15.424 1.00 79.75 344 ASP A O 1
ATOM 2754 N N . ALA A 1 345 ? -47.932 -4.258 17.308 1.00 75.12 345 ALA A N 1
ATOM 2755 C CA . ALA A 1 345 ? -49.174 -5.024 17.149 1.00 75.12 345 ALA A CA 1
ATOM 2756 C C . ALA A 1 345 ? -50.025 -4.587 15.935 1.00 75.12 345 ALA A C 1
ATOM 2758 O O . ALA A 1 345 ? -50.827 -5.373 15.437 1.00 75.12 345 ALA A O 1
ATOM 2759 N N . THR A 1 346 ? -49.853 -3.355 15.435 1.00 70.31 346 THR A N 1
ATOM 2760 C CA . THR A 1 346 ? -50.559 -2.848 14.239 1.00 70.31 346 THR A CA 1
ATOM 2761 C C . THR A 1 346 ? -49.846 -3.108 12.904 1.00 70.31 346 THR A C 1
ATOM 2763 O O . THR A 1 346 ? -50.364 -2.726 11.854 1.00 70.31 346 THR A O 1
ATOM 2766 N N . LYS A 1 347 ? -48.680 -3.771 12.896 1.00 61.12 347 LYS A N 1
ATOM 2767 C CA . LYS A 1 347 ? -48.011 -4.199 11.653 1.00 61.12 347 LYS A CA 1
ATOM 2768 C C . LYS A 1 347 ? -48.603 -5.533 11.163 1.00 61.12 347 LYS A C 1
ATOM 2770 O O . LYS A 1 347 ? -48.624 -6.490 11.934 1.00 61.12 347 LYS A O 1
ATOM 2775 N N . PRO A 1 348 ? -49.049 -5.654 9.896 1.00 41.59 348 PRO A N 1
ATOM 2776 C CA . PRO A 1 348 ? -49.608 -6.905 9.388 1.00 41.59 348 PRO A CA 1
ATOM 2777 C C . PRO A 1 348 ? -48.547 -8.014 9.304 1.00 41.59 348 PRO A C 1
ATOM 2779 O O . PRO A 1 348 ? -47.497 -7.869 8.677 1.00 41.59 348 PRO A O 1
ATOM 2782 N N . MET A 1 349 ? -48.858 -9.137 9.944 1.00 37.25 349 MET A N 1
ATOM 2783 C CA . MET A 1 349 ? -47.995 -10.303 10.122 1.00 37.25 349 MET A CA 1
ATOM 2784 C C . MET A 1 349 ? -48.056 -11.231 8.897 1.00 37.25 349 MET A C 1
ATOM 2786 O O . MET A 1 349 ? -48.947 -12.071 8.798 1.00 37.25 349 MET A O 1
ATOM 2790 N N . ASN A 1 350 ? -47.098 -11.106 7.970 1.00 35.28 350 ASN A N 1
ATOM 2791 C CA . ASN A 1 350 ? -46.891 -12.096 6.903 1.00 35.28 350 ASN A CA 1
ATOM 2792 C C . ASN A 1 350 ? -45.958 -13.227 7.374 1.00 35.28 350 ASN A C 1
ATOM 2794 O O . ASN A 1 350 ? -44.961 -12.986 8.052 1.00 35.28 350 ASN A O 1
ATOM 2798 N N . GLY A 1 351 ? -46.341 -14.464 7.049 1.00 31.95 351 GLY A N 1
ATOM 2799 C CA . GLY A 1 351 ? -45.984 -15.662 7.814 1.00 31.95 351 GLY A CA 1
ATOM 2800 C C . GLY A 1 351 ? -44.541 -16.179 7.732 1.00 31.95 351 GLY A C 1
ATOM 2801 O O . GLY A 1 351 ? -43.825 -16.026 6.746 1.00 31.95 351 GLY A O 1
ATOM 2802 N N . THR A 1 352 ? -44.171 -16.869 8.808 1.00 32.88 352 THR A N 1
ATOM 2803 C CA . THR A 1 352 ? -42.902 -17.551 9.087 1.00 32.88 352 THR A CA 1
ATOM 2804 C C . THR A 1 352 ? -42.695 -18.822 8.254 1.00 32.88 352 THR A C 1
ATOM 2806 O O . THR A 1 352 ? -43.620 -19.623 8.146 1.00 32.88 352 THR A O 1
ATOM 2809 N N . THR A 1 353 ? -41.457 -19.123 7.828 1.00 28.25 353 THR A N 1
ATOM 2810 C CA . THR A 1 353 ? -40.794 -20.414 8.156 1.00 28.25 353 THR A CA 1
ATOM 2811 C C . THR A 1 353 ? -39.298 -20.457 7.791 1.00 28.25 353 THR A C 1
ATOM 2813 O O . THR A 1 353 ? -38.889 -20.189 6.668 1.00 28.25 353 THR A O 1
ATOM 2816 N N . SER A 1 354 ? -38.497 -20.815 8.797 1.00 27.12 354 SER A N 1
ATOM 2817 C CA . SER A 1 354 ? -37.224 -21.558 8.760 1.00 27.12 354 SER A CA 1
ATOM 2818 C C . SER A 1 354 ? -36.486 -21.797 7.423 1.00 27.12 354 SER A C 1
ATOM 2820 O O . SER A 1 354 ? -36.857 -22.672 6.641 1.00 27.12 354 SER A O 1
ATOM 2822 N N . LYS A 1 355 ? -35.265 -21.241 7.322 1.00 27.34 355 LYS A N 1
ATOM 2823 C CA . LYS A 1 355 ? -34.038 -22.059 7.179 1.00 27.34 355 LYS A CA 1
ATOM 2824 C C . LYS A 1 355 ? -32.753 -21.278 7.459 1.00 27.34 355 LYS A C 1
ATOM 2826 O O . LYS A 1 355 ? -32.426 -20.304 6.791 1.00 27.34 355 LYS A O 1
ATOM 2831 N N . GLU A 1 356 ? -32.008 -21.780 8.431 1.00 31.05 356 GLU A N 1
ATOM 2832 C CA . GLU A 1 356 ? -30.619 -21.419 8.687 1.00 31.05 356 GLU A CA 1
ATOM 2833 C C . GLU A 1 356 ? -29.691 -22.160 7.696 1.00 31.05 356 GLU A C 1
ATOM 2835 O O . GLU A 1 356 ? -30.030 -23.243 7.220 1.00 31.05 356 GLU A O 1
ATOM 2840 N N . GLN A 1 357 ? -28.499 -21.606 7.443 1.00 30.44 357 GLN A N 1
ATOM 2841 C CA . GLN A 1 357 ? -27.350 -22.249 6.774 1.00 30.44 357 GLN A CA 1
ATOM 2842 C C . GLN A 1 357 ? -27.497 -22.667 5.286 1.00 30.44 357 GLN A C 1
ATOM 2844 O O . GLN A 1 357 ? -27.953 -23.764 4.970 1.00 30.44 357 GLN A O 1
ATOM 2849 N N . ARG A 1 358 ? -26.862 -21.910 4.369 1.00 28.05 358 ARG A N 1
ATOM 2850 C CA . ARG A 1 358 ? -25.587 -22.325 3.720 1.00 28.05 358 ARG A CA 1
ATOM 2851 C C . ARG A 1 358 ? -25.019 -21.296 2.721 1.00 28.05 358 ARG A C 1
ATOM 2853 O O . ARG A 1 358 ? -25.728 -20.603 2.009 1.00 28.05 358 ARG A O 1
ATOM 2860 N N . LYS A 1 359 ? -23.684 -21.273 2.714 1.00 27.92 359 LYS A N 1
ATOM 2861 C CA . LYS A 1 359 ? -22.703 -20.543 1.891 1.00 27.92 359 LYS A CA 1
ATOM 2862 C C . LYS A 1 359 ? -22.975 -20.395 0.375 1.00 27.92 359 LYS A C 1
ATOM 2864 O O . LYS A 1 359 ? -23.399 -21.342 -0.270 1.00 27.92 359 LYS A O 1
ATOM 2869 N N . SER A 1 360 ? -22.441 -19.285 -0.157 1.00 27.14 360 SER A N 1
ATOM 2870 C CA . SER A 1 360 ? -21.762 -19.130 -1.466 1.00 27.14 360 SER A CA 1
ATOM 2871 C C . SER A 1 360 ? -22.534 -19.342 -2.780 1.00 27.14 360 SER A C 1
ATOM 2873 O O . SER A 1 360 ? -22.726 -20.479 -3.187 1.00 27.14 360 SER A O 1
ATOM 2875 N N . GLN A 1 361 ? -22.683 -18.277 -3.587 1.00 28.97 361 GLN A N 1
ATOM 2876 C CA . GLN A 1 361 ? -21.778 -18.045 -4.735 1.00 28.97 361 GLN A CA 1
ATOM 2877 C C . GLN A 1 361 ? -21.937 -16.657 -5.393 1.00 28.97 361 GLN A C 1
ATOM 2879 O O . GLN A 1 361 ? -22.890 -15.924 -5.148 1.00 28.97 361 GLN A O 1
ATOM 2884 N N . VAL A 1 362 ? -20.939 -16.306 -6.207 1.00 29.28 362 VAL A N 1
ATOM 2885 C CA . VAL A 1 362 ? -20.808 -15.073 -6.999 1.00 29.28 362 VAL A CA 1
ATOM 2886 C C . VAL A 1 362 ? -21.585 -15.187 -8.313 1.00 29.28 362 VAL A C 1
ATOM 2888 O O . VAL A 1 362 ? -21.322 -16.136 -9.041 1.00 29.28 362 VAL A O 1
ATOM 2891 N N . THR A 1 363 ? -22.353 -14.156 -8.701 1.00 25.91 363 THR A N 1
ATOM 2892 C CA . THR A 1 363 ? -22.475 -13.771 -10.126 1.00 25.91 363 THR A CA 1
ATOM 2893 C C . THR A 1 363 ? -22.598 -12.254 -10.298 1.00 25.91 363 THR A C 1
ATOM 2895 O O . THR A 1 363 ? -23.274 -11.560 -9.544 1.00 25.91 363 THR A O 1
ATOM 2898 N N . ARG A 1 364 ? -21.917 -11.751 -11.328 1.00 26.25 364 ARG A N 1
ATOM 2899 C CA . ARG A 1 364 ? -21.785 -10.355 -11.763 1.00 26.25 364 ARG A CA 1
ATOM 2900 C C . ARG A 1 364 ? -22.745 -10.074 -12.923 1.00 26.25 364 ARG A C 1
ATOM 2902 O O . ARG A 1 364 ? -22.553 -10.674 -13.972 1.00 26.25 364 ARG A O 1
ATOM 2909 N N . THR A 1 365 ? -23.630 -9.078 -12.806 1.00 24.42 365 THR A N 1
ATOM 2910 C CA . THR A 1 365 ? -24.071 -8.280 -13.974 1.00 24.42 365 THR A CA 1
ATOM 2911 C C . THR A 1 365 ? -24.593 -6.899 -13.582 1.00 24.42 365 THR A C 1
ATOM 2913 O O . THR A 1 365 ? -25.072 -6.688 -12.473 1.00 24.42 365 THR A O 1
ATOM 2916 N N . GLN A 1 366 ? -24.445 -5.946 -14.501 1.00 28.42 366 GLN A N 1
ATOM 2917 C CA . GLN A 1 366 ? -24.717 -4.519 -14.318 1.00 28.42 366 GLN A CA 1
ATOM 2918 C C . GLN A 1 366 ? -26.162 -4.158 -14.694 1.00 28.42 366 GLN A C 1
ATOM 2920 O O . GLN A 1 366 ? -26.742 -4.768 -15.589 1.00 28.42 366 GLN A O 1
ATOM 2925 N N . SER A 1 367 ? -26.693 -3.072 -14.132 1.00 25.02 367 SER A N 1
ATOM 2926 C CA . SER A 1 367 ? -27.455 -2.082 -14.915 1.00 25.02 367 SER A CA 1
ATOM 2927 C C . SER A 1 367 ? -27.607 -0.767 -14.144 1.00 25.02 367 SER A C 1
ATOM 2929 O O . SER A 1 367 ? -27.864 -0.746 -12.944 1.00 25.02 367 SER A O 1
ATOM 2931 N N . VAL A 1 368 ? -27.400 0.349 -14.846 1.00 24.73 368 VAL A N 1
ATOM 2932 C CA . VAL A 1 368 ? -27.407 1.709 -14.289 1.00 24.73 368 VAL A CA 1
ATOM 2933 C C . VAL A 1 368 ? -28.760 2.366 -14.542 1.00 24.73 368 VAL A C 1
ATOM 2935 O O . VAL A 1 368 ? -29.121 2.562 -15.700 1.00 24.73 368 VAL A O 1
ATOM 2938 N N . LYS A 1 369 ? -29.453 2.805 -13.482 1.00 24.47 369 LYS A N 1
ATOM 2939 C CA . LYS A 1 369 ? -30.411 3.926 -13.523 1.00 24.47 369 LYS A CA 1
ATOM 2940 C C . LYS A 1 369 ? -30.360 4.710 -12.207 1.00 24.47 369 LYS A C 1
ATOM 2942 O O . LYS A 1 369 ? -30.441 4.125 -11.134 1.00 24.47 369 LYS A O 1
ATOM 2947 N N . GLN A 1 370 ? -30.225 6.034 -12.303 1.00 24.67 370 GLN A N 1
ATOM 2948 C CA . GLN A 1 370 ? -30.421 6.962 -11.179 1.00 24.67 370 GLN A CA 1
ATOM 2949 C C . GLN A 1 370 ? -31.933 7.117 -10.895 1.00 24.67 370 GLN A C 1
ATOM 2951 O O . GLN A 1 370 ? -32.741 6.865 -11.794 1.00 24.67 370 GLN A O 1
ATOM 2956 N N . PRO A 1 371 ? -32.334 7.561 -9.688 1.00 25.41 371 PRO A N 1
ATOM 2957 C CA . PRO A 1 371 ? -32.480 9.007 -9.493 1.00 25.41 371 PRO A CA 1
ATOM 2958 C C . PRO A 1 371 ? -31.978 9.546 -8.139 1.00 25.41 371 PRO A C 1
ATOM 2960 O O . PRO A 1 371 ? -31.621 8.821 -7.216 1.00 25.41 371 PRO A O 1
ATOM 2963 N N . LYS A 1 372 ? -31.953 10.880 -8.061 1.00 21.64 372 LYS A N 1
ATOM 2964 C CA . LYS A 1 372 ? -31.577 11.711 -6.906 1.00 21.64 372 LYS A CA 1
ATOM 2965 C C . LYS A 1 372 ? -32.535 11.511 -5.721 1.00 21.64 372 LYS A C 1
ATOM 2967 O O . LYS A 1 372 ? -33.737 11.404 -5.943 1.00 21.64 372 LYS A O 1
ATOM 2972 N N . THR A 1 373 ? -32.032 11.636 -4.489 1.00 24.25 373 THR A N 1
ATOM 2973 C CA . THR A 1 373 ? -32.402 12.684 -3.497 1.00 24.25 373 THR A CA 1
ATOM 2974 C C . THR A 1 373 ? -31.560 12.485 -2.230 1.00 24.25 373 THR A C 1
ATOM 2976 O O . THR A 1 373 ? -31.423 11.364 -1.751 1.00 24.25 373 THR A O 1
ATOM 2979 N N . GLN A 1 374 ? -30.972 13.557 -1.694 1.00 24.67 374 GLN A N 1
ATOM 2980 C CA . GLN A 1 374 ? -30.264 13.528 -0.410 1.00 24.67 374 GLN A CA 1
ATOM 2981 C C . GLN A 1 374 ? -31.239 13.850 0.728 1.00 24.67 374 GLN A C 1
ATOM 2983 O O . GLN A 1 374 ? -31.892 14.890 0.686 1.00 24.67 374 GLN A O 1
ATOM 2988 N N . THR A 1 375 ? -31.264 13.015 1.767 1.00 24.27 375 THR A N 1
ATOM 2989 C CA . THR A 1 375 ? -31.919 13.324 3.045 1.00 24.27 375 THR A CA 1
ATOM 2990 C C . THR A 1 375 ? -30.941 12.993 4.164 1.00 24.27 375 THR A C 1
ATOM 2992 O O . THR A 1 375 ? -30.572 11.834 4.346 1.00 24.27 375 THR A O 1
ATOM 2995 N N . GLN A 1 376 ? -30.477 14.014 4.883 1.00 27.14 376 GLN A N 1
ATOM 2996 C CA . GLN A 1 376 ? -29.585 13.854 6.032 1.00 27.14 376 GLN A CA 1
ATOM 2997 C C . GLN A 1 376 ? -30.412 13.513 7.278 1.00 27.14 376 GLN A C 1
ATOM 2999 O O . GLN A 1 376 ? -31.415 14.171 7.551 1.00 27.14 376 GLN A O 1
ATOM 3004 N N . ALA A 1 377 ? -29.991 12.496 8.031 1.00 24.45 377 ALA A N 1
ATOM 3005 C CA . ALA A 1 377 ? -30.595 12.128 9.309 1.00 24.45 377 ALA A CA 1
ATOM 3006 C C . ALA A 1 377 ? -29.816 12.759 10.476 1.00 24.45 377 ALA A C 1
ATOM 3008 O O . ALA A 1 377 ? -28.585 12.767 10.467 1.00 24.45 377 ALA A O 1
ATOM 3009 N N . GLN A 1 378 ? -30.532 13.267 11.481 1.00 28.98 378 GLN A N 1
ATOM 3010 C CA . GLN A 1 378 ? -29.948 13.776 12.728 1.00 28.98 378 GLN A CA 1
ATOM 3011 C C . GLN A 1 378 ? -29.735 12.638 13.750 1.00 28.98 378 GLN A C 1
ATOM 3013 O O . GLN A 1 378 ? -30.537 11.700 13.772 1.00 28.98 378 GLN A O 1
ATOM 3018 N N . PRO A 1 379 ? -28.715 12.707 14.629 1.00 29.23 379 PRO A N 1
ATOM 3019 C CA . PRO A 1 379 ? -28.552 11.762 15.734 1.00 29.23 379 PRO A CA 1
ATOM 3020 C C . PRO A 1 379 ? -29.449 12.123 16.929 1.00 29.23 379 PRO A C 1
ATOM 3022 O O . PRO A 1 379 ? -29.466 13.268 17.373 1.00 29.23 379 PRO A O 1
ATOM 3025 N N . ASN A 1 380 ? -30.126 11.127 17.505 1.00 27.67 380 ASN A N 1
ATOM 3026 C CA . ASN A 1 380 ? -30.749 11.229 18.829 1.00 27.67 380 ASN A CA 1
ATOM 3027 C C . ASN A 1 380 ? -29.703 10.965 19.923 1.00 27.67 380 ASN A C 1
ATOM 3029 O O . ASN A 1 380 ? -28.980 9.972 19.847 1.00 27.67 380 ASN A O 1
ATOM 3033 N N . THR A 1 381 ? -29.699 11.767 20.988 1.00 32.47 381 THR A N 1
ATOM 3034 C CA . THR A 1 381 ? -28.942 11.498 22.223 1.00 32.47 381 THR A CA 1
ATOM 3035 C C . THR A 1 381 ? -29.880 11.431 23.425 1.00 32.47 381 THR A C 1
ATOM 3037 O O . THR A 1 381 ? -30.646 12.363 23.656 1.00 32.47 381 THR A O 1
ATOM 3040 N N . GLY A 1 382 ? -29.819 10.341 24.199 1.00 35.44 382 GLY A N 1
ATOM 3041 C CA . GLY A 1 382 ? -30.572 10.212 25.453 1.00 35.44 382 GLY A CA 1
ATOM 3042 C C . GLY A 1 382 ? -30.007 11.079 26.596 1.00 35.44 382 GLY A C 1
ATOM 3043 O O . GLY A 1 382 ? -28.835 11.457 26.531 1.00 35.44 382 GLY A O 1
ATOM 3044 N N . PRO A 1 383 ? -30.800 11.383 27.646 1.00 35.84 383 PRO A N 1
ATOM 3045 C CA . PRO A 1 383 ? -30.428 12.385 28.642 1.00 35.84 383 PRO A CA 1
ATOM 3046 C C . PRO A 1 383 ? -29.392 11.889 29.657 1.00 35.84 383 PRO A C 1
ATOM 3048 O O . PRO A 1 383 ? -29.517 10.802 30.228 1.00 35.84 383 PRO A O 1
ATOM 3051 N N . LEU A 1 384 ? -28.433 12.762 29.947 1.00 34.84 384 LEU A N 1
ATOM 3052 C CA . LEU A 1 384 ? -27.762 12.881 31.241 1.00 34.84 384 LEU A CA 1
ATOM 3053 C C . LEU A 1 3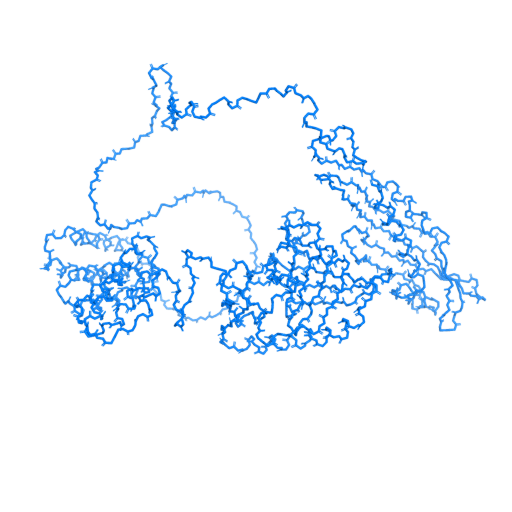84 ? -28.256 14.197 31.869 1.00 34.84 384 LEU A C 1
ATOM 3055 O O . LEU A 1 384 ? -28.728 15.068 31.142 1.00 34.84 384 LEU A O 1
ATOM 3059 N N . ALA A 1 385 ? -28.241 14.306 33.196 1.00 32.34 385 ALA A N 1
ATOM 3060 C CA . ALA A 1 385 ? -28.881 15.422 33.895 1.00 32.34 385 ALA A CA 1
ATOM 3061 C C . ALA A 1 385 ? -28.083 16.732 33.781 1.00 32.34 385 ALA A C 1
ATOM 3063 O O . ALA A 1 385 ? -26.886 16.710 34.049 1.00 32.34 385 ALA A O 1
ATOM 3064 N N . GLU A 1 386 ? -28.760 17.824 33.407 1.00 31.78 386 GLU A N 1
ATOM 3065 C CA . GLU A 1 386 ? -28.860 19.118 34.123 1.00 31.78 386 GLU A CA 1
ATOM 3066 C C . GLU A 1 386 ? -29.819 20.067 33.351 1.00 31.78 386 GLU A C 1
ATOM 3068 O O . GLU A 1 386 ? -30.360 19.672 32.313 1.00 31.78 386 GLU A O 1
ATOM 3073 N N . ASP A 1 387 ? -30.156 21.224 33.933 1.00 29.05 387 ASP A N 1
ATOM 3074 C CA . ASP A 1 387 ? -31.467 21.897 33.787 1.00 29.05 387 ASP A CA 1
ATOM 3075 C C . ASP A 1 387 ? -31.624 22.953 32.663 1.00 29.05 387 ASP A C 1
ATOM 3077 O O . ASP A 1 387 ? -30.645 23.552 32.235 1.00 29.05 387 ASP A O 1
ATOM 3081 N N . ASP A 1 388 ? -32.900 23.205 32.300 1.00 28.70 388 ASP A N 1
ATOM 3082 C CA . ASP A 1 388 ? -33.519 24.393 31.645 1.00 28.70 388 ASP A CA 1
ATOM 3083 C C . ASP A 1 388 ? -32.893 25.000 30.353 1.00 28.70 388 ASP A C 1
ATOM 3085 O O . ASP A 1 388 ? -31.735 24.813 30.012 1.00 28.70 388 ASP A O 1
ATOM 3089 N N . GLU A 1 389 ? -33.609 25.727 29.487 1.00 31.84 389 GLU A N 1
ATOM 3090 C CA . GLU A 1 389 ? -34.996 26.218 29.494 1.00 31.84 389 GLU A CA 1
ATOM 3091 C C . GLU A 1 389 ? -35.579 26.107 28.061 1.00 31.84 389 GLU A C 1
ATOM 3093 O O . GLU A 1 389 ? -34.855 25.920 27.077 1.00 31.84 389 GLU A O 1
ATOM 3098 N N . SER A 1 390 ? -36.903 26.191 27.899 1.00 33.09 390 SER A N 1
ATOM 3099 C CA . SER A 1 390 ? -37.552 26.016 26.588 1.00 33.09 390 SER A CA 1
ATOM 3100 C C . SER A 1 390 ? -37.306 27.178 25.614 1.00 33.09 390 SER A C 1
ATOM 3102 O O . SER A 1 390 ? -37.225 28.322 26.045 1.00 33.09 390 SER A O 1
ATOM 3104 N N . LEU A 1 391 ? -37.393 26.915 24.301 1.00 33.12 391 LEU A N 1
ATOM 3105 C CA . LEU A 1 391 ? -38.252 27.703 23.396 1.00 33.12 391 LEU A CA 1
ATOM 3106 C C . LEU A 1 391 ? -38.434 26.995 22.042 1.00 33.12 391 LEU A C 1
ATOM 3108 O O . LEU A 1 391 ? -37.480 26.733 21.312 1.00 33.12 391 LEU A O 1
ATOM 3112 N N . GLY A 1 392 ? -39.685 26.684 21.696 1.00 32.31 392 GLY A N 1
ATOM 3113 C CA . GLY A 1 392 ? -40.055 26.141 20.387 1.00 32.31 392 GLY A CA 1
ATOM 3114 C C . GLY A 1 392 ? -40.540 27.225 19.421 1.00 32.31 392 GLY A C 1
ATOM 3115 O O . GLY A 1 392 ? -41.004 28.281 19.840 1.00 32.31 392 GLY A O 1
ATOM 3116 N N . GLY A 1 393 ? -40.503 26.939 18.117 1.00 32.75 393 GLY A N 1
ATOM 3117 C CA . GLY A 1 393 ? -41.138 27.784 17.100 1.00 32.75 393 GLY A CA 1
ATOM 3118 C C . GLY A 1 393 ? -40.464 27.707 15.733 1.00 32.75 393 GLY A C 1
ATOM 3119 O O . GLY A 1 393 ? -39.305 28.078 15.576 1.00 32.75 393 GLY A O 1
ATOM 3120 N N . SER A 1 394 ? -41.200 27.263 14.711 1.00 44.06 394 SER A N 1
ATOM 3121 C CA . SER A 1 394 ? -40.738 27.371 13.321 1.00 44.06 394 SER A CA 1
ATOM 3122 C C . SER A 1 394 ? -40.723 28.833 12.878 1.00 44.06 394 SER A C 1
ATOM 3124 O O . SER A 1 394 ? -41.780 29.456 12.812 1.00 44.06 394 SER A O 1
ATOM 3126 N N . VAL A 1 395 ? -39.560 29.359 12.484 1.00 38.59 395 VAL A N 1
ATOM 3127 C CA . VAL A 1 395 ? -39.444 30.699 11.883 1.00 38.59 395 VAL A CA 1
ATOM 3128 C C . VAL A 1 395 ? -38.821 30.602 10.490 1.00 38.59 395 VAL A C 1
ATOM 3130 O O . VAL A 1 395 ? -37.606 30.637 10.314 1.00 38.59 395 VAL A O 1
ATOM 3133 N N . ARG A 1 396 ? -39.676 30.519 9.464 1.00 41.41 396 ARG A N 1
ATOM 3134 C CA . ARG A 1 396 ? -39.329 30.917 8.091 1.00 41.41 396 ARG A CA 1
ATOM 3135 C C . ARG A 1 396 ? -39.926 32.300 7.844 1.00 41.41 396 ARG A C 1
ATOM 3137 O O . ARG A 1 396 ? -41.107 32.417 7.537 1.00 41.41 396 ARG A O 1
ATOM 3144 N N . GLY A 1 397 ? -39.106 33.337 7.981 1.00 50.03 397 GLY A N 1
ATOM 3145 C CA . GLY A 1 397 ? -39.499 34.725 7.749 1.00 50.03 397 GLY A CA 1
ATOM 3146 C C . GLY A 1 397 ? -38.285 35.620 7.513 1.00 50.03 397 GLY A C 1
ATOM 3147 O O . GLY A 1 397 ? -37.191 35.337 7.998 1.00 50.03 397 GLY A O 1
ATOM 3148 N N . TYR A 1 398 ? -38.473 36.687 6.740 1.00 58.38 398 TYR A N 1
ATOM 3149 C CA . TYR A 1 398 ? -37.447 37.703 6.506 1.00 58.38 398 TYR A CA 1
ATOM 3150 C C . TYR A 1 398 ? -37.448 38.729 7.648 1.00 58.38 398 TYR A C 1
ATOM 3152 O O . TYR A 1 398 ? -38.514 39.094 8.146 1.00 58.38 398 TYR A O 1
ATOM 3160 N N . LYS A 1 399 ? -36.272 39.226 8.041 1.00 56.38 399 LYS A N 1
ATOM 3161 C CA . LYS A 1 399 ? -36.121 40.263 9.074 1.00 56.38 399 LYS A CA 1
ATOM 3162 C C . LYS A 1 399 ? -35.981 41.631 8.403 1.00 56.38 399 LYS A C 1
ATOM 3164 O O . LYS A 1 399 ? -35.274 41.759 7.406 1.00 56.38 399 LYS A O 1
ATOM 3169 N N . LYS A 1 400 ? -36.647 42.657 8.940 1.00 63.28 400 LYS A N 1
ATOM 3170 C CA . LYS A 1 400 ? -36.388 44.054 8.560 1.00 63.28 400 LYS A CA 1
ATOM 3171 C C . LYS A 1 400 ? -35.355 44.656 9.509 1.00 63.28 400 LYS A C 1
ATOM 3173 O O . LYS A 1 400 ? -35.468 44.481 10.721 1.00 63.28 400 LYS A O 1
ATOM 3178 N N . LEU A 1 401 ? -34.359 45.332 8.952 1.00 62.94 401 LEU A N 1
ATOM 3179 C CA . LEU A 1 401 ? -33.353 46.096 9.689 1.00 62.94 401 LEU A CA 1
ATOM 3180 C C . LEU A 1 401 ? -33.909 47.476 10.075 1.00 62.94 401 LEU A C 1
ATOM 3182 O O . LEU A 1 401 ? -34.898 47.928 9.496 1.00 62.94 401 LEU A O 1
ATOM 3186 N N . ALA A 1 402 ? -33.256 48.159 11.021 1.00 58.06 402 ALA A N 1
ATOM 3187 C CA . ALA A 1 402 ? -33.622 49.525 11.422 1.00 58.06 402 ALA A CA 1
ATOM 3188 C C . ALA A 1 402 ? -33.588 50.512 10.233 1.00 58.06 402 ALA A C 1
ATOM 3190 O O . ALA A 1 402 ? -34.435 51.391 10.131 1.00 58.06 402 ALA A O 1
ATOM 3191 N N . ASP A 1 403 ? -32.687 50.265 9.278 1.00 64.31 403 ASP A N 1
ATOM 3192 C CA . ASP A 1 403 ? -32.528 50.974 7.999 1.00 64.31 403 ASP A CA 1
ATOM 3193 C C . ASP A 1 403 ? -33.604 50.620 6.937 1.00 64.31 403 ASP A C 1
ATOM 3195 O O . ASP A 1 403 ? -33.458 50.896 5.746 1.00 64.31 403 ASP A O 1
ATOM 3199 N N . GLY A 1 404 ? -34.673 49.914 7.323 1.00 62.88 404 GLY A N 1
ATOM 3200 C CA . GLY A 1 404 ? -35.811 49.556 6.464 1.00 62.88 404 GLY A CA 1
ATOM 3201 C C . GLY A 1 404 ? -35.565 48.430 5.446 1.00 62.88 404 GLY A C 1
ATOM 3202 O O . GLY A 1 404 ? -36.524 47.903 4.874 1.00 62.88 404 GLY A O 1
ATOM 3203 N N . ARG A 1 405 ? -34.310 48.013 5.233 1.00 65.38 405 ARG A N 1
ATOM 3204 C CA . ARG A 1 405 ? -33.944 46.901 4.336 1.00 65.38 405 ARG A CA 1
ATOM 3205 C C . ARG A 1 405 ? -34.405 45.547 4.881 1.00 65.38 405 ARG A C 1
ATOM 3207 O O . ARG A 1 405 ? -34.415 45.318 6.088 1.00 65.38 405 ARG A O 1
ATOM 3214 N N . VAL A 1 406 ? -34.772 44.641 3.975 1.00 59.00 406 VAL A N 1
ATOM 3215 C CA . VAL A 1 406 ? -35.300 43.306 4.295 1.00 59.00 406 VAL A CA 1
ATOM 3216 C C . VAL A 1 406 ? -34.250 42.247 3.960 1.00 59.00 406 VAL A C 1
ATOM 3218 O O . VAL A 1 406 ? -33.861 42.124 2.800 1.00 59.00 406 VAL A O 1
ATOM 3221 N N . THR A 1 407 ? -33.798 41.476 4.949 1.00 60.62 407 THR A N 1
ATOM 3222 C CA . THR A 1 407 ? -32.780 40.425 4.782 1.00 60.62 407 THR A CA 1
ATOM 3223 C C . THR A 1 407 ? -33.309 39.054 5.207 1.00 60.62 407 THR A C 1
ATOM 3225 O O . THR A 1 407 ? -34.304 38.921 5.926 1.00 60.62 407 THR A O 1
ATOM 3228 N N . THR A 1 408 ? -32.669 37.988 4.723 1.00 57.12 408 THR A N 1
ATOM 3229 C CA . THR A 1 408 ? -32.919 36.631 5.222 1.00 57.12 408 THR A CA 1
ATOM 3230 C C . THR A 1 408 ? -32.367 36.494 6.642 1.00 57.12 408 THR A C 1
ATOM 3232 O O . THR A 1 408 ? -31.330 37.064 6.971 1.00 57.12 408 THR A O 1
ATOM 3235 N N . PHE A 1 409 ? -33.037 35.703 7.485 1.00 56.25 409 PHE A N 1
ATOM 3236 C CA . PHE A 1 409 ? -32.744 35.589 8.925 1.00 56.25 409 PHE A CA 1
ATOM 3237 C C . PHE A 1 409 ? -31.313 35.108 9.272 1.00 56.25 409 PHE A C 1
ATOM 3239 O O . PHE A 1 409 ? -30.902 35.192 10.421 1.00 56.25 409 PHE A O 1
ATOM 3246 N N . PHE A 1 410 ? -30.555 34.618 8.284 1.00 49.94 410 PHE A N 1
ATOM 3247 C CA . PHE A 1 410 ? -29.187 34.104 8.423 1.00 49.94 410 PHE A CA 1
ATOM 3248 C C . PHE A 1 410 ? -28.084 35.145 8.152 1.00 49.94 410 PHE A C 1
ATOM 3250 O O . PHE A 1 410 ? -26.910 34.783 8.093 1.00 49.94 410 PHE A O 1
ATOM 3257 N N . HIS A 1 411 ? -28.421 36.423 7.950 1.00 52.56 411 HIS A N 1
ATOM 3258 C CA . HIS A 1 411 ? -27.408 37.471 7.819 1.00 52.56 411 HIS A CA 1
ATOM 3259 C C . HIS A 1 411 ? -26.902 37.889 9.206 1.00 52.56 411 HIS A C 1
ATOM 3261 O O . HIS A 1 411 ? -27.577 38.625 9.923 1.00 52.56 411 HIS A O 1
ATOM 3267 N N . ASN A 1 412 ? -25.725 37.387 9.589 1.00 54.69 412 ASN A N 1
ATOM 3268 C CA . ASN A 1 412 ? -25.057 37.790 10.821 1.00 54.69 412 ASN A CA 1
ATOM 3269 C C . ASN A 1 412 ? -24.312 39.108 10.564 1.00 54.69 412 ASN A C 1
ATOM 3271 O O . ASN A 1 412 ? -23.318 39.128 9.835 1.00 54.69 412 ASN A O 1
ATOM 3275 N N . GLU A 1 413 ? -24.817 40.216 11.099 1.00 59.66 413 GLU A N 1
ATOM 3276 C CA . GLU A 1 413 ? -24.161 41.514 10.952 1.00 59.66 413 GLU A CA 1
ATOM 3277 C C . GLU A 1 413 ? -22.921 41.556 11.845 1.00 59.66 413 GLU A C 1
ATOM 3279 O O . GLU A 1 413 ? -23.031 41.432 13.061 1.00 59.66 413 GLU A O 1
ATOM 3284 N N . LEU A 1 414 ? -21.737 41.736 11.247 1.00 65.50 414 LEU A N 1
ATOM 3285 C CA . LEU A 1 414 ? -20.517 41.920 12.029 1.00 65.50 414 LEU A CA 1
ATOM 3286 C C . LEU A 1 414 ? -20.631 43.206 12.853 1.00 65.50 414 LEU A C 1
ATOM 3288 O O . LEU A 1 414 ? -20.933 44.281 12.319 1.00 65.50 414 LEU A O 1
ATOM 3292 N N . ASP A 1 415 ? -20.349 43.078 14.139 1.00 71.44 415 ASP A N 1
ATOM 3293 C CA . ASP A 1 415 ? -20.218 44.166 15.092 1.00 71.44 415 ASP A CA 1
ATOM 3294 C C . ASP A 1 415 ? -19.056 45.104 14.715 1.00 71.44 415 ASP A C 1
ATOM 3296 O O . ASP A 1 415 ? -18.146 44.751 13.956 1.00 71.44 415 ASP A O 1
ATOM 3300 N N . GLU A 1 416 ? -19.092 46.339 15.221 1.00 68.00 416 GLU A N 1
ATOM 3301 C CA . GLU A 1 416 ? -18.078 47.342 14.878 1.00 68.00 416 GLU A CA 1
ATOM 3302 C C . GLU A 1 416 ? -16.675 46.969 15.373 1.00 68.00 416 GLU A C 1
ATOM 3304 O O . GLU A 1 416 ? -15.704 47.309 14.698 1.00 68.00 416 GLU A O 1
ATOM 3309 N N . GLN A 1 417 ? -16.547 46.218 16.474 1.00 69.69 417 GLN A N 1
ATOM 3310 C CA . GLN A 1 4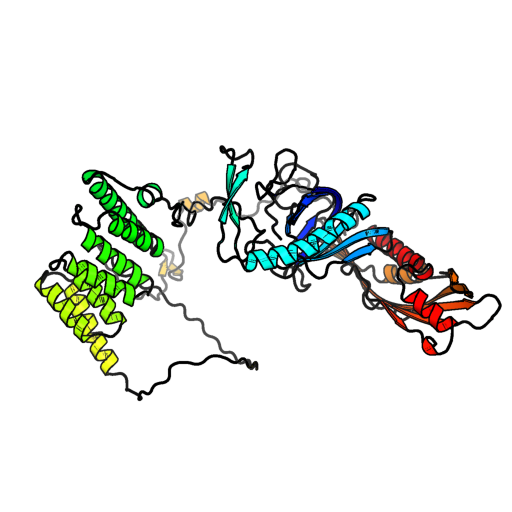17 ? -15.244 45.750 16.954 1.00 69.69 417 GLN A CA 1
ATOM 3311 C C . GLN A 1 417 ? -14.649 44.706 16.000 1.00 69.69 417 GLN A C 1
ATOM 3313 O O . GLN A 1 417 ? -13.501 44.853 15.582 1.00 69.69 417 GLN A O 1
ATOM 3318 N N . THR A 1 418 ? -15.425 43.712 15.555 1.00 65.25 418 THR A N 1
ATOM 3319 C CA . THR A 1 418 ? -14.959 42.738 14.554 1.00 65.25 418 THR A CA 1
ATOM 3320 C C . THR A 1 418 ? -14.662 43.401 13.201 1.00 65.25 418 THR A C 1
ATOM 3322 O O . THR A 1 418 ? -13.672 43.055 12.556 1.00 65.25 418 THR A O 1
ATOM 3325 N N . LYS A 1 419 ? -15.442 44.407 12.775 1.00 70.06 419 LYS A N 1
ATOM 3326 C CA . LYS A 1 419 ? -15.125 45.210 11.572 1.00 70.06 419 LYS A CA 1
ATOM 3327 C C . LYS A 1 419 ? -13.803 45.975 11.713 1.00 70.06 419 LYS A C 1
ATOM 3329 O O . LYS A 1 419 ? -13.017 45.993 10.768 1.00 70.06 419 LYS A O 1
ATOM 3334 N N . GLN A 1 420 ? -13.530 46.561 12.879 1.00 73.06 420 GLN A N 1
ATOM 3335 C CA . GLN A 1 420 ? -12.258 47.239 13.166 1.00 73.06 420 GLN A CA 1
ATOM 3336 C C . GLN A 1 420 ? -11.071 46.258 13.233 1.00 73.06 420 GLN A C 1
ATOM 3338 O O . GLN A 1 420 ? -9.983 46.601 12.777 1.00 73.06 420 GLN A O 1
ATOM 3343 N N . LEU A 1 421 ? -11.281 45.033 13.731 1.00 72.38 421 LEU A N 1
ATOM 3344 C CA . LEU A 1 421 ? -10.273 43.962 13.777 1.00 72.38 421 LEU A CA 1
ATOM 3345 C C . LEU A 1 421 ? -9.908 43.400 12.396 1.00 72.38 421 LEU A C 1
ATOM 3347 O O . LEU A 1 421 ? -8.745 43.086 12.153 1.00 72.38 421 LEU A O 1
ATOM 3351 N N . ILE A 1 422 ? -10.887 43.258 11.499 1.00 66.94 422 ILE A N 1
ATOM 3352 C CA . ILE A 1 422 ? -10.669 42.757 10.132 1.00 66.94 422 ILE A CA 1
ATOM 3353 C C . ILE A 1 422 ? -9.926 43.788 9.268 1.00 66.94 422 ILE A C 1
ATOM 3355 O O . ILE A 1 422 ? -9.103 43.415 8.430 1.00 66.94 422 ILE A O 1
ATOM 3359 N N . GLY A 1 423 ? -10.190 45.079 9.491 1.00 68.44 423 GLY A N 1
ATOM 3360 C CA . GLY A 1 423 ? -9.550 46.169 8.763 1.00 68.44 423 GLY A CA 1
ATOM 3361 C C . GLY A 1 423 ? -9.918 46.219 7.276 1.00 68.44 423 GLY A C 1
ATOM 3362 O O . GLY A 1 423 ? -10.894 45.625 6.816 1.00 68.44 423 GLY A O 1
ATOM 3363 N N . ASP A 1 424 ? -9.131 46.976 6.514 1.00 67.25 424 ASP A N 1
ATOM 3364 C CA . ASP A 1 424 ? -9.354 47.173 5.082 1.00 67.25 424 ASP A CA 1
ATOM 3365 C C . ASP A 1 424 ? -8.673 46.063 4.262 1.00 67.25 424 ASP A C 1
ATOM 3367 O O . ASP A 1 424 ? -7.459 46.090 4.041 1.00 67.25 424 ASP A O 1
ATOM 3371 N N . ILE A 1 425 ? -9.468 45.074 3.834 1.00 60.72 425 ILE A N 1
ATOM 3372 C CA . ILE A 1 425 ? -9.021 43.918 3.032 1.00 60.72 425 ILE A CA 1
ATOM 3373 C C . ILE A 1 425 ? -8.800 44.306 1.551 1.00 60.72 425 ILE A C 1
ATOM 3375 O O . ILE A 1 425 ? -8.354 43.480 0.752 1.00 60.72 425 ILE A O 1
ATOM 3379 N N . ALA A 1 426 ? -9.107 45.545 1.141 1.00 61.84 426 ALA A N 1
ATOM 3380 C CA . ALA A 1 426 ? -8.903 45.976 -0.237 1.00 61.84 426 ALA A CA 1
ATOM 3381 C C . ALA A 1 426 ? -7.413 45.855 -0.640 1.00 61.84 426 ALA A C 1
ATOM 3383 O O . ALA A 1 426 ? -6.537 46.362 0.070 1.00 61.84 426 ALA A O 1
ATOM 3384 N N . PRO A 1 427 ? -7.087 45.195 -1.771 1.00 58.44 427 PRO A N 1
ATOM 3385 C CA . PRO A 1 427 ? -5.703 45.018 -2.194 1.00 58.44 427 PRO A CA 1
ATOM 3386 C C . PRO A 1 427 ? -5.072 46.375 -2.517 1.00 58.44 427 PRO A C 1
ATOM 3388 O O . PRO A 1 427 ? -5.483 47.071 -3.446 1.00 58.44 427 PRO A O 1
ATOM 3391 N N . LYS A 1 428 ? -4.061 46.756 -1.733 1.00 64.44 428 LYS A N 1
ATOM 3392 C CA . LYS A 1 428 ? -3.368 48.041 -1.874 1.00 64.44 428 LYS A CA 1
ATOM 3393 C C . LYS A 1 428 ? -2.385 47.994 -3.052 1.00 64.44 428 LYS A C 1
ATOM 3395 O O . LYS A 1 428 ? -1.724 46.968 -3.234 1.00 64.44 428 LYS A O 1
ATOM 3400 N N . PRO A 1 429 ? -2.255 49.075 -3.842 1.00 61.16 429 PRO A N 1
ATOM 3401 C CA . PRO A 1 429 ? -1.284 49.131 -4.929 1.00 61.16 429 PRO A CA 1
ATOM 3402 C C . PRO A 1 429 ? 0.145 49.011 -4.385 1.00 61.16 429 PRO A C 1
ATOM 3404 O O . PRO A 1 429 ? 0.496 49.613 -3.369 1.00 61.16 429 PRO A O 1
ATOM 3407 N N . VAL A 1 430 ? 0.973 48.217 -5.065 1.00 61.16 430 VAL A N 1
ATOM 3408 C CA . VAL A 1 430 ? 2.377 48.003 -4.696 1.00 61.16 430 VAL A CA 1
ATOM 3409 C C . VAL A 1 430 ? 3.208 49.173 -5.225 1.00 61.16 430 VAL A C 1
ATOM 3411 O O . VAL A 1 430 ? 3.306 49.365 -6.433 1.00 61.16 430 VAL A O 1
ATOM 3414 N N . ASN A 1 431 ? 3.813 49.946 -4.321 1.00 61.31 431 ASN A N 1
ATOM 3415 C CA . ASN A 1 431 ? 4.562 51.164 -4.664 1.00 61.31 431 ASN A CA 1
ATOM 3416 C C . ASN A 1 431 ? 5.961 50.917 -5.264 1.00 61.31 431 ASN A C 1
ATOM 3418 O O . ASN A 1 431 ? 6.600 51.873 -5.694 1.00 61.31 431 ASN A O 1
ATOM 3422 N N . ASP A 1 432 ? 6.447 49.672 -5.289 1.00 59.72 432 ASP A N 1
ATOM 3423 C CA . ASP A 1 432 ? 7.749 49.318 -5.865 1.00 59.72 432 ASP A CA 1
ATOM 3424 C C . ASP A 1 432 ? 7.592 48.226 -6.945 1.00 59.72 432 ASP A C 1
ATOM 3426 O O . ASP A 1 432 ? 7.374 47.056 -6.607 1.00 59.72 432 ASP A O 1
ATOM 3430 N N . PRO A 1 433 ? 7.712 48.569 -8.244 1.00 55.88 433 PRO A N 1
ATOM 3431 C CA . PRO A 1 433 ? 7.582 47.603 -9.333 1.00 55.88 433 PRO A CA 1
ATOM 3432 C C . PRO A 1 433 ? 8.718 46.564 -9.390 1.00 55.88 433 PRO A C 1
ATOM 3434 O O . PRO A 1 433 ? 8.594 45.592 -10.131 1.00 55.88 433 PRO A O 1
ATOM 3437 N N . ASN A 1 434 ? 9.802 46.715 -8.615 1.00 56.81 434 ASN A N 1
ATOM 3438 C CA . ASN A 1 434 ? 10.899 45.741 -8.554 1.00 56.81 434 ASN A CA 1
ATOM 3439 C C . ASN A 1 434 ? 10.813 44.761 -7.372 1.00 56.81 434 ASN A C 1
ATOM 3441 O O . ASN A 1 434 ? 11.564 43.784 -7.345 1.00 56.81 434 ASN A O 1
ATOM 3445 N N . ALA A 1 435 ? 9.893 44.954 -6.421 1.00 55.28 435 ALA A N 1
ATOM 3446 C CA . ALA A 1 435 ? 9.804 44.111 -5.223 1.00 55.28 435 ALA A CA 1
ATOM 3447 C C . ALA A 1 435 ? 9.384 42.649 -5.502 1.00 55.28 435 ALA A C 1
ATOM 3449 O O . ALA A 1 435 ? 9.598 41.776 -4.660 1.00 55.28 435 ALA A O 1
ATOM 3450 N N . VAL A 1 436 ? 8.798 42.362 -6.674 1.00 52.12 436 VAL A N 1
ATOM 3451 C CA . VAL A 1 436 ? 8.289 41.029 -7.056 1.00 52.12 436 VAL A CA 1
ATOM 3452 C C . VAL A 1 436 ? 8.854 40.585 -8.413 1.00 52.12 436 VAL A C 1
ATOM 3454 O O . VAL A 1 436 ? 8.125 40.200 -9.325 1.00 52.12 436 VAL A O 1
ATOM 3457 N N . GLN A 1 437 ? 10.182 40.607 -8.563 1.00 53.25 437 GLN A N 1
ATOM 3458 C CA . GLN A 1 437 ? 10.839 39.956 -9.703 1.00 53.25 437 GLN A CA 1
ATOM 3459 C C . GLN A 1 437 ? 10.787 38.425 -9.553 1.00 53.25 437 GLN A C 1
ATOM 3461 O O . GLN A 1 437 ? 11.664 37.795 -8.954 1.00 53.25 437 GLN A O 1
ATOM 3466 N N . ILE A 1 438 ? 9.742 37.810 -10.110 1.00 54.81 438 ILE A N 1
ATOM 3467 C CA . ILE A 1 438 ? 9.663 36.354 -10.266 1.00 54.81 438 ILE A CA 1
ATOM 3468 C C . ILE A 1 438 ? 10.736 35.943 -11.277 1.00 54.81 438 ILE A C 1
ATOM 3470 O O . ILE A 1 438 ? 10.742 36.413 -12.413 1.00 54.81 438 ILE A O 1
ATOM 3474 N N . LYS A 1 439 ? 11.665 35.074 -10.858 1.00 56.16 439 LYS A N 1
ATOM 3475 C CA . LYS A 1 439 ? 12.751 34.594 -11.723 1.00 56.16 439 LYS A CA 1
ATOM 3476 C C . LYS A 1 439 ? 12.167 33.920 -12.962 1.00 56.16 439 LYS A C 1
ATOM 3478 O O . LYS A 1 439 ? 11.532 32.872 -12.844 1.00 56.16 439 LYS A O 1
ATOM 3483 N N . SER A 1 440 ? 12.418 34.502 -14.131 1.00 54.22 440 SER A N 1
ATOM 3484 C CA . SER A 1 440 ? 12.104 33.876 -15.409 1.00 54.22 440 SER A CA 1
ATOM 3485 C C . SER A 1 440 ? 12.851 32.548 -15.532 1.00 54.22 440 SER A C 1
ATOM 3487 O O . SER A 1 440 ? 14.031 32.436 -15.194 1.00 54.22 440 SER A O 1
ATOM 3489 N N . VAL A 1 441 ? 12.148 31.518 -16.001 1.00 57.44 441 VAL A N 1
ATOM 3490 C CA . VAL A 1 441 ? 12.779 30.246 -16.359 1.00 57.44 441 VAL A CA 1
ATOM 3491 C C . VAL A 1 441 ? 13.435 30.426 -17.720 1.00 57.44 441 VAL A C 1
ATOM 3493 O O . VAL A 1 441 ? 12.799 30.903 -18.660 1.00 57.44 441 VAL A O 1
ATOM 3496 N N . GLU A 1 442 ? 14.698 30.033 -17.837 1.00 55.25 442 GLU A N 1
ATOM 3497 C CA . GLU A 1 442 ? 15.422 30.075 -19.103 1.00 55.25 442 GLU A CA 1
ATOM 3498 C C . GLU A 1 442 ? 14.741 29.146 -20.123 1.00 55.25 442 GLU A C 1
ATOM 3500 O O . GLU A 1 442 ? 14.625 27.931 -19.924 1.00 55.25 442 GLU A O 1
ATOM 3505 N N . GLY A 1 443 ? 14.212 29.750 -21.189 1.00 59.50 443 GLY A N 1
ATOM 3506 C CA . GLY A 1 443 ? 13.376 29.069 -22.174 1.00 59.50 443 GLY A CA 1
ATOM 3507 C C . GLY A 1 443 ? 11.863 29.109 -21.918 1.00 59.50 443 GLY A C 1
ATOM 3508 O O . GLY A 1 443 ? 11.155 28.455 -22.667 1.00 59.50 443 GLY A O 1
ATOM 3509 N N . ALA A 1 444 ? 11.335 29.864 -20.948 1.00 60.06 444 ALA A N 1
ATOM 3510 C CA . ALA A 1 444 ? 9.902 30.204 -20.898 1.00 60.06 444 ALA A CA 1
ATOM 3511 C C . ALA A 1 444 ? 9.575 31.431 -21.777 1.00 60.06 444 ALA A C 1
ATOM 3513 O O . ALA A 1 444 ? 10.471 32.152 -22.224 1.00 60.06 444 ALA A O 1
ATOM 3514 N N . SER A 1 445 ? 8.297 31.667 -22.081 1.00 62.97 445 SER A N 1
ATOM 3515 C CA . SER A 1 445 ? 7.859 32.863 -22.812 1.00 62.97 445 SER A CA 1
ATOM 3516 C C . SER A 1 445 ? 7.937 34.115 -21.929 1.00 62.97 445 SER A C 1
ATOM 3518 O O . SER A 1 445 ? 7.734 34.055 -20.716 1.00 62.97 445 SER A O 1
ATOM 3520 N N . ALA A 1 446 ? 8.171 35.284 -22.536 1.00 56.44 446 ALA A N 1
ATOM 3521 C CA . ALA A 1 446 ? 8.251 36.559 -21.809 1.00 56.44 446 ALA A CA 1
ATOM 3522 C C . ALA A 1 446 ? 6.947 36.940 -21.069 1.00 56.44 446 ALA A C 1
ATOM 3524 O O . ALA A 1 446 ? 6.977 37.757 -20.150 1.00 56.44 446 ALA A O 1
ATOM 3525 N N . TRP A 1 447 ? 5.820 36.329 -21.453 1.00 51.62 447 TRP A N 1
ATOM 3526 C CA . TRP A 1 447 ? 4.511 36.486 -20.815 1.00 51.62 447 TRP A CA 1
ATOM 3527 C C . TRP A 1 447 ? 4.324 35.610 -19.565 1.00 51.62 447 TRP A C 1
ATOM 3529 O O . TRP A 1 447 ? 3.455 35.902 -18.745 1.00 51.62 447 TRP A O 1
ATOM 3539 N N . ASN A 1 448 ? 5.133 34.564 -19.363 1.00 58.75 448 ASN A N 1
ATOM 3540 C CA . ASN A 1 448 ? 4.959 33.617 -18.259 1.00 58.75 448 ASN A CA 1
ATOM 3541 C C . ASN A 1 448 ? 5.667 34.050 -16.959 1.00 58.75 448 ASN A C 1
ATOM 3543 O O . ASN A 1 448 ? 6.350 33.270 -16.295 1.00 58.75 448 ASN A O 1
ATOM 3547 N N . GLN A 1 449 ? 5.493 35.314 -16.568 1.00 55.47 449 GLN A N 1
ATOM 3548 C CA . GLN A 1 449 ? 6.024 35.832 -15.300 1.00 55.47 449 GLN A CA 1
ATOM 3549 C C . GLN A 1 449 ? 5.264 35.278 -14.076 1.00 55.47 449 GLN A C 1
ATOM 3551 O O . GLN A 1 449 ? 5.761 35.353 -12.959 1.00 55.47 449 GLN A O 1
ATOM 3556 N N . GLY A 1 450 ? 4.074 34.694 -14.272 1.00 51.78 450 GLY A N 1
ATOM 3557 C CA . GLY A 1 450 ? 3.155 34.266 -13.208 1.00 51.78 450 GLY A CA 1
ATOM 3558 C C . GLY A 1 450 ? 3.213 32.793 -12.776 1.00 51.78 450 GLY A C 1
ATOM 3559 O O . GLY A 1 450 ? 2.316 32.366 -12.055 1.00 51.78 450 GLY A O 1
ATOM 3560 N N . ASN A 1 451 ? 4.216 32.000 -13.188 1.00 58.00 451 ASN A N 1
ATOM 3561 C CA . ASN A 1 451 ? 4.258 30.538 -12.952 1.00 58.00 451 ASN A CA 1
ATOM 3562 C C . ASN A 1 451 ? 3.060 29.762 -13.559 1.00 58.00 451 ASN A C 1
ATOM 3564 O O . ASN A 1 451 ? 2.660 28.706 -13.052 1.00 58.00 451 ASN A O 1
ATOM 3568 N N . THR A 1 452 ? 2.498 30.268 -14.657 1.00 60.91 452 THR A N 1
ATOM 3569 C CA . THR A 1 452 ? 1.400 29.642 -15.404 1.00 60.91 452 THR A CA 1
ATOM 3570 C C . THR A 1 452 ? 1.917 28.445 -16.215 1.00 60.91 452 THR A C 1
ATOM 3572 O O . THR A 1 452 ? 3.099 28.367 -16.552 1.00 60.91 452 THR A O 1
ATOM 3575 N N . PHE A 1 453 ? 1.038 27.490 -16.525 1.00 70.88 453 PHE A N 1
ATOM 3576 C CA . PHE A 1 453 ? 1.355 26.391 -17.439 1.00 70.88 453 PHE A CA 1
ATOM 3577 C C . PHE A 1 453 ? 1.647 26.934 -18.849 1.00 70.88 453 PHE A C 1
ATOM 3579 O O . PHE A 1 453 ? 0.819 27.640 -19.421 1.00 70.88 453 PHE A O 1
ATOM 3586 N N . GLU A 1 454 ? 2.812 26.597 -19.399 1.00 78.06 454 GLU A N 1
ATOM 3587 C CA . GLU A 1 454 ? 3.193 26.843 -20.797 1.00 78.06 454 GLU A CA 1
ATOM 3588 C C . GLU A 1 454 ? 3.659 25.517 -21.398 1.00 78.06 454 GLU A C 1
ATOM 3590 O O . GLU A 1 454 ? 4.388 24.771 -20.748 1.00 78.06 454 GLU A O 1
ATOM 3595 N N . GLU A 1 455 ? 3.261 25.228 -22.632 1.00 84.50 455 GLU A N 1
ATOM 3596 C CA . GLU A 1 455 ? 3.658 24.022 -23.354 1.00 84.50 455 GLU A CA 1
ATOM 3597 C C . GLU A 1 455 ? 4.198 24.400 -24.732 1.00 84.50 455 GLU A C 1
ATOM 3599 O O . GLU A 1 455 ? 3.598 25.198 -25.454 1.00 84.50 455 GLU A O 1
ATOM 3604 N N . ARG A 1 456 ? 5.353 23.837 -25.093 1.00 86.00 456 ARG A N 1
ATOM 3605 C CA . ARG A 1 456 ? 6.009 24.062 -26.383 1.00 86.00 456 ARG A CA 1
ATOM 3606 C C . ARG A 1 456 ? 6.000 22.786 -27.194 1.00 86.00 456 ARG A C 1
ATOM 3608 O O . ARG A 1 456 ? 6.638 21.815 -26.801 1.00 86.00 456 ARG A O 1
ATOM 3615 N N . ASN A 1 457 ? 5.306 22.794 -28.328 1.00 88.88 457 ASN A N 1
ATOM 3616 C CA . ASN A 1 457 ? 5.315 21.666 -29.250 1.00 88.88 457 ASN A CA 1
ATOM 3617 C C . ASN A 1 457 ? 6.683 21.572 -29.950 1.00 88.88 457 ASN A C 1
ATOM 3619 O O . ASN A 1 457 ? 7.133 22.525 -30.583 1.00 88.88 457 ASN A O 1
ATOM 3623 N N . MET A 1 458 ? 7.319 20.410 -29.832 1.00 90.62 458 MET A N 1
ATOM 3624 C CA . MET A 1 458 ? 8.631 20.072 -30.390 1.00 90.62 458 MET A CA 1
ATOM 3625 C C . MET A 1 458 ? 8.554 18.869 -31.350 1.00 90.62 458 MET A C 1
ATOM 3627 O O . MET A 1 458 ? 9.579 18.316 -31.747 1.00 90.62 458 MET A O 1
ATOM 3631 N N . THR A 1 459 ? 7.344 18.470 -31.755 1.00 91.38 459 THR A N 1
ATOM 3632 C CA . THR A 1 459 ? 7.069 17.267 -32.561 1.00 91.38 459 THR A CA 1
ATOM 3633 C C . THR A 1 459 ? 7.830 17.257 -33.885 1.00 91.38 459 THR A C 1
ATOM 3635 O O . THR A 1 459 ? 8.374 16.226 -34.268 1.00 91.38 459 THR A O 1
ATOM 3638 N N . ALA A 1 460 ? 7.902 18.398 -34.580 1.00 91.81 460 ALA A N 1
ATOM 3639 C CA . ALA A 1 460 ? 8.598 18.497 -35.865 1.00 91.81 460 ALA A CA 1
ATOM 3640 C C . ALA A 1 460 ? 10.103 18.210 -35.724 1.00 91.81 460 ALA A C 1
ATOM 3642 O O . ALA A 1 460 ? 10.624 17.337 -36.416 1.00 91.81 460 ALA A O 1
ATOM 3643 N N . TRP A 1 461 ? 10.764 18.872 -34.763 1.00 93.62 461 TRP A N 1
ATOM 3644 C CA . TRP A 1 461 ? 12.170 18.617 -34.428 1.00 93.62 461 TRP A CA 1
ATOM 3645 C C . TRP A 1 461 ? 12.386 17.154 -34.037 1.00 93.62 461 TRP A C 1
ATOM 3647 O O . TRP A 1 461 ? 13.336 16.521 -34.490 1.00 93.62 461 TRP A O 1
ATOM 3657 N N . ALA A 1 462 ? 11.486 16.599 -33.222 1.00 92.50 462 ALA A N 1
ATOM 3658 C CA . ALA A 1 462 ? 11.633 15.244 -32.721 1.00 92.50 462 ALA A CA 1
ATOM 3659 C C . ALA A 1 462 ? 11.563 14.192 -33.841 1.00 92.50 462 ALA A C 1
ATOM 3661 O O . ALA A 1 462 ? 12.394 13.284 -33.873 1.00 92.50 462 ALA A O 1
ATOM 3662 N N . LYS A 1 463 ? 10.634 14.346 -34.796 1.00 92.56 463 LYS A N 1
ATOM 3663 C CA . LYS A 1 463 ? 10.514 13.439 -35.947 1.00 92.56 463 LYS A CA 1
ATOM 3664 C C . LYS A 1 463 ? 11.726 13.514 -36.873 1.00 92.56 463 LYS A C 1
ATOM 3666 O O . LYS A 1 463 ? 12.341 12.485 -37.142 1.00 92.56 463 LYS A O 1
ATOM 3671 N N . GLU A 1 464 ? 12.129 14.723 -37.271 1.00 92.75 464 GLU A N 1
ATOM 3672 C CA . GLU A 1 464 ? 13.336 14.938 -38.083 1.00 92.75 464 GLU A CA 1
ATOM 3673 C C . GLU A 1 464 ? 14.584 14.368 -37.389 1.00 92.75 464 GLU A C 1
ATOM 3675 O O . GLU A 1 464 ? 15.434 13.728 -38.019 1.00 92.75 464 GLU A O 1
ATOM 3680 N N . ARG A 1 465 ? 14.681 14.531 -36.061 1.00 92.88 465 ARG A N 1
ATOM 3681 C CA . ARG A 1 465 ? 15.816 14.016 -35.302 1.00 92.88 465 ARG A CA 1
ATOM 3682 C C . ARG A 1 465 ? 15.849 12.491 -35.287 1.00 92.88 465 ARG A C 1
ATOM 3684 O O . ARG A 1 465 ? 16.910 11.932 -35.574 1.00 92.88 465 ARG A O 1
ATOM 3691 N N . ILE A 1 466 ? 14.720 11.831 -35.022 1.00 91.50 466 ILE A N 1
ATOM 3692 C CA . ILE A 1 466 ? 14.587 10.365 -35.069 1.00 91.50 466 ILE A CA 1
ATOM 3693 C C . ILE A 1 466 ? 14.983 9.831 -36.458 1.00 91.50 466 ILE A C 1
ATOM 3695 O O . ILE A 1 466 ? 15.807 8.921 -36.543 1.00 91.50 466 ILE A O 1
ATOM 3699 N N . GLU A 1 467 ? 14.515 10.448 -37.545 1.00 91.19 467 GLU A N 1
ATOM 3700 C CA . GLU A 1 467 ? 14.914 10.085 -38.916 1.00 91.19 467 GLU A CA 1
ATOM 3701 C C . GLU A 1 467 ? 16.418 10.257 -39.176 1.00 91.19 467 GLU A C 1
ATOM 3703 O O . GLU A 1 467 ? 17.056 9.377 -39.762 1.00 91.19 467 GLU A O 1
ATOM 3708 N N . SER A 1 468 ? 17.019 11.358 -38.714 1.00 90.75 468 SER A N 1
ATOM 3709 C CA . SER A 1 468 ? 18.461 11.606 -38.878 1.00 90.75 468 SER A CA 1
ATOM 3710 C C . SER A 1 468 ? 19.340 10.604 -38.118 1.00 90.75 468 SER A C 1
ATOM 3712 O O . SER A 1 468 ? 20.459 10.317 -38.535 1.00 90.75 468 SER A O 1
ATOM 3714 N N . LEU A 1 469 ? 18.841 10.070 -37.001 1.00 89.06 469 LEU A N 1
ATOM 3715 C CA . LEU A 1 469 ? 19.596 9.237 -36.066 1.00 89.06 469 LEU A CA 1
ATOM 3716 C C . LEU A 1 469 ? 19.803 7.801 -36.562 1.00 89.06 469 LEU A C 1
ATOM 3718 O O . LEU A 1 469 ? 20.835 7.194 -36.251 1.00 89.06 469 LEU A O 1
ATOM 3722 N N . PHE A 1 470 ? 18.843 7.291 -37.337 1.00 89.06 470 PHE A N 1
ATOM 3723 C CA . PHE A 1 470 ? 18.866 5.959 -37.948 1.00 89.06 470 PHE A CA 1
ATOM 3724 C C . PHE A 1 470 ? 19.371 5.944 -39.395 1.00 89.06 470 PHE A C 1
ATOM 3726 O O . PHE A 1 470 ? 19.635 4.867 -39.931 1.00 89.06 470 PHE A O 1
ATOM 3733 N N . ARG A 1 471 ? 19.556 7.118 -40.014 1.00 84.62 471 ARG A N 1
ATOM 3734 C CA . ARG A 1 471 ? 20.183 7.244 -41.333 1.00 84.62 471 ARG A CA 1
ATOM 3735 C C . ARG A 1 471 ? 21.596 6.651 -41.308 1.00 84.62 471 ARG A C 1
ATOM 3737 O O . ARG A 1 471 ? 22.358 6.880 -40.369 1.00 84.62 471 ARG A O 1
ATOM 3744 N N . ASP A 1 472 ? 21.907 5.856 -42.330 1.00 79.44 472 ASP A N 1
ATOM 3745 C CA . ASP A 1 472 ? 23.186 5.157 -42.520 1.00 79.44 472 ASP A CA 1
ATOM 3746 C C . ASP A 1 472 ? 23.611 4.248 -41.346 1.00 79.44 472 ASP A C 1
ATOM 3748 O O . ASP A 1 472 ? 24.783 3.886 -41.211 1.00 79.44 472 ASP A O 1
ATOM 3752 N N . LEU A 1 473 ? 22.668 3.838 -40.484 1.00 88.19 473 LEU A N 1
ATOM 3753 C CA . LEU A 1 473 ? 22.967 2.939 -39.375 1.00 88.19 473 LEU A CA 1
ATOM 3754 C C . LEU A 1 473 ? 23.306 1.541 -39.896 1.00 88.19 473 LEU A C 1
ATOM 3756 O O . LEU A 1 473 ? 22.449 0.821 -40.414 1.00 88.19 473 LEU A O 1
ATOM 3760 N N . SER A 1 474 ? 24.552 1.123 -39.678 1.00 88.38 474 SER A N 1
ATOM 3761 C CA . SER A 1 474 ? 24.994 -0.227 -39.983 1.00 88.38 474 SER A CA 1
ATOM 3762 C C . SER A 1 474 ? 26.053 -0.751 -39.012 1.00 88.38 474 SER A C 1
ATOM 3764 O O . SER A 1 474 ? 26.887 0.001 -38.513 1.00 88.38 474 SER A O 1
ATOM 3766 N N . VAL A 1 475 ? 25.992 -2.056 -38.737 1.00 89.56 475 VAL A N 1
ATOM 3767 C CA . VAL A 1 475 ? 26.794 -2.758 -37.729 1.00 89.56 475 VAL A CA 1
ATOM 3768 C C . VAL A 1 475 ? 27.286 -4.095 -38.311 1.00 89.56 475 VAL A C 1
ATOM 3770 O O . VAL A 1 475 ? 26.502 -4.788 -38.971 1.00 89.56 475 VAL A O 1
ATOM 3773 N N . PRO A 1 476 ? 28.556 -4.494 -38.103 1.00 85.94 476 PRO A N 1
ATOM 3774 C CA . PRO A 1 476 ? 29.034 -5.813 -38.512 1.00 85.94 476 PRO A CA 1
ATOM 3775 C C . PRO A 1 476 ? 28.300 -6.934 -37.763 1.00 85.94 476 PRO A C 1
ATOM 3777 O O . PRO A 1 476 ? 27.968 -6.806 -36.585 1.00 85.94 476 PRO A O 1
ATOM 3780 N N . PHE A 1 477 ? 28.080 -8.049 -38.455 1.00 83.94 477 PHE A N 1
ATOM 3781 C CA . PHE A 1 477 ? 27.452 -9.255 -37.923 1.00 83.94 477 PHE A CA 1
ATOM 3782 C C . PHE A 1 477 ? 28.395 -10.451 -38.104 1.00 83.94 477 PHE A C 1
ATOM 3784 O O . PHE A 1 477 ? 28.847 -10.716 -39.218 1.00 83.94 477 PHE A O 1
ATOM 3791 N N . ASP A 1 478 ? 28.697 -11.162 -37.018 1.00 79.00 478 ASP A N 1
ATOM 3792 C CA . ASP A 1 478 ? 29.525 -12.374 -37.017 1.00 79.00 478 ASP A CA 1
ATOM 3793 C C . ASP A 1 478 ? 28.947 -13.352 -35.988 1.00 79.00 478 ASP A C 1
ATOM 3795 O O . ASP A 1 478 ? 29.175 -13.220 -34.786 1.00 79.00 478 ASP A O 1
ATOM 3799 N N . GLU A 1 479 ? 28.123 -14.292 -36.451 1.00 71.75 479 GLU A N 1
ATOM 3800 C CA . GLU A 1 479 ? 27.456 -15.260 -35.580 1.00 71.75 479 GLU A CA 1
ATOM 3801 C C . GLU A 1 479 ? 27.255 -16.595 -36.314 1.00 71.75 479 GLU A C 1
ATOM 3803 O O . GLU A 1 479 ? 26.901 -16.634 -37.493 1.00 71.75 479 GLU A O 1
ATOM 3808 N N . ALA A 1 480 ? 27.500 -17.714 -35.624 1.00 57.38 480 ALA A N 1
ATOM 3809 C CA . ALA A 1 480 ? 27.164 -19.074 -36.069 1.00 57.38 480 ALA A CA 1
ATOM 3810 C C . ALA A 1 480 ? 27.501 -19.425 -37.547 1.00 57.38 480 ALA A C 1
ATOM 3812 O O . ALA A 1 480 ? 26.722 -20.097 -38.220 1.00 57.38 480 ALA A O 1
ATOM 3813 N N . ARG A 1 481 ? 28.701 -19.040 -38.022 1.00 67.12 481 ARG A N 1
ATOM 3814 C CA . ARG A 1 481 ? 29.240 -19.222 -39.399 1.00 67.12 481 ARG A CA 1
ATOM 3815 C C . ARG A 1 481 ? 28.743 -18.232 -40.465 1.00 67.12 481 ARG A C 1
ATOM 3817 O O . ARG A 1 481 ? 29.176 -18.340 -41.611 1.00 67.12 481 ARG A O 1
ATOM 3824 N N . LEU A 1 482 ? 27.905 -17.257 -40.121 1.00 75.06 482 LEU A N 1
ATOM 3825 C CA . LEU A 1 482 ? 27.486 -16.187 -41.027 1.00 75.06 482 LEU A CA 1
ATOM 3826 C C . LEU A 1 482 ? 28.213 -14.883 -40.681 1.00 75.06 482 LEU A C 1
ATOM 3828 O O . LEU A 1 482 ? 28.003 -14.311 -39.614 1.00 75.06 482 LEU A O 1
ATOM 3832 N N . LYS A 1 483 ? 29.038 -14.398 -41.617 1.00 81.56 483 LYS A N 1
ATOM 3833 C CA . LYS A 1 483 ? 29.646 -13.062 -41.566 1.00 81.56 483 LYS A CA 1
ATOM 3834 C C . LYS A 1 483 ? 28.899 -12.125 -42.495 1.00 81.56 483 LYS A C 1
ATOM 3836 O O . LYS A 1 483 ? 28.579 -12.491 -43.626 1.00 81.56 483 LYS A O 1
ATOM 3841 N N . GLY A 1 484 ? 28.609 -10.923 -42.031 1.00 85.31 484 GLY A N 1
ATOM 3842 C CA . GLY A 1 484 ? 27.730 -10.010 -42.738 1.00 85.31 484 GLY A CA 1
ATOM 3843 C C . GLY A 1 484 ? 27.688 -8.620 -42.134 1.00 85.31 484 GLY A C 1
ATOM 3844 O O . GLY A 1 484 ? 28.509 -8.235 -41.303 1.00 85.31 484 GLY A O 1
ATOM 3845 N N . GLN A 1 485 ? 26.695 -7.870 -42.580 1.00 87.62 485 GLN A N 1
ATOM 3846 C CA . GLN A 1 485 ? 26.435 -6.507 -42.175 1.00 87.62 485 GLN A CA 1
ATOM 3847 C C . GLN A 1 485 ? 24.928 -6.345 -41.981 1.00 87.62 485 GLN A C 1
ATOM 3849 O O . GLN A 1 485 ? 24.133 -6.639 -42.878 1.00 87.62 485 GLN A O 1
ATOM 3854 N N . LEU A 1 486 ? 24.551 -5.908 -40.784 1.00 88.31 486 LEU A N 1
ATOM 3855 C CA . LEU A 1 486 ? 23.196 -5.505 -40.441 1.00 88.31 486 LEU A CA 1
ATOM 3856 C C . LEU A 1 486 ? 23.057 -4.004 -40.704 1.00 88.31 486 LEU A C 1
ATOM 3858 O O . LEU A 1 486 ? 23.960 -3.234 -40.373 1.00 88.31 486 LEU A O 1
ATOM 3862 N N . SER A 1 487 ? 21.947 -3.567 -41.285 1.00 89.69 487 SER A N 1
ATOM 3863 C CA . SER A 1 487 ? 21.652 -2.144 -41.477 1.00 89.69 487 SER A CA 1
ATOM 3864 C C . SER A 1 487 ? 20.184 -1.818 -41.234 1.00 89.69 487 SER A C 1
ATOM 3866 O O . SER A 1 487 ? 19.316 -2.687 -41.329 1.00 89.69 487 SER A O 1
ATOM 3868 N N . VAL A 1 488 ? 19.909 -0.554 -40.918 1.00 91.19 488 VAL A N 1
ATOM 3869 C CA . VAL A 1 488 ? 18.563 0.024 -40.976 1.00 91.19 488 VAL A CA 1
ATOM 3870 C C . VAL A 1 488 ? 18.445 0.776 -42.299 1.00 91.19 488 VAL A C 1
ATOM 3872 O O . VAL A 1 488 ? 19.295 1.599 -42.622 1.00 91.19 488 VAL A O 1
ATOM 3875 N N . GLU A 1 489 ? 17.429 0.447 -43.092 1.00 86.31 489 GLU A N 1
ATOM 3876 C CA . GLU A 1 489 ? 17.189 1.046 -44.410 1.00 86.31 489 GLU A CA 1
ATOM 3877 C C . GLU A 1 489 ? 16.368 2.331 -44.296 1.00 86.31 489 GLU A C 1
ATOM 3879 O O . GLU A 1 489 ? 16.708 3.347 -44.897 1.00 86.31 489 GLU A O 1
ATOM 3884 N N . SER A 1 490 ? 15.286 2.291 -43.517 1.00 87.19 490 SER A N 1
ATOM 3885 C CA . SER A 1 490 ? 14.374 3.417 -43.341 1.00 87.19 490 SER A CA 1
ATOM 3886 C C . SER A 1 490 ? 13.524 3.277 -42.078 1.00 87.19 490 SER A C 1
ATOM 3888 O O . SER A 1 490 ? 13.443 2.208 -41.460 1.00 87.19 490 SER A O 1
ATOM 3890 N N . ILE A 1 491 ? 12.872 4.381 -41.714 1.00 91.25 491 ILE A N 1
ATOM 3891 C CA . ILE A 1 491 ? 11.780 4.418 -40.742 1.00 91.25 491 ILE A CA 1
ATOM 3892 C C . ILE A 1 491 ? 10.462 4.454 -41.518 1.00 91.25 491 ILE A C 1
ATOM 3894 O O . ILE A 1 491 ? 10.352 5.140 -42.532 1.00 91.25 491 ILE A O 1
ATOM 3898 N N . MET A 1 492 ? 9.465 3.723 -41.036 1.00 89.00 492 MET A N 1
ATOM 3899 C CA . MET A 1 492 ? 8.098 3.711 -41.543 1.00 89.00 492 MET A CA 1
ATOM 3900 C C . MET A 1 492 ? 7.136 4.096 -40.411 1.00 89.00 492 MET A C 1
ATOM 3902 O O . MET A 1 492 ? 7.382 3.782 -39.245 1.00 89.00 492 MET A O 1
ATOM 3906 N N . ASP A 1 493 ? 6.038 4.764 -40.768 1.00 88.44 493 ASP A N 1
ATOM 3907 C CA . ASP A 1 493 ? 4.901 5.058 -39.881 1.00 88.44 493 ASP A CA 1
ATOM 3908 C C . ASP A 1 493 ? 5.247 5.840 -38.596 1.00 88.44 493 ASP A C 1
ATOM 3910 O O . ASP A 1 493 ? 4.705 5.538 -37.536 1.00 88.44 493 ASP A O 1
ATOM 3914 N N . LEU A 1 494 ? 6.132 6.845 -38.684 1.00 91.00 494 LEU A N 1
ATOM 3915 C CA . LEU A 1 494 ? 6.548 7.688 -37.552 1.00 91.00 494 LEU A CA 1
ATOM 3916 C C . LEU A 1 494 ? 5.420 8.624 -37.067 1.00 91.00 494 LEU A C 1
ATOM 3918 O O . LEU A 1 494 ? 5.296 9.796 -37.453 1.00 91.00 494 LEU A O 1
ATOM 3922 N N . ASN A 1 495 ? 4.587 8.085 -36.184 1.00 91.19 495 ASN A N 1
ATOM 3923 C CA . ASN A 1 495 ? 3.418 8.726 -35.595 1.00 91.19 495 ASN A CA 1
ATOM 3924 C C . ASN A 1 495 ? 3.670 9.083 -34.128 1.00 91.19 495 ASN A C 1
ATOM 3926 O O . ASN A 1 495 ? 4.510 8.468 -33.481 1.00 91.19 495 ASN A O 1
ATOM 3930 N N . GLY A 1 496 ? 2.949 10.085 -33.621 1.00 91.12 496 GLY A N 1
ATOM 3931 C CA . GLY A 1 496 ? 3.133 10.615 -32.268 1.00 91.12 496 GLY A CA 1
ATOM 3932 C C . GLY A 1 496 ? 3.589 12.073 -32.219 1.00 91.12 496 GLY A C 1
ATOM 3933 O O . GLY A 1 496 ? 3.744 12.726 -33.265 1.00 91.12 496 GLY A O 1
ATOM 3934 N N . ASP A 1 497 ? 3.780 12.557 -30.998 1.00 91.62 497 ASP A N 1
ATOM 3935 C CA . ASP A 1 497 ? 3.996 13.951 -30.629 1.00 91.62 497 ASP A CA 1
ATOM 3936 C C . ASP A 1 497 ? 5.038 14.119 -29.511 1.00 91.62 497 ASP A C 1
ATOM 3938 O O . ASP A 1 497 ? 5.404 13.189 -28.793 1.00 91.62 497 ASP A O 1
ATOM 3942 N N . ALA A 1 498 ? 5.582 15.332 -29.415 1.00 92.56 498 ALA A N 1
ATOM 3943 C CA . ALA A 1 498 ? 6.540 15.709 -28.385 1.00 92.56 498 ALA A CA 1
ATOM 3944 C C . ALA A 1 498 ? 6.346 17.165 -27.963 1.00 92.56 498 ALA A C 1
ATOM 3946 O O . ALA A 1 498 ? 6.189 18.057 -28.808 1.00 92.56 498 ALA A O 1
ATOM 3947 N N . SER A 1 499 ? 6.424 17.425 -26.661 1.00 90.44 499 SER A N 1
ATOM 3948 C CA . SER A 1 499 ? 6.318 18.761 -26.088 1.00 90.44 499 SER A CA 1
ATOM 3949 C C . SER A 1 499 ? 7.190 18.966 -24.845 1.00 90.44 499 SER A C 1
ATOM 3951 O O . SER A 1 499 ? 7.619 18.033 -24.163 1.00 90.44 499 SER A O 1
ATOM 3953 N N . VAL A 1 500 ? 7.487 20.234 -24.559 1.00 88.94 500 VAL A N 1
ATOM 3954 C CA . VAL A 1 500 ? 8.191 20.664 -23.347 1.00 88.94 500 VAL A CA 1
ATOM 3955 C C . VAL A 1 500 ? 7.244 21.531 -22.528 1.00 88.94 500 VAL A C 1
ATOM 3957 O O . VAL A 1 500 ? 6.874 22.629 -22.948 1.00 88.94 500 VAL A O 1
ATOM 3960 N N . ALA A 1 501 ? 6.840 21.025 -21.364 1.00 84.88 501 ALA A N 1
ATOM 3961 C CA . ALA A 1 501 ? 5.878 21.666 -20.476 1.00 84.88 501 ALA A CA 1
ATOM 3962 C C . ALA A 1 501 ? 6.569 22.340 -19.281 1.00 84.88 501 ALA A C 1
ATOM 3964 O O . ALA A 1 501 ? 7.410 21.749 -18.599 1.00 84.88 501 ALA A O 1
ATOM 3965 N N . PHE A 1 502 ? 6.173 23.575 -18.987 1.00 81.75 502 PHE A N 1
ATOM 3966 C CA . PHE A 1 502 ? 6.690 24.406 -17.905 1.00 81.75 502 PHE A CA 1
ATOM 3967 C C . PHE A 1 502 ? 5.665 24.453 -16.769 1.00 81.75 502 PHE A C 1
ATOM 3969 O O . PHE A 1 502 ? 4.563 24.979 -16.917 1.00 81.75 502 PHE A O 1
ATOM 3976 N N . LEU A 1 503 ? 6.032 23.901 -15.612 1.00 73.25 503 LEU A N 1
ATOM 3977 C CA . LEU A 1 503 ? 5.169 23.776 -14.437 1.00 73.25 503 LEU A CA 1
ATOM 3978 C C . LEU A 1 503 ? 5.886 24.336 -13.205 1.00 73.25 503 LEU A C 1
ATOM 3980 O O . LEU A 1 503 ? 6.798 23.701 -12.675 1.00 73.25 503 LEU A O 1
ATOM 3984 N N . ARG A 1 504 ? 5.454 25.512 -12.725 1.00 65.31 504 ARG A N 1
ATOM 3985 C CA . ARG A 1 504 ? 5.932 26.142 -11.472 1.00 65.31 504 ARG A CA 1
ATOM 3986 C C . ARG A 1 504 ? 7.469 26.180 -11.343 1.00 65.31 504 ARG A C 1
ATOM 3988 O O . ARG A 1 504 ? 8.026 25.761 -10.329 1.00 65.31 504 ARG A O 1
ATOM 3995 N N . GLY A 1 505 ? 8.160 26.610 -12.398 1.00 63.75 505 GLY A N 1
ATOM 3996 C CA . GLY A 1 505 ? 9.626 26.678 -12.430 1.00 63.75 505 GLY A CA 1
ATOM 3997 C C . GLY A 1 505 ? 10.356 25.379 -12.806 1.00 63.75 505 GLY A C 1
ATOM 3998 O O . GLY A 1 505 ? 11.583 25.375 -12.833 1.00 63.75 505 GLY A O 1
ATOM 3999 N N . SER A 1 506 ? 9.647 24.281 -13.096 1.00 71.19 506 SER A N 1
ATOM 4000 C CA . SER A 1 506 ? 10.236 23.004 -13.536 1.00 71.19 506 SER A CA 1
ATOM 4001 C C . SER A 1 506 ? 9.842 22.666 -14.976 1.00 71.19 506 SER A C 1
ATOM 4003 O O . SER A 1 506 ? 8.660 22.731 -15.315 1.00 71.19 506 SER A O 1
ATOM 4005 N N . LYS A 1 507 ? 10.815 22.254 -15.799 1.00 80.31 507 LYS A N 1
ATOM 4006 C CA . LYS A 1 507 ? 10.568 21.683 -17.133 1.00 80.31 507 LYS A CA 1
ATOM 4007 C C . LYS A 1 507 ? 10.160 20.209 -17.024 1.00 80.31 507 LYS A C 1
ATOM 4009 O O . LYS A 1 507 ? 10.681 19.481 -16.175 1.00 80.31 507 LYS A O 1
ATOM 4014 N N . ARG A 1 508 ? 9.255 19.769 -17.895 1.00 81.88 508 ARG A N 1
ATOM 4015 C CA . ARG A 1 508 ? 8.941 18.363 -18.172 1.00 81.88 508 ARG A CA 1
ATOM 4016 C C . ARG A 1 508 ? 9.065 18.115 -19.667 1.00 81.88 508 ARG A C 1
ATOM 4018 O O . ARG A 1 508 ? 8.578 18.915 -20.458 1.00 81.88 508 ARG A O 1
ATOM 4025 N N . TYR A 1 509 ? 9.691 17.001 -20.013 1.00 87.38 509 TYR A N 1
ATOM 4026 C CA . TYR A 1 509 ? 9.877 16.538 -21.381 1.00 87.38 509 TYR A CA 1
ATOM 4027 C C . TYR A 1 509 ? 8.866 15.426 -21.613 1.00 87.38 509 TYR A C 1
ATOM 4029 O O . TYR A 1 509 ? 8.941 14.401 -20.938 1.00 87.38 509 TYR A O 1
ATOM 4037 N N . ILE A 1 510 ? 7.904 15.667 -22.497 1.00 88.56 510 ILE A N 1
ATOM 4038 C CA . ILE A 1 510 ? 6.831 14.735 -22.830 1.00 88.56 510 ILE A CA 1
ATOM 4039 C C . ILE A 1 510 ? 7.047 14.338 -24.286 1.00 88.56 510 ILE A C 1
ATOM 4041 O O . ILE A 1 510 ? 7.238 15.196 -25.147 1.00 88.56 510 ILE A O 1
ATOM 4045 N N . TYR A 1 511 ? 7.075 13.044 -24.560 1.00 91.00 511 TYR A N 1
ATOM 4046 C CA . TYR A 1 511 ? 7.063 12.525 -25.920 1.00 91.00 511 TYR A CA 1
ATOM 4047 C C . TYR A 1 511 ? 6.392 11.159 -25.922 1.00 91.00 511 TYR A C 1
ATOM 4049 O O . TYR A 1 511 ? 6.494 10.428 -24.938 1.00 91.00 511 TYR A O 1
ATOM 4057 N N . GLU A 1 512 ? 5.734 10.831 -27.025 1.00 91.44 512 GLU A N 1
ATOM 4058 C CA . GLU A 1 512 ? 5.129 9.532 -27.296 1.00 91.44 512 GLU A CA 1
ATOM 4059 C C . GLU A 1 512 ? 5.212 9.297 -28.806 1.00 91.44 512 GLU A C 1
ATOM 4061 O O . GLU A 1 512 ? 4.690 10.088 -29.589 1.00 91.44 512 GLU A O 1
ATOM 4066 N N . PHE A 1 513 ? 5.903 8.239 -29.233 1.00 91.38 513 PHE A N 1
ATOM 4067 C CA . PHE A 1 513 ? 6.049 7.885 -30.643 1.00 91.38 513 PHE A CA 1
ATOM 4068 C C . PHE A 1 513 ? 5.831 6.394 -30.890 1.00 91.38 513 PHE A C 1
ATOM 4070 O O . PHE A 1 513 ? 6.294 5.545 -30.133 1.00 91.38 513 PHE A O 1
ATOM 4077 N N . SER A 1 514 ? 5.223 6.079 -32.030 1.00 91.38 514 SER A N 1
ATOM 4078 C CA . SER A 1 514 ? 5.205 4.742 -32.623 1.00 91.38 514 SER A CA 1
ATOM 4079 C C . SER A 1 514 ? 5.862 4.803 -34.001 1.00 91.38 514 SER A C 1
ATOM 4081 O O . SER A 1 514 ? 5.675 5.768 -34.743 1.00 91.38 514 SER A O 1
ATOM 4083 N N . PHE A 1 515 ? 6.697 3.814 -34.326 1.00 92.81 515 PHE A N 1
ATOM 4084 C CA . PHE A 1 515 ? 7.404 3.745 -35.611 1.00 92.81 515 PHE A CA 1
ATOM 4085 C C . PHE A 1 515 ? 7.964 2.348 -35.883 1.00 92.81 515 PHE A C 1
ATOM 4087 O O . PHE A 1 515 ? 8.165 1.542 -34.973 1.00 92.81 515 PHE A O 1
ATOM 4094 N N . ARG A 1 516 ? 8.261 2.051 -37.150 1.00 92.38 516 ARG A N 1
ATOM 4095 C CA . ARG A 1 516 ? 8.833 0.770 -37.588 1.00 92.38 516 ARG A CA 1
ATOM 4096 C C . ARG A 1 516 ? 10.169 1.002 -38.279 1.00 92.38 516 ARG A C 1
ATOM 4098 O O . ARG A 1 516 ? 10.235 1.746 -39.248 1.00 92.38 516 ARG A O 1
ATOM 4105 N N . LEU A 1 517 ? 11.233 0.359 -37.808 1.00 92.25 517 LEU A N 1
ATOM 4106 C CA . LEU A 1 517 ? 12.524 0.350 -38.497 1.00 92.25 517 LEU A CA 1
ATOM 4107 C C . LEU A 1 517 ? 12.564 -0.830 -39.471 1.00 92.25 517 LEU A C 1
ATOM 4109 O O . LEU A 1 517 ? 12.380 -1.975 -39.050 1.00 92.25 517 LEU A O 1
ATOM 4113 N N . LYS A 1 518 ? 12.829 -0.563 -40.754 1.00 91.88 518 LYS A N 1
ATOM 4114 C CA . LYS A 1 518 ? 13.121 -1.609 -41.741 1.00 91.88 518 LYS A CA 1
ATOM 4115 C C . LYS A 1 518 ? 14.594 -2.000 -41.610 1.00 91.88 518 LYS A C 1
ATOM 4117 O O . LYS A 1 518 ? 15.479 -1.170 -41.815 1.00 91.88 518 LYS A O 1
ATOM 4122 N N . CYS A 1 519 ? 14.865 -3.244 -41.232 1.00 91.06 519 CYS A N 1
ATOM 4123 C CA . CYS A 1 519 ? 16.197 -3.769 -40.944 1.00 91.06 519 CYS A CA 1
ATOM 4124 C C . CYS A 1 519 ? 16.585 -4.869 -41.936 1.00 91.06 519 CYS A C 1
ATOM 4126 O O . CYS A 1 519 ? 15.841 -5.829 -42.129 1.00 91.06 519 CYS A O 1
ATOM 4128 N N . ASN A 1 520 ? 17.791 -4.782 -42.493 1.00 90.81 520 ASN A N 1
ATOM 4129 C CA . ASN A 1 520 ? 18.292 -5.723 -43.488 1.00 90.81 520 ASN A CA 1
ATOM 4130 C C . ASN A 1 520 ? 19.571 -6.416 -43.007 1.00 90.81 520 ASN A C 1
ATOM 4132 O O . ASN A 1 520 ? 20.459 -5.782 -42.439 1.00 90.81 520 ASN A O 1
ATOM 4136 N N . LEU A 1 521 ? 19.695 -7.713 -43.294 1.00 87.88 521 LEU A N 1
ATOM 4137 C CA . LEU A 1 521 ? 20.935 -8.480 -43.162 1.00 87.88 521 LEU A CA 1
ATOM 4138 C C . LEU A 1 521 ? 21.507 -8.775 -44.553 1.00 87.88 521 LEU A C 1
ATOM 4140 O O . LEU A 1 521 ? 20.854 -9.424 -45.373 1.00 87.88 521 LEU A O 1
ATOM 4144 N N . THR A 1 522 ? 22.744 -8.341 -44.788 1.00 87.88 522 THR A N 1
ATOM 4145 C CA . THR A 1 522 ? 23.542 -8.670 -45.980 1.00 87.88 522 THR A CA 1
ATOM 4146 C C . THR A 1 522 ? 24.672 -9.612 -45.567 1.00 87.88 522 THR A C 1
ATOM 4148 O O . THR A 1 522 ? 25.375 -9.327 -44.600 1.00 87.88 522 THR A O 1
ATOM 4151 N N . ILE A 1 523 ? 24.858 -10.738 -46.259 1.00 85.06 523 ILE A N 1
ATOM 4152 C CA . ILE A 1 523 ? 25.860 -11.760 -45.901 1.00 85.06 523 ILE A CA 1
ATOM 4153 C C . ILE A 1 523 ? 27.045 -11.676 -46.867 1.00 85.06 523 ILE A C 1
ATOM 4155 O O . ILE A 1 523 ? 26.867 -11.608 -48.081 1.00 85.06 523 ILE A O 1
ATOM 4159 N N . GLN A 1 524 ? 28.270 -11.712 -46.345 1.00 79.38 524 GLN A N 1
ATOM 4160 C CA . GLN A 1 524 ? 29.477 -11.698 -47.170 1.00 79.38 524 GLN A CA 1
ATOM 4161 C C . GLN A 1 524 ? 29.497 -12.933 -48.087 1.00 79.38 524 GLN A C 1
ATOM 4163 O O . GLN A 1 524 ? 29.413 -14.069 -47.624 1.00 79.38 524 GLN A O 1
ATOM 4168 N N . GLY A 1 525 ? 29.578 -12.703 -49.401 1.00 69.19 525 GLY A N 1
ATOM 4169 C CA . GLY A 1 525 ? 29.537 -13.758 -50.420 1.00 69.19 525 GLY A CA 1
ATOM 4170 C C . GLY A 1 525 ? 28.137 -14.154 -50.916 1.00 69.19 525 GLY A C 1
ATOM 4171 O O . GLY A 1 525 ? 28.041 -15.047 -51.756 1.00 69.19 525 GLY A O 1
ATOM 4172 N N . ARG A 1 526 ? 27.054 -13.508 -50.455 1.00 69.06 526 ARG A N 1
ATOM 4173 C CA . ARG A 1 526 ? 25.708 -13.634 -51.048 1.00 69.06 526 ARG A CA 1
ATOM 4174 C C . ARG A 1 526 ? 25.046 -12.264 -51.173 1.00 69.06 526 ARG A C 1
ATOM 4176 O O . ARG A 1 526 ? 24.750 -11.630 -50.170 1.00 69.06 526 ARG A O 1
ATOM 4183 N N . ASP A 1 527 ? 24.715 -11.866 -52.398 1.00 64.94 527 ASP A N 1
ATOM 4184 C CA . ASP A 1 527 ? 24.086 -10.565 -52.698 1.00 64.94 527 ASP A CA 1
ATOM 4185 C C . ASP A 1 527 ? 22.600 -10.475 -52.266 1.00 64.94 527 ASP A C 1
ATOM 4187 O O . ASP A 1 527 ? 21.920 -9.465 -52.432 1.00 64.94 527 ASP A O 1
ATOM 4191 N N . GLN A 1 528 ? 22.065 -11.556 -51.687 1.00 72.00 528 GLN A N 1
ATOM 4192 C CA . GLN A 1 528 ? 20.681 -11.645 -51.241 1.00 72.00 528 GLN A CA 1
ATOM 4193 C C . GLN A 1 528 ? 20.498 -10.996 -49.862 1.00 72.00 528 GLN A C 1
ATOM 4195 O O . GLN A 1 528 ? 20.840 -11.574 -48.826 1.00 72.00 528 GLN A O 1
ATOM 4200 N N . LYS A 1 529 ? 19.894 -9.807 -49.853 1.00 83.06 529 LYS A N 1
ATOM 4201 C CA . LYS A 1 529 ? 19.461 -9.119 -48.631 1.00 83.06 529 LYS A CA 1
ATOM 4202 C C . LYS A 1 529 ? 18.277 -9.851 -48.003 1.00 83.06 529 LYS A C 1
ATOM 4204 O O . LYS A 1 529 ? 17.333 -10.233 -48.690 1.00 83.06 529 LYS A O 1
ATOM 4209 N N . THR A 1 530 ? 18.329 -10.048 -46.690 1.00 86.12 530 THR A N 1
ATOM 4210 C CA . THR A 1 530 ? 17.208 -10.577 -45.904 1.00 86.12 530 THR A CA 1
ATOM 4211 C C . THR A 1 530 ? 16.573 -9.431 -45.132 1.00 86.12 530 THR A C 1
ATOM 4213 O O . THR A 1 530 ? 17.265 -8.797 -44.340 1.00 86.12 530 THR A O 1
ATOM 4216 N N . GLU A 1 531 ? 15.289 -9.168 -45.361 1.00 90.25 531 GLU A N 1
ATOM 4217 C CA . GLU A 1 531 ? 14.557 -8.068 -44.720 1.00 90.25 531 GLU A CA 1
ATOM 4218 C C . GLU A 1 531 ? 13.830 -8.515 -43.441 1.00 90.25 531 GLU A C 1
ATOM 4220 O O . GLU A 1 531 ? 13.414 -9.671 -43.298 1.00 90.25 531 GLU A O 1
ATOM 4225 N N . GLY A 1 532 ? 13.639 -7.570 -42.525 1.00 89.56 532 GLY A N 1
ATOM 4226 C CA . GLY A 1 532 ? 12.866 -7.702 -41.296 1.00 89.56 532 GLY A CA 1
ATOM 4227 C C . GLY A 1 532 ? 12.452 -6.331 -40.766 1.00 89.56 532 GLY A C 1
ATOM 4228 O O . GLY A 1 532 ? 13.026 -5.314 -41.136 1.00 89.56 532 GLY A O 1
ATOM 4229 N N . ASN A 1 533 ? 11.456 -6.292 -39.890 1.00 91.06 533 ASN A N 1
ATOM 4230 C CA . ASN A 1 533 ? 10.938 -5.066 -39.293 1.00 91.06 533 ASN A CA 1
ATOM 4231 C C . ASN A 1 533 ? 11.061 -5.118 -37.769 1.00 91.06 533 ASN A C 1
ATOM 4233 O O . ASN A 1 533 ? 10.786 -6.149 -37.148 1.00 91.06 533 ASN A O 1
ATOM 4237 N N . LEU A 1 534 ? 11.439 -3.983 -37.185 1.00 90.19 534 LEU A N 1
ATOM 4238 C CA . LEU A 1 534 ? 11.505 -3.751 -35.747 1.00 90.19 534 LEU A CA 1
ATOM 4239 C C . LEU A 1 534 ? 10.522 -2.627 -35.396 1.00 90.19 534 LEU A C 1
ATOM 4241 O O . LEU A 1 534 ? 10.790 -1.457 -35.665 1.00 90.19 534 LEU A O 1
ATOM 4245 N N . GLN A 1 535 ? 9.358 -2.988 -34.864 1.00 90.38 535 GLN A N 1
ATOM 4246 C CA . GLN A 1 535 ? 8.249 -2.071 -34.604 1.00 90.38 535 GLN A CA 1
ATOM 4247 C C . GLN A 1 535 ? 8.244 -1.637 -33.142 1.00 90.38 535 GLN A C 1
ATOM 4249 O O . GLN A 1 535 ? 8.070 -2.476 -32.270 1.00 90.38 535 GLN A O 1
ATOM 4254 N N . PHE A 1 536 ? 8.399 -0.340 -32.890 1.00 89.44 536 PHE A N 1
ATOM 4255 C CA . PHE A 1 536 ? 8.213 0.291 -31.587 1.00 89.44 536 PHE A CA 1
ATOM 4256 C C . PHE A 1 536 ? 6.739 0.688 -31.458 1.00 89.44 536 PHE A C 1
ATOM 4258 O O . PHE A 1 536 ? 6.256 1.515 -32.237 1.00 89.44 536 PHE A O 1
ATOM 4265 N N . LEU A 1 537 ? 6.023 0.063 -30.521 1.00 85.50 537 LEU A N 1
ATOM 4266 C CA . LEU A 1 537 ? 4.603 0.330 -30.272 1.00 85.50 537 LEU A CA 1
ATOM 4267 C C . LEU A 1 537 ? 4.419 1.596 -29.428 1.00 85.50 537 LEU A C 1
ATOM 4269 O O . LEU A 1 537 ? 3.538 2.396 -29.718 1.00 85.50 537 LEU A O 1
ATOM 4273 N N . ASP A 1 538 ? 5.283 1.771 -28.429 1.00 83.56 538 ASP A N 1
ATOM 4274 C CA . ASP A 1 538 ? 5.302 2.894 -27.494 1.00 83.56 538 ASP A CA 1
ATOM 4275 C C . ASP A 1 538 ? 6.766 3.263 -27.201 1.00 83.56 538 ASP A C 1
ATOM 4277 O O . ASP A 1 538 ? 7.490 2.518 -26.539 1.00 83.56 538 ASP A O 1
ATOM 4281 N N . PHE A 1 539 ? 7.229 4.384 -27.754 1.00 87.19 539 PHE A N 1
ATOM 4282 C CA . PHE A 1 539 ? 8.460 5.066 -27.362 1.00 87.19 539 PHE A CA 1
ATOM 4283 C C . PHE A 1 539 ? 8.088 6.391 -26.700 1.00 87.19 539 PHE A C 1
ATOM 4285 O O . PHE A 1 539 ? 7.929 7.406 -27.382 1.00 87.19 539 PHE A O 1
ATOM 4292 N N . SER A 1 540 ? 7.958 6.380 -25.375 1.00 85.06 540 SER A N 1
ATOM 4293 C CA . SER A 1 540 ? 7.500 7.534 -24.600 1.00 85.06 540 SER A CA 1
ATOM 4294 C C . SER A 1 540 ? 8.471 7.981 -23.504 1.00 85.06 540 SER A C 1
ATOM 4296 O O . SER A 1 540 ? 9.462 7.315 -23.193 1.00 85.06 540 SER A O 1
ATOM 4298 N N . SER A 1 541 ? 8.210 9.158 -22.930 1.00 78.31 541 SER A N 1
ATOM 4299 C CA . SER A 1 541 ? 8.946 9.693 -21.774 1.00 78.31 541 SER A CA 1
ATOM 4300 C C . SER A 1 541 ? 8.718 8.896 -20.489 1.00 78.31 541 SER A C 1
ATOM 4302 O O . SER A 1 541 ? 9.552 8.935 -19.580 1.00 78.31 541 SER A O 1
ATOM 4304 N N . ASP A 1 542 ? 7.586 8.195 -20.417 1.00 66.19 542 ASP A N 1
ATOM 4305 C CA . ASP A 1 542 ? 7.103 7.529 -19.211 1.00 66.19 542 ASP A CA 1
ATOM 4306 C C . ASP A 1 542 ? 7.398 6.019 -19.236 1.00 66.19 542 ASP A C 1
ATOM 4308 O O . ASP A 1 542 ? 7.659 5.429 -18.181 1.00 66.19 542 ASP A O 1
ATOM 4312 N N . ASN A 1 543 ? 7.445 5.397 -20.421 1.00 56.53 543 ASN A N 1
ATOM 4313 C CA . ASN A 1 543 ? 7.779 3.985 -20.566 1.00 56.53 543 ASN A CA 1
ATOM 4314 C C . ASN A 1 543 ? 9.298 3.756 -20.725 1.00 56.53 543 ASN A C 1
ATOM 4316 O O . ASN A 1 543 ? 9.952 4.283 -21.620 1.00 56.53 543 ASN A O 1
ATOM 4320 N N . CYS A 1 544 ? 9.879 2.943 -19.836 1.00 47.50 544 CYS A N 1
ATOM 4321 C CA . CYS A 1 544 ? 11.298 2.557 -19.887 1.00 47.50 544 CYS A CA 1
ATOM 4322 C C . CYS A 1 544 ? 11.551 1.233 -20.633 1.00 47.50 544 CYS A C 1
ATOM 4324 O O . CYS A 1 544 ? 12.708 0.902 -20.888 1.00 47.50 544 CYS A O 1
ATOM 4326 N N . ASP A 1 545 ? 10.503 0.465 -20.940 1.00 53.25 545 ASP A N 1
ATOM 4327 C CA . ASP A 1 545 ? 10.545 -0.697 -21.829 1.00 53.25 545 ASP A CA 1
ATOM 4328 C C . ASP A 1 545 ? 9.685 -0.379 -23.047 1.00 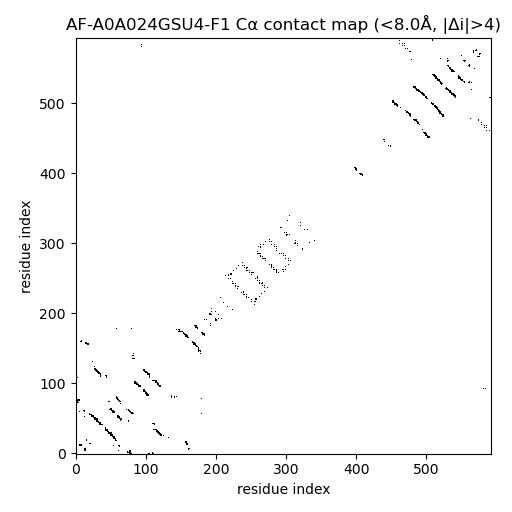53.25 545 ASP A C 1
ATOM 4330 O O . ASP A 1 545 ? 8.510 -0.739 -23.085 1.00 53.25 545 ASP A O 1
ATOM 4334 N N . ASN A 1 546 ? 10.276 0.273 -24.052 1.00 64.81 546 ASN A N 1
ATOM 4335 C CA . ASN A 1 546 ? 9.595 0.434 -25.331 1.00 64.81 546 ASN A CA 1
ATOM 4336 C C . ASN A 1 546 ? 9.158 -0.958 -25.804 1.00 64.81 546 ASN A C 1
ATOM 4338 O O . ASN A 1 546 ? 10.010 -1.838 -25.985 1.00 64.81 546 ASN A O 1
ATOM 4342 N N . GLU A 1 547 ? 7.859 -1.181 -25.979 1.00 68.75 547 GLU A N 1
ATOM 4343 C CA . GLU A 1 547 ? 7.375 -2.470 -26.461 1.00 68.75 547 GLU A CA 1
ATOM 4344 C C . GLU A 1 547 ? 7.778 -2.606 -27.929 1.00 68.75 547 GLU A C 1
ATOM 4346 O O . GLU A 1 547 ? 7.425 -1.771 -28.767 1.00 68.75 547 GLU A O 1
ATOM 4351 N N . VAL A 1 548 ? 8.594 -3.624 -28.229 1.00 79.69 548 VAL A N 1
ATOM 4352 C CA . VAL A 1 548 ? 9.162 -3.818 -29.565 1.00 79.69 548 VAL A CA 1
ATOM 4353 C C . VAL A 1 548 ? 8.806 -5.182 -30.134 1.00 79.69 548 VAL A C 1
ATOM 4355 O O . VAL A 1 548 ? 9.322 -6.208 -29.685 1.00 79.69 548 VAL A O 1
ATOM 4358 N N . GLU A 1 549 ? 8.001 -5.174 -31.192 1.00 84.94 549 GLU A N 1
ATOM 4359 C CA . GLU A 1 549 ? 7.699 -6.353 -31.995 1.00 84.94 549 GLU A CA 1
ATOM 4360 C C . GLU A 1 549 ? 8.752 -6.575 -33.091 1.00 84.94 549 GLU A C 1
ATOM 4362 O O . GLU A 1 549 ? 9.209 -5.648 -33.765 1.00 84.94 549 GLU A O 1
ATOM 4367 N N . VAL A 1 550 ? 9.127 -7.840 -33.286 1.00 87.50 550 VAL A N 1
ATOM 4368 C CA . VAL A 1 550 ? 10.066 -8.284 -34.324 1.00 87.50 550 VAL A CA 1
ATOM 4369 C C . VAL A 1 550 ? 9.294 -9.080 -35.366 1.00 87.50 550 VAL A C 1
ATOM 4371 O O . VAL A 1 550 ? 8.783 -10.160 -35.072 1.00 87.50 550 VAL A O 1
ATOM 4374 N N . ASN A 1 551 ? 9.253 -8.586 -36.602 1.00 85.81 551 ASN A N 1
ATOM 4375 C CA . ASN A 1 551 ? 8.592 -9.268 -37.709 1.00 85.81 551 ASN A CA 1
ATOM 4376 C C . ASN A 1 551 ? 9.598 -9.566 -38.828 1.00 85.81 551 ASN A C 1
ATOM 4378 O O . ASN A 1 551 ? 10.056 -8.666 -39.525 1.00 85.81 551 ASN A O 1
ATOM 4382 N N . VAL A 1 552 ? 9.947 -10.843 -38.999 1.00 86.62 552 VAL A N 1
ATOM 4383 C CA . VAL A 1 552 ? 10.851 -11.319 -40.056 1.00 86.62 552 VAL A CA 1
ATOM 4384 C C . VAL A 1 552 ? 10.115 -12.386 -40.861 1.00 86.62 552 VAL A C 1
ATOM 4386 O O . VAL A 1 552 ? 9.950 -13.515 -40.398 1.00 86.62 552 VAL A O 1
ATOM 4389 N N . SER A 1 553 ? 9.675 -12.043 -42.071 1.00 80.44 553 SER A N 1
ATOM 4390 C CA . SER A 1 553 ? 8.894 -12.932 -42.951 1.00 80.44 553 SER A CA 1
ATOM 4391 C C . SER A 1 553 ? 9.633 -14.235 -43.290 1.00 80.44 553 SER A C 1
ATOM 4393 O O . SER A 1 553 ? 9.037 -15.309 -43.352 1.00 80.44 553 SER A O 1
ATOM 4395 N N . SER A 1 554 ? 10.956 -14.157 -43.424 1.00 80.12 554 SER A N 1
ATOM 4396 C CA . SER A 1 554 ? 11.855 -15.273 -43.733 1.00 80.12 554 SER A CA 1
ATOM 4397 C C . SER A 1 554 ? 12.261 -16.127 -42.518 1.00 80.12 554 SER A C 1
ATOM 4399 O O . SER A 1 554 ? 13.000 -17.099 -42.691 1.00 80.12 554 SER A O 1
ATOM 4401 N N . ARG A 1 555 ? 11.770 -15.830 -41.298 1.00 78.44 555 ARG A N 1
ATOM 4402 C CA . ARG A 1 555 ? 12.183 -16.461 -40.017 1.00 78.44 555 ARG A CA 1
ATOM 4403 C C . ARG A 1 555 ? 12.243 -17.989 -40.053 1.00 78.44 555 ARG A C 1
ATOM 4405 O O . ARG A 1 555 ? 13.130 -18.580 -39.446 1.00 78.44 555 ARG A O 1
ATOM 4412 N N . TYR A 1 556 ? 11.293 -18.635 -40.724 1.00 80.25 556 TYR A N 1
ATOM 4413 C CA . TYR A 1 556 ? 11.217 -20.099 -40.811 1.00 80.25 556 TYR A CA 1
ATOM 4414 C C . TYR A 1 556 ? 11.762 -20.662 -42.132 1.00 80.25 556 TYR A C 1
ATOM 4416 O O . TYR A 1 556 ? 11.907 -21.874 -42.255 1.00 80.25 556 TYR A O 1
ATOM 4424 N N . GLN A 1 557 ?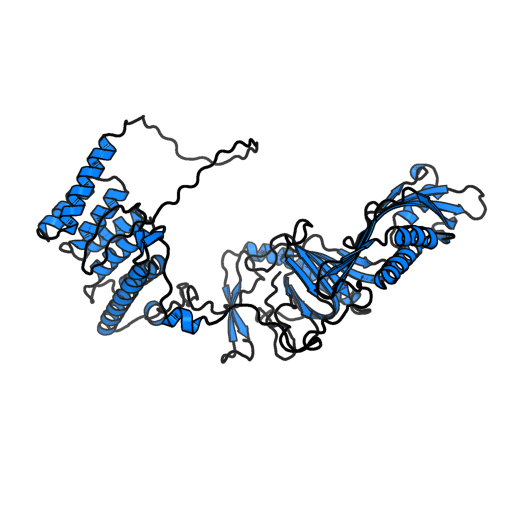 12.082 -19.795 -43.097 1.00 80.75 557 GLN A N 1
ATOM 4425 C CA . GLN A 1 557 ? 12.405 -20.154 -44.480 1.00 80.75 557 GLN A CA 1
ATOM 4426 C C . GLN A 1 557 ? 13.915 -20.199 -44.746 1.00 80.75 557 GLN A C 1
ATOM 4428 O O . GLN A 1 557 ? 14.375 -21.076 -45.472 1.00 80.75 557 GLN A O 1
ATOM 4433 N N . THR A 1 558 ? 14.700 -19.288 -44.158 1.00 83.62 558 THR A N 1
ATOM 4434 C CA . THR A 1 558 ? 16.151 -19.200 -44.396 1.00 83.62 558 THR A CA 1
ATOM 4435 C C . THR A 1 558 ? 16.953 -19.128 -43.097 1.00 83.62 558 THR A C 1
ATOM 4437 O O . THR A 1 558 ? 16.487 -18.629 -42.073 1.00 83.62 558 THR A O 1
ATOM 4440 N N . GLU A 1 559 ? 18.202 -19.600 -43.130 1.00 80.69 559 GLU A N 1
ATOM 4441 C CA . GLU A 1 559 ? 19.138 -19.439 -42.005 1.00 80.69 559 GLU A CA 1
ATOM 4442 C C . GLU A 1 559 ? 19.448 -17.959 -41.734 1.00 80.69 559 GLU A C 1
ATOM 4444 O O . GLU A 1 559 ? 19.539 -17.552 -40.578 1.00 80.69 559 GLU A O 1
ATOM 4449 N N . SER A 1 560 ? 19.498 -17.132 -42.785 1.00 81.94 560 SER A N 1
ATOM 4450 C CA . SER A 1 560 ? 19.622 -15.676 -42.665 1.00 81.94 560 SER A CA 1
ATOM 4451 C C . SER A 1 560 ? 18.419 -15.039 -41.960 1.00 81.94 560 SER A C 1
ATOM 4453 O O . SER A 1 560 ? 18.601 -14.137 -41.148 1.00 81.94 560 SER A O 1
ATOM 4455 N N . GLY A 1 561 ? 17.200 -15.534 -42.201 1.00 83.75 561 GLY A N 1
ATOM 4456 C CA . GLY A 1 561 ? 15.980 -15.085 -41.529 1.00 83.75 561 GLY A CA 1
ATOM 4457 C C . GLY A 1 561 ? 15.951 -15.477 -40.052 1.00 83.75 561 GLY A C 1
ATOM 4458 O O . GLY A 1 561 ? 15.543 -14.679 -39.209 1.00 83.75 561 GLY A O 1
ATOM 4459 N N . LYS A 1 562 ? 16.456 -16.671 -39.710 1.00 84.94 562 LYS A N 1
ATOM 4460 C CA . LYS A 1 562 ? 16.659 -17.094 -38.311 1.00 84.94 562 LYS A CA 1
ATOM 4461 C C . LYS A 1 562 ? 17.682 -16.207 -37.597 1.00 84.94 562 LYS A C 1
ATOM 4463 O O . LYS A 1 562 ? 17.398 -15.740 -36.497 1.00 84.94 562 LYS A O 1
ATOM 4468 N N . ALA A 1 563 ? 18.825 -15.940 -38.231 1.00 83.25 563 ALA A N 1
ATOM 4469 C CA . ALA A 1 563 ? 19.890 -15.092 -37.693 1.00 83.25 563 ALA A CA 1
ATOM 4470 C C . ALA A 1 563 ? 19.449 -13.625 -37.516 1.00 83.25 563 ALA A C 1
ATOM 4472 O O . ALA A 1 563 ? 19.657 -13.037 -36.453 1.00 83.25 563 ALA A O 1
ATOM 4473 N N . LEU A 1 564 ? 18.762 -13.049 -38.511 1.00 85.56 564 LEU A N 1
ATOM 4474 C CA . LEU A 1 564 ? 18.182 -11.706 -38.420 1.00 85.56 564 LEU A CA 1
ATOM 4475 C C . LEU A 1 564 ? 17.125 -11.629 -37.311 1.00 85.56 564 LEU A C 1
ATOM 4477 O O . LEU A 1 564 ? 17.153 -10.706 -36.502 1.00 85.56 564 LEU A O 1
ATOM 4481 N N . HIS A 1 565 ? 16.230 -12.617 -37.212 1.00 87.94 565 HIS A N 1
ATOM 4482 C CA . HIS A 1 565 ? 15.241 -12.658 -36.135 1.00 87.94 565 HIS A CA 1
ATOM 4483 C C . HIS A 1 565 ? 15.897 -12.758 -34.750 1.00 87.94 565 HIS A C 1
ATOM 4485 O O . HIS A 1 565 ? 15.485 -12.050 -33.831 1.00 87.94 565 HIS A O 1
ATOM 4491 N N . ALA A 1 566 ? 16.908 -13.617 -34.581 1.00 85.25 566 ALA A N 1
ATOM 4492 C CA . ALA A 1 566 ? 17.665 -13.729 -33.333 1.00 85.25 566 ALA A CA 1
ATOM 4493 C C . ALA A 1 566 ? 18.347 -12.399 -32.969 1.00 85.25 566 ALA A C 1
ATOM 4495 O O . ALA A 1 566 ? 18.202 -11.931 -31.840 1.00 85.25 566 ALA A O 1
ATOM 4496 N N . SER A 1 567 ? 18.974 -11.738 -33.947 1.00 84.56 567 SER A N 1
ATOM 4497 C CA . SER A 1 567 ? 19.600 -10.420 -33.787 1.00 84.56 567 SER A CA 1
ATOM 4498 C C . SER A 1 567 ? 18.597 -9.335 -33.385 1.00 84.56 567 SER A C 1
ATOM 4500 O O . SER A 1 567 ? 18.868 -8.544 -32.487 1.00 84.56 567 SER A O 1
ATOM 4502 N N . LEU A 1 568 ? 17.420 -9.285 -34.012 1.00 85.31 568 LEU A N 1
ATOM 4503 C CA . LEU A 1 568 ? 16.392 -8.291 -33.688 1.00 85.31 568 LEU A CA 1
ATOM 4504 C C . LEU A 1 568 ? 15.684 -8.591 -32.356 1.00 85.31 568 LEU A C 1
ATOM 4506 O O . LEU A 1 568 ? 15.277 -7.669 -31.651 1.00 85.31 568 LEU A O 1
ATOM 4510 N N . THR A 1 569 ? 15.566 -9.862 -31.971 1.00 85.44 569 THR A N 1
ATOM 4511 C CA . THR A 1 569 ? 14.945 -10.260 -30.697 1.00 85.44 569 THR A CA 1
ATOM 4512 C C . THR A 1 569 ? 15.881 -10.035 -29.515 1.00 85.44 569 THR A C 1
ATOM 4514 O O . THR A 1 569 ? 15.449 -9.489 -28.504 1.00 85.44 569 THR A O 1
ATOM 4517 N N . SER A 1 570 ? 17.152 -10.432 -29.627 1.00 82.69 570 SER A N 1
ATOM 4518 C CA . SER A 1 570 ? 18.105 -10.386 -28.516 1.00 82.69 570 SER A CA 1
ATOM 4519 C C . SER A 1 570 ? 18.534 -8.949 -28.185 1.00 82.69 570 SER A C 1
ATOM 4521 O O . SER A 1 570 ? 19.204 -8.324 -29.011 1.00 82.69 570 SER A O 1
ATOM 4523 N N . PRO A 1 571 ? 18.239 -8.414 -26.980 1.00 77.25 571 PRO A N 1
ATOM 4524 C CA . PRO A 1 571 ? 18.634 -7.054 -26.599 1.00 77.25 571 PRO A CA 1
ATOM 4525 C C . PRO A 1 571 ? 20.153 -6.837 -26.567 1.00 77.25 571 PRO A C 1
ATOM 4527 O O . PRO A 1 571 ? 20.612 -5.702 -26.654 1.00 77.25 571 PRO A O 1
ATOM 4530 N N . SER A 1 572 ? 20.936 -7.915 -26.450 1.00 77.50 572 SER A N 1
ATOM 4531 C CA . SER A 1 572 ? 22.399 -7.877 -26.436 1.00 77.50 572 SER A CA 1
ATOM 4532 C C . SER A 1 572 ? 23.041 -7.948 -27.826 1.00 77.50 572 SER A C 1
ATOM 4534 O O . SER A 1 572 ? 24.265 -8.006 -27.904 1.00 77.50 572 SER A O 1
ATOM 4536 N N . SER A 1 573 ? 22.265 -7.991 -28.918 1.00 84.50 573 SER A N 1
ATOM 4537 C CA . SER A 1 573 ? 22.847 -8.044 -30.265 1.00 84.50 573 SER A CA 1
ATOM 4538 C C . SER A 1 573 ? 23.523 -6.717 -30.641 1.00 84.50 573 SER A C 1
ATOM 4540 O O . SER A 1 573 ? 23.058 -5.663 -30.205 1.00 84.50 573 SER A O 1
ATOM 4542 N N . PRO A 1 574 ? 24.566 -6.713 -31.494 1.00 85.06 574 PRO A N 1
ATOM 4543 C CA . PRO A 1 574 ? 25.241 -5.480 -31.903 1.00 85.06 574 PRO A CA 1
ATOM 4544 C C . PRO A 1 574 ? 24.320 -4.466 -32.600 1.00 85.06 574 PRO A C 1
ATOM 4546 O O . PRO A 1 574 ? 24.416 -3.269 -32.340 1.00 85.06 574 PRO A O 1
ATOM 4549 N N . LEU A 1 575 ? 23.395 -4.928 -33.457 1.00 85.62 575 LEU A N 1
ATOM 4550 C CA . LEU A 1 575 ? 22.423 -4.040 -34.108 1.00 85.62 575 LEU A CA 1
ATOM 4551 C C . LEU A 1 575 ? 21.451 -3.454 -33.090 1.00 85.62 575 LEU A C 1
ATOM 4553 O O . LEU A 1 575 ? 21.205 -2.248 -33.136 1.00 85.62 575 LEU A O 1
ATOM 4557 N N . ARG A 1 576 ? 20.924 -4.276 -32.164 1.00 85.81 576 ARG A N 1
ATOM 4558 C CA . ARG A 1 576 ? 20.140 -3.744 -31.050 1.00 85.81 576 ARG A CA 1
ATOM 4559 C C . ARG A 1 576 ? 20.983 -2.701 -30.337 1.00 85.81 576 ARG A C 1
ATOM 4561 O O . ARG A 1 576 ? 20.521 -1.579 -30.349 1.00 85.81 576 ARG A O 1
ATOM 4568 N N . GLN A 1 577 ? 22.199 -3.022 -29.880 1.00 86.06 577 GLN A N 1
ATOM 4569 C CA . GLN A 1 577 ? 23.147 -2.172 -29.133 1.00 86.06 577 GLN A CA 1
ATOM 4570 C C . GLN A 1 577 ? 23.668 -0.892 -29.821 1.00 86.06 577 GLN A C 1
ATOM 4572 O O . GLN A 1 577 ? 24.129 0.004 -29.107 1.00 86.06 577 GLN A O 1
ATOM 4577 N N . GLU A 1 578 ? 23.462 -0.670 -31.124 1.00 87.81 578 GLU A N 1
ATOM 4578 C CA . GLU A 1 578 ? 23.597 0.676 -31.722 1.00 87.81 578 GLU A CA 1
ATOM 4579 C C . GLU A 1 578 ? 22.243 1.413 -31.915 1.00 87.81 578 GLU A C 1
ATOM 4581 O O . GLU A 1 578 ? 22.210 2.628 -31.735 1.00 87.81 578 GLU A O 1
ATOM 4586 N N . ILE A 1 579 ? 21.107 0.726 -32.141 1.00 89.12 579 ILE A N 1
ATOM 4587 C CA . ILE A 1 579 ? 19.767 1.341 -32.322 1.00 89.12 579 ILE A CA 1
ATOM 4588 C C . ILE A 1 579 ? 19.342 2.282 -31.178 1.00 89.12 579 ILE A C 1
ATOM 4590 O O . ILE A 1 579 ? 19.174 3.480 -31.398 1.00 89.12 579 ILE A O 1
ATOM 4594 N N . ALA A 1 580 ? 19.172 1.801 -29.945 1.00 85.38 580 ALA A N 1
ATOM 4595 C CA . ALA A 1 580 ? 18.800 2.689 -28.845 1.00 85.38 580 ALA A CA 1
ATOM 4596 C C . ALA A 1 580 ? 19.940 3.601 -28.363 1.00 85.38 580 ALA A C 1
ATOM 4598 O O . ALA A 1 580 ? 19.643 4.581 -27.701 1.00 85.38 580 ALA A O 1
ATOM 4599 N N . LYS A 1 581 ? 21.215 3.397 -28.731 1.00 86.62 581 LYS A N 1
ATOM 4600 C CA . LYS A 1 581 ? 22.300 4.366 -28.453 1.00 86.62 581 LYS A CA 1
ATOM 4601 C C . LYS A 1 581 ? 21.997 5.677 -29.165 1.00 86.62 581 LYS A C 1
ATOM 4603 O O . LYS A 1 581 ? 22.194 6.748 -28.596 1.00 86.62 581 LYS A O 1
ATOM 4608 N N . ARG A 1 582 ? 21.436 5.578 -30.372 1.00 89.00 582 ARG A N 1
ATOM 4609 C CA . ARG A 1 582 ? 20.854 6.709 -31.093 1.00 89.00 582 ARG A CA 1
ATOM 4610 C C . ARG A 1 582 ? 19.610 7.261 -30.382 1.00 89.00 582 ARG A C 1
ATOM 4612 O O . ARG A 1 582 ? 19.485 8.475 -30.274 1.00 89.00 582 ARG A O 1
ATOM 4619 N N . LEU A 1 583 ? 18.758 6.414 -29.795 1.00 89.12 583 LEU A N 1
ATOM 4620 C CA . LEU A 1 583 ? 17.646 6.878 -28.943 1.00 89.12 583 LEU A CA 1
ATOM 4621 C C . LEU A 1 583 ? 18.110 7.575 -27.640 1.00 89.12 583 LEU A C 1
ATOM 4623 O O . LEU A 1 583 ? 17.465 8.529 -27.227 1.00 89.12 583 LEU A O 1
ATOM 4627 N N . ASP A 1 584 ? 19.239 7.211 -27.015 1.00 84.12 584 ASP A N 1
ATOM 4628 C CA . ASP A 1 584 ? 19.805 7.972 -25.877 1.00 84.12 584 ASP A CA 1
ATOM 4629 C C . ASP A 1 584 ? 20.244 9.360 -26.326 1.00 84.12 584 ASP A C 1
ATOM 4631 O O . ASP A 1 584 ? 20.063 10.329 -25.600 1.00 84.12 584 ASP A O 1
ATOM 4635 N N . MET A 1 585 ? 20.833 9.464 -27.524 1.00 87.25 585 MET A N 1
ATOM 4636 C CA . MET A 1 585 ? 21.210 10.755 -28.098 1.00 87.25 585 MET A CA 1
ATOM 4637 C C . MET A 1 585 ? 19.966 11.620 -28.303 1.00 87.25 585 MET A C 1
ATOM 4639 O O . MET A 1 585 ? 19.968 12.761 -27.853 1.00 87.25 585 MET A O 1
ATOM 4643 N N . PHE A 1 586 ? 18.880 11.055 -28.847 1.00 91.38 586 PHE A N 1
ATOM 4644 C CA . PHE A 1 586 ? 17.577 11.724 -28.899 1.00 91.38 586 PHE A CA 1
ATOM 4645 C C . PHE A 1 586 ? 17.109 12.196 -27.515 1.00 91.38 586 PHE A C 1
ATOM 4647 O O . PHE A 1 586 ? 16.843 13.380 -27.345 1.00 91.38 586 PHE A O 1
ATOM 4654 N N . VAL A 1 587 ? 17.041 11.309 -26.515 1.00 88.19 587 VAL A N 1
ATOM 4655 C CA . VAL A 1 587 ? 16.524 11.650 -25.175 1.00 88.19 587 VAL A CA 1
ATOM 4656 C C . VAL A 1 587 ? 17.393 12.709 -24.490 1.00 88.19 587 VAL A C 1
ATOM 4658 O O . VAL A 1 587 ? 16.868 13.654 -23.900 1.00 88.19 587 VAL A O 1
ATOM 4661 N N . ARG A 1 588 ? 18.723 12.596 -24.595 1.00 84.88 588 ARG A N 1
ATOM 4662 C CA . ARG A 1 588 ? 19.674 13.579 -24.056 1.00 84.88 588 ARG A CA 1
ATOM 4663 C C . ARG A 1 588 ? 19.493 14.938 -24.717 1.00 84.88 588 ARG A C 1
ATOM 4665 O O . ARG A 1 588 ? 19.365 15.924 -24.001 1.00 84.88 588 ARG A O 1
ATOM 4672 N N . GLU A 1 589 ? 19.453 14.993 -26.044 1.00 88.31 589 GLU A N 1
ATOM 4673 C CA . GLU A 1 589 ? 19.279 16.239 -26.796 1.00 88.31 589 GLU A CA 1
ATOM 4674 C C . GLU A 1 589 ? 17.899 16.860 -26.548 1.00 88.31 589 GLU A C 1
ATOM 4676 O O . GLU A 1 589 ? 17.817 18.055 -26.272 1.00 88.31 589 GLU A O 1
ATOM 4681 N N . PHE A 1 590 ? 16.831 16.057 -26.518 1.00 87.38 590 PHE A N 1
ATOM 4682 C CA . PHE A 1 590 ? 15.487 16.525 -26.178 1.00 87.38 590 PHE A CA 1
ATOM 4683 C C . PHE A 1 590 ? 15.435 17.120 -24.761 1.00 87.38 590 PHE A C 1
ATOM 4685 O O . PHE A 1 590 ? 14.810 18.155 -24.546 1.00 87.38 590 PHE A O 1
ATOM 4692 N N . SER A 1 591 ? 16.182 16.541 -23.813 1.00 83.12 591 SER A N 1
ATOM 4693 C CA . SER A 1 591 ? 16.318 17.069 -22.448 1.00 83.12 591 SER A CA 1
ATOM 4694 C C . SER A 1 591 ? 17.155 18.355 -22.318 1.00 83.12 591 SER A C 1
ATOM 4696 O O . SER A 1 591 ? 17.320 18.848 -21.203 1.00 83.12 591 SER A O 1
ATOM 4698 N N . THR A 1 592 ? 17.686 18.914 -23.419 1.00 81.94 592 THR A N 1
ATOM 4699 C CA . THR A 1 592 ? 18.390 20.216 -23.406 1.00 81.94 592 THR A CA 1
ATOM 4700 C C . THR A 1 592 ? 17.483 21.423 -23.670 1.00 81.94 592 THR A C 1
ATOM 4702 O O . THR A 1 592 ? 17.894 22.547 -23.374 1.00 81.94 592 THR A O 1
ATOM 4705 N N . PHE A 1 593 ? 16.262 21.210 -24.179 1.00 73.31 593 PHE A N 1
ATOM 4706 C CA . PHE A 1 593 ? 15.274 22.274 -24.416 1.00 73.31 593 PHE A CA 1
ATOM 4707 C C . PHE A 1 593 ? 14.660 22.834 -23.123 1.00 73.31 593 PHE A C 1
ATOM 4709 O O . PHE A 1 593 ? 14.107 23.956 -23.164 1.00 73.31 593 PHE A O 1
#

Sequence (593 aa):
MSFNVGLHESQTPLLVSPYENFIFTLSTDTFTVQSGNGYPGQGGCFYGKKGRCFVSQYRIVYVAKQNRAGDNAHKSCSVPFYAIKEWKFHADYFGKKTWRGHVNPIQGGGLLGIGFFQLRFESHGFEEFQRHLEPLLEQSRELYEKIAAMQTPSILMVPAARSENTQHCQAYFSSKEPFTIYKMRLVLDLMMFDNNGLPFTRHSDVLNADPVEKEDVVKLVEEIKRRGNAAFQQKSLPEADVLYSKGIQCDPENFSNNIHILYANRSAAKLEMGKVEDALSDAESSIKFEPKYTKGYFRKAQSLVKLCRYQEALDATDIARNLEPDNKSVCALLKQISDSKMKDATKPMNGTTSKEQRKSQVTRTQSVKQPKTQTQAQPNTGPLAEDDESLGGSVRGYKKLADGRVTTFFHNELDEQTKQLIGDIAPKPVNDPNAVQIKSVEGASAWNQGNTFEERNMTAWAKERIESLFRDLSVPFDEARLKGQLSVESIMDLNGDASVAFLRGSKRYIYEFSFRLKCNLTIQGRDQKTEGNLQFLDFSSDNCDNEVEVNVSSRYQTESGKALHASLTSPSSPLRQEIAKRLDMFVREFSTF

Nearest PDB structures (foldseek):
  2vyi-assembly2_B  TM=9.600E-01  e=7.234E-07  Homo sapiens
  4i2z-assembly1_A  TM=9.101E-01  e=5.000E-05  Caenorhabditis elegans
  7kdt-assembly1_A  TM=8.278E-01  e=1.235E-04  Homo sapiens
  7dhg-assembly1_C  TM=8.085E-01  e=1.896E-04  Homo sapiens
  5khu-assembly1_J  TM=8.172E-01  e=1.614E-03  Homo sapiens

Radius of gyration: 37.09 Å; Cα contacts (8 Å, |Δi|>4): 933; chains: 1; bounding box: 80×74×104 Å

pLDDT: mean 72.31, std 20.75, range [21.64, 97.5]

InterPro domains:
  IPR011990 Tetratricopeptide-like helical domain superfamily [G3DSA:1.25.40.10] (219-339)
  IPR011990 Tetratricopeptide-like helical domain superfamily [SSF48452] (220-337)
  IPR015310 Activator of Hsp90 ATPase AHSA1-like, N-terminal [PF09229] (455-590)
  IPR015310 Activator of Hsp90 ATPase AHSA1-like, N-terminal [SM01000] (455-592)
  IPR019734 Tetratricopeptide repeat [SM00028] (221-254)
  IPR019734 Tetratricopeptide repeat [SM00028] (260-293)
  IPR019734 Tetratricopeptide repeat [SM00028] (294-327)
  IPR036338 Activator of Hsp90 ATPase, Aha1 [G3DSA:3.15.10.20] (455-592)
  IPR036338 Activator of Hsp90 ATPase, Aha1 [SSF103111] (452-589)

Solvent-accessible surface area (backbone atoms only — not comparable to full-atom values): 34390 Å² total; per-residue (Å²): 56,36,39,84,51,59,51,44,97,86,69,45,69,58,60,77,42,93,84,56,51,75,80,48,73,44,60,28,48,30,40,38,35,44,10,52,87,83,48,91,87,51,54,42,73,46,79,33,54,47,24,38,37,40,31,39,73,58,32,41,35,42,38,51,58,83,91,63,93,88,65,60,57,84,48,17,34,34,41,40,35,66,41,52,44,85,67,48,83,38,68,40,94,87,66,50,40,31,43,34,31,36,32,43,50,39,91,94,29,63,39,85,35,64,19,45,35,43,37,32,47,40,105,58,63,61,71,61,46,50,69,59,44,56,61,38,42,58,50,28,42,58,49,45,55,57,42,52,69,36,91,72,56,58,77,44,74,27,74,42,50,93,90,48,103,45,76,57,41,57,28,39,32,38,32,93,37,73,79,53,61,47,67,67,70,78,61,78,88,78,71,45,70,43,100,85,77,46,53,44,42,106,47,37,76,68,71,70,55,80,65,88,50,70,73,48,35,32,54,50,34,52,51,31,50,54,50,20,52,52,28,45,74,71,66,38,34,71,60,15,40,51,33,28,49,50,34,46,66,70,37,79,85,37,85,62,72,47,46,33,56,35,26,29,52,31,15,51,32,27,46,78,71,66,42,40,68,66,11,30,54,25,6,52,50,7,28,72,70,34,80,77,42,39,64,12,28,46,44,30,19,56,29,26,51,75,68,69,40,43,67,66,19,48,58,32,37,51,52,21,34,73,69,41,73,85,42,63,67,54,60,49,47,54,51,52,47,53,55,48,49,53,57,59,69,67,52,88,85,79,86,88,81,92,82,81,88,84,83,89,85,90,85,89,84,87,85,91,78,86,84,90,83,92,79,89,81,82,87,88,79,84,87,76,94,81,82,89,80,90,85,88,80,91,82,92,62,72,42,70,48,96,88,70,49,78,41,61,75,84,70,79,78,79,51,72,66,60,52,63,71,68,53,84,79,70,85,73,84,77,92,53,92,72,80,74,74,59,81,74,54,90,81,59,62,93,83,53,64,77,55,53,83,46,74,43,82,41,34,69,61,51,53,56,46,56,57,61,56,48,56,86,37,67,36,79,37,81,55,98,92,46,48,33,39,38,33,40,81,48,80,42,76,82,41,73,48,28,35,43,35,36,51,73,89,41,83,43,75,45,38,39,34,26,34,30,37,36,33,35,38,38,40,73,96,45,94,67,68,40,66,32,38,44,32,35,68,43,47,37,67,83,53,90,70,54,47,66,51,73,51,38,88,37,38,90,76,41,74,65,22,37,52,48,43,49,37,67,64,38,74,83,24,64,61,41,60,49,55,56,54,40,49,49,51,48,55,55,57,62,72,70,105

Organism: NCBI:txid65357